Protein AF-A0A1W0XDI9-F1 (afdb_monomer)

Structure (mmCIF, N/CA/C/O backbone):
data_AF-A0A1W0XDI9-F1
#
_entry.id   AF-A0A1W0XDI9-F1
#
loop_
_atom_site.group_PDB
_atom_site.id
_atom_site.type_symbol
_atom_site.label_atom_id
_atom_site.label_alt_id
_atom_site.label_comp_id
_atom_site.label_asym_id
_atom_site.label_entity_id
_atom_site.label_seq_id
_atom_site.pdbx_PDB_ins_code
_atom_site.Cartn_x
_atom_site.Cartn_y
_atom_site.Cartn_z
_atom_site.occupancy
_atom_site.B_iso_or_equiv
_atom_site.auth_seq_id
_atom_site.auth_comp_id
_atom_site.auth_asym_id
_atom_site.auth_atom_id
_atom_site.pdbx_PDB_model_num
ATOM 1 N N . MET A 1 1 ? 39.127 10.721 -9.002 1.00 35.22 1 MET A N 1
ATOM 2 C CA . MET A 1 1 ? 38.289 11.567 -8.126 1.00 35.22 1 MET A CA 1
ATOM 3 C C . MET A 1 1 ? 38.429 13.006 -8.580 1.00 35.22 1 MET A C 1
ATOM 5 O O . MET A 1 1 ? 39.545 13.501 -8.596 1.00 35.22 1 MET A O 1
ATOM 9 N N . ALA A 1 2 ? 37.324 13.653 -8.927 1.00 22.95 2 ALA A N 1
ATOM 10 C CA . ALA A 1 2 ? 37.185 15.105 -8.909 1.00 22.95 2 ALA A CA 1
ATOM 11 C C . ALA A 1 2 ? 35.723 15.352 -8.531 1.00 22.95 2 ALA A C 1
ATOM 13 O O . ALA A 1 2 ? 34.824 15.048 -9.312 1.00 22.95 2 ALA A O 1
ATOM 14 N N . ALA A 1 3 ? 35.479 15.748 -7.283 1.00 22.94 3 ALA A N 1
ATOM 15 C CA . ALA A 1 3 ? 34.133 16.071 -6.835 1.00 22.94 3 ALA A CA 1
ATOM 16 C C . ALA A 1 3 ? 33.744 17.430 -7.426 1.00 22.94 3 ALA A C 1
ATOM 18 O O . ALA A 1 3 ? 34.521 18.378 -7.333 1.00 22.94 3 ALA A O 1
ATOM 19 N N . SER A 1 4 ? 32.555 17.531 -8.022 1.00 25.02 4 SER A N 1
ATOM 20 C CA . SER A 1 4 ? 31.990 18.838 -8.353 1.00 25.02 4 SER A CA 1
ATOM 21 C C . SER A 1 4 ? 31.565 19.513 -7.049 1.00 25.02 4 SER A C 1
ATOM 23 O O . SER A 1 4 ? 30.695 19.010 -6.335 1.00 25.02 4 SER A O 1
ATOM 25 N N . GLU A 1 5 ? 32.228 20.614 -6.702 1.00 22.78 5 GLU A N 1
ATOM 26 C CA . GLU A 1 5 ? 31.889 21.408 -5.525 1.00 22.78 5 GLU A CA 1
ATOM 27 C C . GLU A 1 5 ? 30.481 22.001 -5.662 1.00 22.78 5 GLU A C 1
ATOM 29 O O . GLU A 1 5 ? 30.125 22.594 -6.682 1.00 22.78 5 GLU A O 1
ATOM 34 N N . ARG A 1 6 ? 29.675 21.898 -4.599 1.00 32.94 6 ARG A N 1
ATOM 35 C CA . ARG A 1 6 ? 28.395 22.611 -4.519 1.00 32.94 6 ARG A CA 1
ATOM 36 C C . ARG A 1 6 ? 28.654 24.103 -4.321 1.00 32.94 6 ARG A C 1
ATOM 38 O O . ARG A 1 6 ? 28.999 24.523 -3.217 1.00 32.94 6 ARG A O 1
ATOM 45 N N . GLN A 1 7 ? 28.383 24.924 -5.334 1.00 25.36 7 GLN A N 1
ATOM 46 C CA . GLN A 1 7 ? 28.211 26.362 -5.116 1.00 25.36 7 GLN A CA 1
ATOM 47 C C . GLN A 1 7 ? 26.871 26.641 -4.422 1.00 25.36 7 GLN A C 1
ATOM 49 O O . GLN A 1 7 ? 25.847 26.868 -5.063 1.00 25.36 7 GLN A O 1
ATOM 54 N N . HIS A 1 8 ? 26.886 26.695 -3.090 1.00 28.23 8 HIS A N 1
ATOM 55 C CA . HIS A 1 8 ? 25.837 27.384 -2.343 1.00 28.23 8 HIS A CA 1
ATOM 56 C C . HIS A 1 8 ? 26.020 28.902 -2.498 1.00 28.23 8 HIS A C 1
ATOM 58 O O . HIS A 1 8 ? 26.831 29.513 -1.800 1.00 28.23 8 HIS A O 1
ATOM 64 N N . ARG A 1 9 ? 25.247 29.537 -3.388 1.00 26.59 9 ARG A N 1
ATOM 65 C CA . ARG A 1 9 ? 25.016 30.987 -3.289 1.00 26.59 9 ARG A CA 1
ATOM 66 C C . ARG A 1 9 ? 24.096 31.262 -2.100 1.00 26.59 9 ARG A C 1
ATOM 68 O O . ARG A 1 9 ? 23.092 30.576 -1.924 1.00 26.59 9 ARG A O 1
ATOM 75 N N . LYS A 1 10 ? 24.426 32.286 -1.305 1.00 26.28 10 LYS A N 1
ATOM 76 C CA . LYS A 1 10 ? 23.486 32.853 -0.328 1.00 26.28 10 LYS A CA 1
ATOM 77 C C . LYS A 1 10 ? 22.244 33.347 -1.071 1.00 26.28 10 LYS A C 1
ATOM 79 O O . LYS A 1 10 ? 22.370 34.063 -2.062 1.00 26.28 10 LYS A O 1
ATOM 84 N N . VAL A 1 11 ? 21.078 32.949 -0.575 1.00 32.62 11 VAL A N 1
ATOM 85 C CA . VAL A 1 11 ? 19.769 33.384 -1.066 1.00 32.62 11 VAL A CA 1
ATOM 86 C C . VAL A 1 11 ? 19.405 34.699 -0.382 1.00 32.62 11 VAL A C 1
ATOM 88 O O . VAL A 1 11 ? 19.533 34.815 0.837 1.00 32.62 11 VAL A O 1
ATOM 91 N N . ASP A 1 12 ? 18.961 35.674 -1.171 1.00 28.12 12 ASP A N 1
ATOM 92 C CA . ASP A 1 12 ? 18.308 36.889 -0.680 1.00 28.12 12 ASP A CA 1
ATOM 93 C C . ASP A 1 12 ? 16.828 36.542 -0.373 1.00 28.12 12 ASP A C 1
ATOM 95 O O . ASP A 1 12 ? 16.207 35.887 -1.218 1.00 28.12 12 ASP A O 1
ATOM 99 N N . PRO A 1 13 ? 16.234 36.877 0.794 1.00 26.91 13 PRO A N 1
ATOM 100 C CA . PRO A 1 13 ? 15.032 36.188 1.301 1.00 26.91 13 PRO A CA 1
ATOM 101 C C . PRO A 1 13 ? 13.706 36.388 0.537 1.00 26.91 13 PRO A C 1
ATOM 103 O O . PRO A 1 13 ? 12.669 35.939 1.017 1.00 26.91 13 PRO A O 1
ATOM 106 N N . ALA A 1 14 ? 13.702 37.072 -0.611 1.00 28.66 14 ALA A N 1
ATOM 107 C CA . ALA A 1 14 ? 12.491 37.569 -1.274 1.00 28.66 14 ALA A CA 1
ATOM 108 C C . A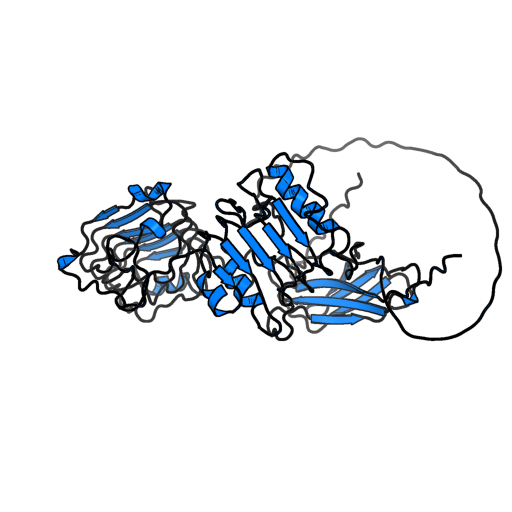LA A 1 14 ? 11.978 36.730 -2.468 1.00 28.66 14 ALA A C 1
ATOM 110 O O . ALA A 1 14 ? 10.899 37.016 -2.984 1.00 28.66 14 ALA A O 1
ATOM 111 N N . SER A 1 15 ? 12.713 35.702 -2.911 1.00 26.39 15 SER A N 1
ATOM 112 C CA . SER A 1 15 ? 12.450 34.996 -4.185 1.00 26.39 15 SER A CA 1
ATOM 113 C C . SER A 1 15 ? 12.441 33.472 -4.014 1.00 26.39 15 SER A C 1
ATOM 115 O O . SER A 1 15 ? 13.297 32.764 -4.542 1.00 26.39 15 SER A O 1
ATOM 117 N N . GLY A 1 16 ? 11.512 32.963 -3.203 1.00 27.19 16 GLY A N 1
ATOM 118 C CA . GLY A 1 16 ? 11.528 31.572 -2.745 1.00 27.19 16 GLY A CA 1
ATOM 119 C C . GLY A 1 16 ? 11.153 30.540 -3.811 1.00 27.19 16 GLY A C 1
ATOM 120 O O . GLY A 1 16 ? 9.975 30.425 -4.134 1.00 27.19 16 GLY A O 1
ATOM 121 N N . PHE A 1 17 ? 12.135 29.737 -4.250 1.00 26.20 17 PHE A N 1
ATOM 122 C CA . PHE A 1 17 ? 11.924 28.418 -4.857 1.00 26.20 17 PHE A CA 1
ATOM 123 C C . PHE A 1 17 ? 13.078 27.431 -4.698 1.00 26.20 17 PHE A C 1
ATOM 125 O O . PHE A 1 17 ? 14.247 27.805 -4.724 1.00 26.20 17 PHE A O 1
ATOM 132 N N . THR A 1 18 ? 12.710 26.148 -4.657 1.00 25.81 18 THR A N 1
ATOM 133 C CA . THR A 1 18 ? 13.594 24.990 -4.840 1.00 25.81 18 THR A CA 1
ATOM 134 C C . THR A 1 18 ? 13.030 24.158 -5.991 1.00 25.81 18 THR A C 1
ATOM 136 O O . THR A 1 18 ? 11.819 24.004 -6.084 1.00 25.81 18 THR A O 1
ATOM 139 N N . LEU A 1 19 ? 13.883 23.634 -6.870 1.00 30.70 19 LEU A N 1
ATOM 140 C CA . LEU A 1 19 ? 13.516 22.816 -8.035 1.00 30.70 19 LEU A CA 1
ATOM 141 C C . LEU A 1 19 ? 14.438 21.597 -8.068 1.00 30.70 19 LEU A C 1
ATOM 143 O O . LEU A 1 19 ? 15.614 21.724 -7.717 1.00 30.70 19 LEU A O 1
ATOM 147 N N . ILE A 1 20 ? 13.919 20.422 -8.436 1.00 31.02 20 ILE A N 1
ATOM 148 C CA . ILE A 1 20 ? 14.673 19.165 -8.312 1.00 31.02 20 ILE A CA 1
ATOM 149 C C . ILE A 1 20 ? 14.674 18.388 -9.624 1.00 31.02 20 ILE A C 1
ATOM 151 O O . ILE A 1 20 ? 13.662 18.245 -10.311 1.00 31.02 20 ILE A O 1
ATOM 155 N N . PHE A 1 21 ? 15.880 17.955 -9.984 1.00 33.66 21 PHE A N 1
ATOM 156 C CA . PHE A 1 21 ? 16.231 17.436 -11.294 1.00 33.66 21 PHE A CA 1
ATOM 157 C C . PHE A 1 21 ? 16.021 15.926 -11.359 1.00 33.66 21 PHE A C 1
ATOM 159 O O . PHE A 1 21 ? 16.589 15.189 -10.552 1.00 33.66 21 PHE A O 1
ATOM 166 N N . LEU A 1 22 ? 15.316 15.460 -12.393 1.00 28.38 22 LEU A N 1
ATOM 167 C CA . LEU A 1 22 ? 15.494 14.096 -12.884 1.00 28.38 22 LEU A CA 1
ATOM 168 C C . LEU A 1 22 ? 16.411 14.097 -14.102 1.00 28.38 22 LEU A C 1
ATOM 170 O O . LEU A 1 22 ? 16.051 14.577 -15.175 1.00 28.38 22 LEU A O 1
ATOM 174 N N . PHE A 1 23 ? 17.579 13.484 -13.940 1.00 26.91 23 PHE A N 1
ATOM 175 C CA . PHE A 1 23 ? 18.474 13.170 -15.045 1.00 26.91 23 PHE A CA 1
ATOM 176 C C . PHE A 1 23 ? 18.113 11.810 -15.647 1.00 26.91 23 PHE A C 1
ATOM 178 O O . PHE A 1 23 ? 18.064 10.825 -14.919 1.00 26.91 23 PHE A O 1
ATOM 185 N N . LEU A 1 24 ? 17.915 11.753 -16.971 1.00 28.00 24 LEU A N 1
ATOM 186 C CA . LEU A 1 24 ? 18.191 10.604 -17.856 1.00 28.00 24 LEU A CA 1
ATOM 187 C C . LEU A 1 24 ? 17.961 11.024 -19.328 1.00 28.00 24 LEU A C 1
ATOM 189 O O . LEU A 1 24 ? 17.015 11.748 -19.620 1.00 28.00 24 LEU A O 1
ATOM 193 N N . LEU A 1 25 ? 18.818 10.573 -20.250 1.00 28.58 25 LEU A N 1
ATOM 194 C CA . LEU A 1 25 ? 18.860 10.924 -21.688 1.00 28.58 25 LEU A CA 1
ATOM 195 C C . LEU A 1 25 ? 19.021 9.639 -22.544 1.00 28.58 25 LEU A C 1
ATOM 197 O O . LEU A 1 25 ? 19.096 8.556 -21.993 1.00 28.58 25 LEU A O 1
ATOM 201 N N . CYS A 1 26 ? 19.028 9.717 -23.882 1.00 22.92 26 CYS A N 1
ATOM 202 C CA . CYS A 1 26 ? 18.836 8.593 -24.815 1.00 22.92 26 CYS A CA 1
ATOM 203 C C . CYS A 1 26 ? 19.690 8.672 -26.121 1.00 22.92 26 CYS A C 1
ATOM 205 O O . CYS A 1 26 ? 19.361 9.503 -26.966 1.00 22.92 26 CYS A O 1
ATOM 207 N N . ILE A 1 27 ? 20.722 7.813 -26.338 1.00 36.03 27 ILE A N 1
ATOM 208 C CA . ILE A 1 27 ? 21.444 7.617 -27.644 1.00 36.03 27 ILE A CA 1
ATOM 209 C C . ILE A 1 27 ? 21.268 6.162 -28.124 1.00 36.03 27 ILE A C 1
ATOM 211 O O . ILE A 1 27 ? 21.579 5.257 -27.367 1.00 36.03 27 ILE A O 1
ATOM 215 N N . PRO A 1 28 ? 20.851 5.897 -29.376 1.00 27.41 28 PRO A N 1
ATOM 216 C CA . PRO A 1 28 ? 20.186 4.638 -29.715 1.00 27.41 28 PRO A CA 1
ATOM 217 C C . PRO A 1 28 ? 21.073 3.530 -30.311 1.00 27.41 28 PRO A C 1
ATOM 219 O O . PRO A 1 28 ? 22.085 3.792 -30.961 1.00 27.41 28 PRO A O 1
ATOM 222 N N . GLY A 1 29 ? 20.549 2.297 -30.255 1.00 24.92 29 GLY A N 1
ATOM 223 C CA . GLY A 1 29 ? 21.019 1.146 -31.029 1.00 24.92 29 GLY A CA 1
ATOM 224 C C . GLY A 1 29 ? 19.899 0.173 -31.448 1.00 24.92 29 GLY A C 1
ATOM 225 O O . GLY A 1 29 ? 19.576 -0.718 -30.682 1.00 24.92 29 GLY A O 1
ATOM 226 N N . ILE A 1 30 ? 19.417 0.302 -32.705 1.00 30.95 30 ILE A N 1
ATOM 227 C CA . ILE A 1 30 ? 18.772 -0.718 -33.597 1.00 30.95 30 ILE A CA 1
ATOM 228 C C . ILE A 1 30 ? 17.475 -1.459 -33.104 1.00 30.95 30 ILE A C 1
ATOM 230 O O . ILE A 1 30 ? 17.423 -1.918 -31.982 1.00 30.95 30 ILE A O 1
ATOM 234 N N . TYR A 1 31 ? 16.364 -1.684 -33.856 1.00 31.25 31 TYR A N 1
ATOM 235 C CA . TYR A 1 31 ? 16.188 -2.020 -35.297 1.00 31.25 31 TYR A CA 1
ATOM 236 C C . TYR A 1 31 ? 14.731 -1.852 -35.913 1.00 31.25 31 TYR A C 1
ATOM 238 O O . TYR A 1 31 ? 13.913 -2.766 -35.829 1.00 31.25 31 TYR A O 1
ATOM 246 N N . GLY A 1 32 ? 14.466 -0.879 -36.822 1.00 24.98 32 GLY A N 1
ATOM 247 C CA . GLY A 1 32 ? 13.499 -1.004 -37.979 1.00 24.98 32 GLY A CA 1
ATOM 248 C C . GLY A 1 32 ? 12.110 -0.322 -37.994 1.00 24.98 32 GLY A C 1
ATOM 249 O O . GLY A 1 32 ? 11.569 -0.054 -36.937 1.00 24.98 32 GLY A O 1
ATOM 250 N N . ARG A 1 33 ? 11.450 -0.081 -39.161 1.00 27.45 33 ARG A N 1
ATOM 251 C CA . ARG A 1 33 ? 11.792 -0.296 -40.609 1.00 27.45 33 ARG A CA 1
ATOM 252 C C . ARG A 1 33 ? 10.899 0.568 -41.568 1.00 27.45 33 ARG A C 1
ATOM 254 O O . ARG A 1 33 ? 9.700 0.636 -41.333 1.00 27.45 33 ARG A O 1
ATOM 261 N N . SER A 1 34 ? 11.442 0.995 -42.733 1.00 23.69 34 SER A N 1
ATOM 262 C CA . SER A 1 34 ? 10.750 1.521 -43.968 1.00 23.69 34 SER A CA 1
ATOM 263 C C . SER A 1 34 ? 10.355 3.030 -43.942 1.00 23.69 34 SER A C 1
ATOM 265 O O . SER A 1 34 ? 10.128 3.527 -42.852 1.00 23.69 34 SER A O 1
ATOM 267 N N . ILE A 1 35 ? 10.298 3.862 -45.014 1.00 24.84 35 ILE A N 1
ATOM 268 C CA . ILE A 1 35 ? 10.074 3.740 -46.492 1.00 24.84 35 ILE A CA 1
ATOM 269 C C . ILE A 1 35 ? 10.791 4.907 -47.283 1.00 24.84 35 ILE A C 1
ATOM 271 O O . ILE A 1 35 ? 10.752 6.015 -46.772 1.00 24.84 35 ILE A O 1
ATOM 275 N N . LEU A 1 36 ? 11.348 4.665 -48.508 1.00 24.62 36 LEU A N 1
ATOM 276 C CA . LEU A 1 36 ? 11.717 5.578 -49.670 1.00 24.62 36 LEU A CA 1
ATOM 277 C C . LEU A 1 36 ? 12.513 6.918 -49.423 1.00 24.62 36 LEU A C 1
ATOM 279 O O . LEU A 1 36 ? 12.543 7.414 -48.310 1.00 24.62 36 LEU A O 1
ATOM 283 N N . ASN A 1 37 ? 13.204 7.612 -50.360 1.00 21.81 37 ASN A N 1
ATOM 284 C CA . ASN A 1 37 ? 13.738 7.391 -51.732 1.00 21.81 37 ASN A CA 1
ATOM 285 C C . ASN A 1 37 ? 14.913 8.387 -52.016 1.00 21.81 37 ASN A C 1
ATOM 287 O O . ASN A 1 37 ? 14.900 9.444 -51.399 1.00 21.81 37 ASN A O 1
ATOM 291 N N . ALA A 1 38 ? 15.797 8.106 -53.005 1.00 22.81 38 ALA A N 1
ATOM 292 C CA . ALA A 1 38 ? 16.648 9.058 -53.794 1.00 22.81 38 ALA A CA 1
ATOM 293 C C . ALA A 1 38 ? 17.639 10.024 -53.053 1.00 22.81 38 ALA A C 1
ATOM 295 O O . ALA A 1 38 ? 17.423 10.367 -51.900 1.00 22.81 38 ALA A O 1
ATOM 296 N N . THR A 1 39 ? 18.766 10.540 -53.586 1.00 22.52 39 THR A N 1
ATOM 297 C CA . THR A 1 39 ? 19.634 10.321 -54.784 1.00 22.52 39 THR A CA 1
ATOM 298 C C . THR A 1 39 ? 20.985 11.034 -54.536 1.00 22.52 39 THR A C 1
ATOM 300 O O . THR A 1 39 ? 20.926 12.085 -53.920 1.00 22.52 39 THR A O 1
ATOM 303 N N . GLN A 1 40 ? 22.116 10.527 -55.082 1.00 23.94 40 GLN A N 1
ATOM 304 C CA . GLN A 1 40 ? 23.366 11.241 -55.506 1.00 23.94 40 GLN A CA 1
ATOM 305 C C . GLN A 1 40 ? 24.055 12.252 -54.535 1.00 23.94 40 GLN A C 1
ATOM 307 O O . GLN A 1 40 ? 23.407 12.978 -53.808 1.00 23.94 40 GLN A O 1
ATOM 312 N N . ASN A 1 41 ? 25.365 12.519 -54.511 1.00 22.80 41 ASN A N 1
ATOM 313 C CA . ASN A 1 41 ? 26.635 11.952 -54.991 1.00 22.80 41 ASN A CA 1
ATOM 314 C C . ASN A 1 41 ? 27.746 12.902 -54.458 1.00 22.80 41 ASN A C 1
ATOM 316 O O . ASN A 1 41 ? 27.470 14.080 -54.254 1.00 22.80 41 ASN A O 1
ATOM 320 N N . PHE A 1 42 ? 28.988 12.402 -54.399 1.00 22.33 42 PHE A N 1
ATOM 321 C CA . PHE A 1 42 ? 30.298 13.096 -54.337 1.00 22.33 42 PHE A CA 1
ATOM 322 C C . PHE A 1 42 ? 31.165 12.989 -53.059 1.00 22.33 42 PHE A C 1
ATOM 324 O O . PHE A 1 42 ? 30.711 13.028 -51.923 1.00 22.33 42 PHE A O 1
ATOM 331 N N . VAL A 1 43 ? 32.451 12.797 -53.365 1.00 23.12 43 VAL A N 1
ATOM 332 C CA . VAL A 1 43 ? 33.711 12.490 -52.643 1.00 23.12 43 VAL A CA 1
ATOM 333 C C . VAL A 1 43 ? 34.779 13.337 -53.413 1.00 23.12 43 VAL A C 1
ATOM 335 O O . VAL A 1 43 ? 34.462 13.643 -54.574 1.00 23.12 43 VAL A O 1
ATOM 338 N N . PRO A 1 44 ? 35.976 13.763 -52.917 1.00 31.56 44 PRO A N 1
ATOM 339 C CA . PRO A 1 44 ? 36.842 13.272 -51.820 1.00 31.56 44 PRO A CA 1
ATOM 340 C C . PRO A 1 44 ? 37.161 14.376 -50.755 1.00 31.56 44 PRO A C 1
ATOM 342 O O . PRO A 1 44 ? 36.346 15.282 -50.618 1.00 31.56 44 PRO A O 1
ATOM 345 N N . GLU A 1 45 ? 38.216 14.407 -49.911 1.00 22.81 45 GLU A N 1
ATOM 346 C CA . GLU A 1 45 ? 39.449 13.594 -49.711 1.00 22.81 45 GLU A CA 1
ATOM 347 C C . GLU A 1 45 ? 39.935 13.635 -48.220 1.00 22.81 45 GLU A C 1
ATOM 349 O O . GLU A 1 45 ? 39.155 13.871 -47.300 1.00 22.81 45 GLU A O 1
ATOM 354 N N . LEU A 1 46 ? 41.235 13.395 -47.994 1.00 23.73 46 LEU A N 1
ATOM 355 C CA . LEU A 1 46 ? 42.080 13.481 -46.780 1.00 23.73 46 LEU A CA 1
ATOM 356 C C . LEU A 1 46 ? 43.385 14.257 -47.191 1.00 23.73 46 LEU A C 1
ATOM 358 O O . LEU A 1 46 ? 43.354 14.815 -48.291 1.00 23.73 46 LEU A O 1
ATOM 362 N N . PRO A 1 47 ? 44.553 14.298 -46.478 1.00 33.03 47 PRO A N 1
ATOM 363 C CA . PRO A 1 47 ? 44.948 13.781 -45.145 1.00 33.03 47 PRO A CA 1
ATOM 364 C C . PRO A 1 47 ? 45.863 14.706 -44.264 1.00 33.03 47 PRO A C 1
ATOM 366 O O . PRO A 1 47 ? 46.368 15.727 -44.715 1.00 33.03 47 PRO A O 1
ATOM 369 N N . GLY A 1 48 ? 46.209 14.235 -43.047 1.00 24.62 48 GLY A N 1
ATOM 370 C CA . GLY A 1 48 ? 47.460 14.564 -42.306 1.00 24.62 48 GLY A CA 1
ATOM 371 C C . GLY A 1 48 ? 47.464 15.829 -41.416 1.00 24.62 48 GLY A C 1
ATOM 372 O O . GLY A 1 48 ? 46.696 16.749 -41.654 1.00 24.62 48 GLY A O 1
ATOM 373 N N . THR A 1 49 ? 48.286 15.965 -40.358 1.00 25.78 49 THR A N 1
ATOM 374 C CA . THR A 1 49 ? 49.260 15.047 -39.704 1.00 25.78 49 THR A CA 1
ATOM 375 C C . THR A 1 49 ? 49.560 15.508 -38.252 1.00 25.78 49 THR A C 1
ATOM 377 O O . THR A 1 49 ? 49.198 16.615 -37.871 1.00 25.78 49 THR A O 1
ATOM 380 N N . ASN A 1 50 ? 50.213 14.655 -37.444 1.00 23.97 50 ASN A N 1
ATOM 381 C CA . ASN A 1 50 ? 50.578 14.862 -36.019 1.00 23.97 50 ASN A CA 1
ATOM 382 C C . ASN A 1 50 ? 51.574 16.025 -35.753 1.00 23.97 50 ASN A C 1
ATOM 384 O O . ASN A 1 50 ? 52.202 16.473 -36.708 1.00 23.97 50 ASN A O 1
ATOM 388 N N . VAL A 1 51 ? 51.836 16.377 -34.466 1.00 26.06 51 VAL A N 1
ATOM 389 C CA . VAL A 1 51 ? 53.173 16.278 -33.778 1.00 26.06 51 VAL A CA 1
ATOM 390 C C . VAL A 1 51 ? 53.301 17.067 -32.429 1.00 26.06 51 VAL A C 1
ATOM 392 O O . VAL A 1 51 ? 53.124 18.275 -32.391 1.00 26.06 51 VAL A O 1
ATOM 395 N N . LEU A 1 52 ? 53.705 16.336 -31.366 1.00 25.11 52 LEU A N 1
ATOM 396 C CA . LEU A 1 52 ? 54.495 16.659 -30.134 1.00 25.11 52 LEU A CA 1
ATOM 397 C C . LEU A 1 52 ? 54.070 17.617 -28.971 1.00 25.11 52 LEU A C 1
ATOM 399 O O . LEU A 1 52 ? 53.957 18.827 -29.105 1.00 25.11 52 LEU A O 1
ATOM 403 N N . HIS A 1 53 ? 54.031 16.995 -27.775 1.00 25.02 53 HIS A N 1
ATOM 404 C CA . HIS A 1 53 ? 54.606 17.329 -26.443 1.00 25.02 53 HIS A CA 1
ATOM 405 C C . HIS A 1 53 ? 55.177 18.721 -26.074 1.00 25.02 53 HIS A C 1
ATOM 407 O O . HIS A 1 53 ? 56.077 19.224 -26.740 1.00 25.02 53 HIS A O 1
ATOM 413 N N . ALA A 1 54 ? 54.888 19.137 -24.822 1.00 25.72 54 ALA A N 1
ATOM 414 C CA . ALA A 1 54 ? 55.893 19.617 -23.851 1.00 25.72 54 ALA A CA 1
ATOM 415 C C . ALA A 1 54 ? 55.441 19.453 -22.370 1.00 25.72 54 ALA A C 1
ATOM 417 O O . ALA A 1 54 ? 54.317 19.796 -22.009 1.00 25.72 54 ALA A O 1
ATOM 418 N N . GLU A 1 55 ? 56.340 18.948 -21.519 1.00 23.98 55 GLU A N 1
ATOM 419 C CA . GLU A 1 55 ? 56.347 19.022 -20.038 1.00 23.98 55 GLU A CA 1
ATOM 420 C C . GLU A 1 55 ? 57.051 20.334 -19.592 1.00 23.98 55 GLU A C 1
ATOM 422 O O . GLU A 1 55 ? 57.688 20.973 -20.424 1.00 23.98 55 GLU A O 1
ATOM 427 N N . ALA A 1 56 ? 57.111 20.813 -18.341 1.00 26.44 56 ALA A N 1
ATOM 428 C CA . ALA A 1 56 ? 56.331 20.693 -17.098 1.00 26.44 56 ALA A CA 1
ATOM 429 C C . ALA A 1 56 ? 56.849 21.787 -16.120 1.00 26.44 56 ALA A C 1
ATOM 431 O O . ALA A 1 56 ? 57.994 22.217 -16.242 1.00 26.44 56 ALA A O 1
ATOM 432 N N . ALA A 1 57 ? 56.066 22.203 -15.113 1.00 26.23 57 ALA A N 1
ATOM 433 C CA . ALA A 1 57 ? 56.570 22.894 -13.911 1.00 26.23 57 ALA A CA 1
ATOM 434 C C . ALA A 1 57 ? 55.522 22.859 -12.782 1.00 26.23 57 ALA A C 1
ATOM 436 O O . ALA A 1 57 ? 54.344 23.109 -13.026 1.00 26.23 57 ALA A O 1
ATOM 437 N N . GLY A 1 58 ? 55.935 22.560 -11.546 1.00 23.14 58 GLY A N 1
ATOM 438 C CA . GLY A 1 58 ? 55.039 22.475 -10.383 1.00 23.14 58 GLY A CA 1
ATOM 439 C C . GLY A 1 58 ? 55.276 23.567 -9.336 1.00 23.14 58 GLY A C 1
ATOM 440 O O . GLY A 1 58 ? 56.323 24.209 -9.317 1.00 23.14 58 GLY A O 1
ATOM 441 N N . SER A 1 59 ? 54.325 23.737 -8.411 1.00 24.70 59 SER A N 1
ATOM 442 C CA . SER A 1 59 ? 54.563 24.396 -7.118 1.00 24.70 59 SER A CA 1
ATOM 443 C C . SER A 1 59 ? 53.565 23.923 -6.053 1.00 24.70 59 SER A C 1
ATOM 445 O O . SER A 1 59 ? 52.460 23.484 -6.366 1.00 24.70 59 SER A O 1
ATOM 447 N N . SER A 1 60 ? 53.983 23.971 -4.789 1.00 24.33 60 SER A N 1
ATOM 448 C CA . SER A 1 60 ? 53.363 23.281 -3.650 1.00 24.33 60 SER A CA 1
ATOM 449 C C . SER A 1 60 ? 52.462 24.186 -2.801 1.00 24.33 60 SER A C 1
ATOM 451 O O . SER A 1 60 ? 52.809 25.339 -2.539 1.00 24.33 60 SER A O 1
ATOM 453 N N . ARG A 1 61 ? 51.356 23.639 -2.268 1.00 28.27 61 ARG A N 1
ATOM 454 C CA . ARG A 1 61 ? 50.673 24.160 -1.067 1.00 28.27 61 ARG A CA 1
ATOM 455 C C . ARG A 1 61 ? 50.227 23.024 -0.136 1.00 28.27 61 ARG A C 1
ATOM 457 O O . ARG A 1 61 ? 49.850 21.946 -0.582 1.00 28.27 61 ARG A O 1
ATOM 464 N N . LYS A 1 62 ? 50.323 23.294 1.171 1.00 28.98 62 LYS A N 1
ATOM 465 C CA . LYS A 1 62 ? 50.058 22.375 2.295 1.00 28.98 62 LYS A CA 1
ATOM 466 C C . LYS A 1 62 ? 48.556 22.069 2.482 1.00 28.98 62 LYS A C 1
ATOM 468 O O . LYS A 1 62 ? 47.734 22.876 2.051 1.00 28.98 62 LYS A O 1
ATOM 473 N N . PRO A 1 63 ? 48.200 20.950 3.147 1.00 26.23 63 PRO A N 1
ATOM 474 C CA . PRO A 1 63 ? 46.810 20.570 3.395 1.00 26.23 63 PRO A CA 1
ATOM 475 C C . PRO A 1 63 ? 46.146 21.398 4.509 1.00 26.23 63 PRO A C 1
ATOM 477 O O . PRO A 1 63 ? 46.816 21.911 5.405 1.00 26.23 63 PRO A O 1
ATOM 480 N N . SER A 1 64 ? 44.814 21.440 4.461 1.00 24.16 64 SER A N 1
ATOM 481 C CA . SER A 1 64 ? 43.901 22.050 5.442 1.00 24.16 64 SER A CA 1
ATOM 482 C C . SER A 1 64 ? 42.832 21.010 5.857 1.00 24.16 64 SER A C 1
ATOM 484 O O . SER A 1 64 ? 42.787 19.935 5.256 1.00 24.16 64 SER A O 1
ATOM 486 N N . PRO A 1 65 ? 42.063 21.222 6.943 1.00 24.84 65 PRO A N 1
ATOM 487 C CA . PRO A 1 65 ? 41.823 20.167 7.928 1.00 24.84 65 PRO A CA 1
ATOM 488 C C . PRO A 1 65 ? 40.701 19.184 7.575 1.00 24.84 65 PRO A C 1
ATOM 490 O O . PRO A 1 65 ? 39.740 19.510 6.881 1.00 24.84 65 PRO A O 1
ATOM 493 N N . VAL A 1 66 ? 40.800 17.983 8.151 1.00 25.42 66 VAL A N 1
ATOM 494 C CA . VAL A 1 66 ? 39.750 16.959 8.114 1.00 25.42 66 VAL A CA 1
ATOM 495 C C . VAL A 1 66 ? 38.577 17.403 8.988 1.00 25.42 66 VAL A C 1
ATOM 497 O O . VAL A 1 66 ? 38.704 17.475 10.208 1.00 25.42 66 VAL A O 1
ATOM 500 N N . VAL A 1 67 ? 37.422 17.653 8.369 1.00 24.92 67 VAL A N 1
ATOM 501 C CA . VAL A 1 67 ? 36.144 17.825 9.072 1.00 24.92 67 VAL A CA 1
ATOM 502 C C . VAL A 1 67 ? 35.363 16.519 8.962 1.00 24.92 67 VAL A C 1
ATOM 504 O O . VAL A 1 67 ? 34.905 16.150 7.881 1.00 24.92 67 VAL A O 1
ATOM 507 N N . GLN A 1 68 ? 35.221 15.805 10.079 1.00 26.91 68 GLN A N 1
ATOM 508 C CA . GLN A 1 68 ? 34.322 14.655 10.165 1.00 26.91 68 GLN A CA 1
ATOM 509 C C . GLN A 1 68 ? 32.868 15.140 10.181 1.00 26.91 68 GLN A C 1
ATOM 511 O O . GLN A 1 68 ? 32.490 15.937 11.037 1.00 26.91 68 GLN A O 1
ATOM 516 N N . PHE A 1 69 ? 32.043 14.614 9.276 1.00 24.16 69 PHE A N 1
ATOM 517 C CA . PHE A 1 69 ? 30.589 14.739 9.353 1.00 24.16 69 PHE A CA 1
ATOM 518 C C . PHE A 1 69 ? 29.979 13.385 9.711 1.00 24.16 69 PHE A C 1
ATOM 520 O O . PHE A 1 69 ? 30.010 12.451 8.911 1.00 24.16 69 PHE A O 1
ATOM 527 N N . ASN A 1 70 ? 29.389 13.296 10.904 1.00 28.84 70 ASN A N 1
ATOM 528 C CA . ASN A 1 70 ? 28.521 12.180 11.267 1.00 28.84 70 ASN A CA 1
ATOM 529 C C . ASN A 1 70 ? 27.247 12.241 10.416 1.00 28.84 70 ASN A C 1
ATOM 531 O O . ASN A 1 70 ? 26.395 13.104 10.621 1.00 28.84 70 ASN A O 1
ATOM 535 N N . SER A 1 71 ? 27.101 11.314 9.473 1.00 28.94 71 SER A N 1
ATOM 536 C CA . SER A 1 71 ? 25.894 11.153 8.663 1.00 28.94 71 SER A CA 1
ATOM 537 C C . SER A 1 71 ? 24.963 10.110 9.287 1.00 28.94 71 SER A C 1
ATOM 539 O O . SER A 1 71 ? 24.985 8.941 8.909 1.00 28.94 71 SER A O 1
ATOM 541 N N . ALA A 1 72 ? 24.140 10.551 10.240 1.00 31.66 72 ALA A N 1
ATOM 542 C CA . ALA A 1 72 ? 23.042 9.773 10.818 1.00 31.66 72 ALA A CA 1
ATOM 543 C C . ALA A 1 72 ? 21.731 10.576 10.752 1.00 31.66 72 ALA A C 1
ATOM 545 O O . ALA A 1 72 ? 21.125 10.907 11.767 1.00 31.66 72 ALA A O 1
ATOM 546 N N . ILE A 1 73 ? 21.316 10.912 9.529 1.00 29.55 73 ILE A N 1
ATOM 547 C CA . ILE A 1 73 ? 19.974 11.418 9.226 1.00 29.55 73 ILE A CA 1
ATOM 548 C C . ILE A 1 73 ? 19.432 10.532 8.106 1.00 29.55 73 ILE A C 1
ATOM 550 O O . ILE A 1 73 ? 19.889 10.614 6.966 1.00 29.55 73 ILE A O 1
ATOM 554 N N . SER A 1 74 ? 18.504 9.643 8.461 1.00 27.42 74 SER A N 1
ATOM 555 C CA . SER A 1 74 ? 17.729 8.872 7.487 1.00 27.42 74 SER A CA 1
ATOM 556 C C . SER A 1 74 ? 16.876 9.832 6.655 1.00 27.42 74 SER A C 1
ATOM 558 O O . SER A 1 74 ? 16.354 10.795 7.226 1.00 27.42 74 SER A O 1
ATOM 560 N N . PRO A 1 75 ? 16.660 9.582 5.352 1.00 30.59 75 PRO A N 1
ATOM 561 C CA . PRO A 1 75 ? 15.556 10.213 4.647 1.00 30.59 75 PRO A CA 1
ATOM 562 C C . PRO A 1 75 ? 14.243 9.894 5.375 1.00 30.59 75 PRO A C 1
ATOM 564 O O . PRO A 1 75 ? 14.064 8.788 5.895 1.00 30.59 75 PRO A O 1
ATOM 567 N N . ALA A 1 76 ? 13.338 10.871 5.428 1.00 31.23 76 ALA A N 1
ATOM 568 C CA . ALA A 1 76 ? 11.953 10.626 5.808 1.00 31.23 76 ALA A CA 1
ATOM 569 C C . ALA A 1 76 ? 11.241 9.858 4.674 1.00 31.23 76 ALA A C 1
ATOM 571 O O . ALA A 1 76 ? 11.605 10.040 3.506 1.00 31.23 76 ALA A O 1
ATOM 572 N N . PRO A 1 77 ? 10.245 9.006 4.981 1.00 32.97 77 PRO A N 1
ATOM 573 C CA . PRO A 1 77 ? 9.510 8.267 3.960 1.00 32.97 77 PRO A CA 1
ATOM 574 C C . PRO A 1 77 ? 8.832 9.211 2.958 1.00 32.97 77 PRO A C 1
ATOM 576 O O . PRO A 1 77 ? 8.296 10.257 3.318 1.00 32.97 77 PRO A O 1
ATOM 579 N N . ILE A 1 78 ? 8.871 8.819 1.685 1.00 37.03 78 ILE A N 1
ATOM 580 C CA . ILE A 1 78 ? 8.325 9.574 0.551 1.00 37.03 78 ILE A CA 1
ATOM 581 C C . ILE A 1 78 ? 6.789 9.622 0.674 1.00 37.03 78 ILE A C 1
ATOM 583 O O . ILE A 1 78 ? 6.181 8.553 0.594 1.00 37.03 78 ILE A O 1
ATOM 587 N N . PRO A 1 79 ? 6.151 10.803 0.801 1.00 33.19 79 PRO A N 1
ATOM 588 C CA . PRO A 1 79 ? 4.699 10.911 0.705 1.00 33.19 79 PRO A CA 1
ATOM 589 C C . PRO A 1 79 ? 4.266 10.708 -0.748 1.00 33.19 79 PRO A C 1
ATOM 591 O O . PRO A 1 79 ? 4.838 11.320 -1.659 1.00 33.19 79 PRO A O 1
ATOM 594 N N . LEU A 1 80 ? 3.230 9.903 -0.988 1.00 45.88 80 LEU A N 1
ATOM 595 C CA . LEU A 1 80 ? 2.555 9.903 -2.283 1.00 45.88 80 LEU A CA 1
ATOM 596 C C . LEU A 1 80 ? 1.906 11.263 -2.555 1.00 45.88 80 LEU A C 1
ATOM 598 O O . LEU A 1 80 ? 1.550 12.025 -1.657 1.00 45.88 80 LEU A O 1
ATOM 602 N N . VAL A 1 81 ? 1.708 11.573 -3.834 1.00 48.66 81 VAL A N 1
ATOM 603 C CA . VAL A 1 81 ? 1.048 12.815 -4.240 1.00 48.66 81 VAL A CA 1
ATOM 604 C C . VAL A 1 81 ? -0.446 12.711 -3.901 1.00 48.66 81 VAL A C 1
ATOM 606 O O . VAL A 1 81 ? -1.185 12.048 -4.627 1.00 48.66 81 VAL A O 1
ATOM 609 N N . ASN A 1 82 ? -0.834 13.376 -2.800 1.00 55.81 82 ASN A N 1
ATOM 610 C CA . ASN A 1 82 ? -2.112 13.374 -2.048 1.00 55.81 82 ASN A CA 1
ATOM 611 C C . ASN A 1 82 ? -2.032 12.738 -0.640 1.00 55.81 82 ASN A C 1
ATOM 613 O O . ASN A 1 82 ? -3.034 12.732 0.068 1.00 55.81 82 ASN A O 1
ATOM 617 N N . GLU A 1 83 ? -0.871 12.245 -0.205 1.00 63.66 83 GLU A N 1
ATOM 618 C CA . GLU A 1 83 ? -0.647 11.721 1.146 1.00 63.66 83 GLU A CA 1
ATOM 619 C C . GLU A 1 83 ? -0.229 12.861 2.091 1.00 63.66 83 GLU A C 1
ATOM 621 O O . GLU A 1 83 ? 0.937 13.250 2.162 1.00 63.66 83 GLU A O 1
ATOM 626 N N . ILE A 1 84 ? -1.197 13.440 2.806 1.00 84.19 84 ILE A N 1
ATOM 627 C CA . ILE A 1 84 ? -0.930 14.469 3.818 1.00 84.19 84 ILE A CA 1
ATOM 628 C C . ILE A 1 84 ? -0.455 13.767 5.093 1.00 84.19 84 ILE A C 1
ATOM 630 O O . ILE A 1 84 ? -1.242 13.106 5.775 1.00 84.19 84 ILE A O 1
ATOM 634 N N . ILE A 1 85 ? 0.836 13.901 5.398 1.00 87.19 85 ILE A N 1
ATOM 635 C CA . ILE A 1 85 ? 1.442 13.378 6.626 1.00 87.19 85 ILE A CA 1
ATOM 636 C C . ILE A 1 85 ? 1.286 14.412 7.744 1.00 87.19 85 ILE A C 1
ATOM 638 O O . ILE A 1 85 ? 1.634 15.580 7.575 1.00 87.19 85 ILE A O 1
ATOM 642 N N . CYS A 1 86 ? 0.780 13.965 8.888 1.00 92.25 86 CYS A N 1
ATOM 643 C CA . CYS A 1 86 ? 0.567 14.760 10.092 1.00 92.25 86 CYS A CA 1
ATOM 644 C C . CYS A 1 86 ? 1.328 14.155 11.277 1.00 92.25 86 CYS A C 1
ATOM 646 O O . CYS A 1 86 ? 1.541 12.946 11.318 1.00 92.25 86 CYS A O 1
ATOM 648 N N . GLU A 1 87 ? 1.723 14.970 12.256 1.00 94.06 87 GLU A N 1
ATOM 649 C CA . GLU A 1 87 ? 2.344 14.472 13.492 1.00 94.06 87 GLU A CA 1
ATOM 650 C C . GLU A 1 87 ? 1.320 13.784 14.424 1.00 94.06 87 GLU A C 1
ATOM 652 O O . GLU A 1 87 ? 0.163 13.571 14.067 1.00 94.06 87 GLU A O 1
ATOM 657 N N . SER A 1 88 ? 1.741 13.409 15.637 1.00 97.38 88 SER A N 1
ATOM 658 C CA . SER A 1 88 ? 0.861 12.784 16.636 1.00 97.38 88 SER A CA 1
ATOM 659 C C . SER A 1 88 ? -0.319 13.685 17.023 1.00 97.38 88 SER A C 1
ATOM 661 O O . SER A 1 88 ? -0.114 14.812 17.467 1.00 97.38 88 SER A O 1
ATOM 663 N N . ILE A 1 89 ? -1.542 13.153 16.965 1.00 97.75 89 ILE A N 1
ATOM 664 C CA . ILE A 1 89 ? -2.778 13.893 17.251 1.00 97.75 89 ILE A CA 1
ATOM 665 C C . ILE A 1 89 ? -3.335 13.488 18.621 1.00 97.75 89 ILE A C 1
ATOM 667 O O . ILE A 1 89 ? -3.430 12.301 18.948 1.00 97.75 89 ILE A O 1
ATOM 671 N N . ASN A 1 90 ? -3.722 14.484 19.425 1.00 97.12 90 ASN A N 1
ATOM 672 C CA . ASN A 1 90 ? -4.344 14.289 20.734 1.00 97.12 90 ASN A CA 1
ATOM 673 C C . ASN A 1 90 ? -5.655 15.086 20.807 1.00 97.12 90 ASN A C 1
ATOM 675 O O . ASN A 1 90 ? -5.679 16.251 21.206 1.00 97.12 90 ASN A O 1
ATOM 679 N N . VAL A 1 91 ? -6.753 14.429 20.439 1.00 96.62 91 VAL A N 1
ATOM 680 C CA . VAL A 1 91 ? -8.114 14.931 20.622 1.00 96.62 91 VAL A CA 1
ATOM 681 C C . VAL A 1 91 ? -8.493 14.754 22.093 1.00 96.62 91 VAL A C 1
ATOM 683 O O . VAL A 1 91 ? -8.529 13.628 22.593 1.00 96.62 91 VAL A O 1
ATOM 686 N N . MET A 1 92 ? -8.736 15.858 22.803 1.00 94.88 92 MET A N 1
ATOM 687 C CA . MET A 1 92 ? -9.061 15.842 24.236 1.00 94.88 92 MET A CA 1
ATOM 688 C C . MET A 1 92 ? -10.122 16.878 24.606 1.00 94.88 92 MET A C 1
ATOM 690 O O . MET A 1 92 ? -10.196 17.925 23.962 1.00 94.88 92 MET A O 1
ATOM 694 N N . ASN A 1 93 ? -10.865 16.633 25.688 1.00 91.56 93 ASN A N 1
ATOM 695 C CA . ASN A 1 93 ? -11.830 17.534 26.342 1.00 91.56 93 ASN A CA 1
ATOM 696 C C . ASN A 1 93 ? -13.097 17.887 25.535 1.00 91.56 93 ASN A C 1
ATOM 698 O O . ASN A 1 93 ? -14.193 17.819 26.085 1.00 91.56 93 ASN A O 1
ATOM 702 N N . ILE A 1 94 ? -12.966 18.271 24.262 1.00 93.31 94 ILE A N 1
ATOM 703 C CA . ILE A 1 94 ? -14.052 18.783 23.407 1.00 93.31 94 ILE A CA 1
ATOM 704 C C . ILE A 1 94 ? -14.033 18.146 22.010 1.00 93.31 94 ILE A C 1
ATOM 706 O O . ILE A 1 94 ? -12.997 17.665 21.545 1.00 93.31 94 ILE A O 1
ATOM 710 N N . VAL A 1 95 ? -15.183 18.159 21.332 1.00 94.25 95 VAL A N 1
ATOM 711 C CA . VAL A 1 95 ? -15.403 17.482 20.038 1.00 94.25 95 VAL A CA 1
ATOM 712 C C . VAL A 1 95 ? -14.732 18.234 18.881 1.00 94.25 95 VAL A C 1
ATOM 714 O O . VAL A 1 95 ? -14.247 17.625 17.937 1.00 94.25 95 VAL A O 1
ATOM 717 N N . GLU A 1 96 ? -14.608 19.553 18.981 1.00 93.69 96 GLU A N 1
ATOM 718 C CA . GLU A 1 96 ? -13.918 20.423 18.021 1.00 93.69 96 GLU A CA 1
ATOM 719 C C . GLU A 1 96 ? -12.447 20.039 17.828 1.00 93.69 96 GLU A C 1
ATOM 721 O O . GLU A 1 96 ? -11.876 20.262 16.768 1.00 93.69 96 GLU A O 1
ATOM 726 N N . ASN A 1 97 ? -11.817 19.405 18.822 1.00 95.12 97 ASN A N 1
ATOM 727 C CA . ASN A 1 97 ? -10.425 18.981 18.694 1.00 95.12 97 ASN A CA 1
ATOM 728 C C . ASN A 1 97 ? -10.218 17.859 17.662 1.00 95.12 97 ASN A C 1
ATOM 730 O O . ASN A 1 97 ? -9.073 17.605 17.289 1.00 95.12 97 ASN A O 1
ATOM 734 N N . PHE A 1 98 ? -11.284 17.231 17.149 1.00 96.12 98 PHE A N 1
ATOM 735 C CA . PHE A 1 98 ? -11.199 16.374 15.964 1.00 96.12 98 PHE A CA 1
ATOM 736 C C . PHE A 1 98 ? -10.753 17.149 14.708 1.00 96.12 98 PHE A C 1
ATOM 738 O O . PHE A 1 98 ? -10.122 16.552 13.838 1.00 96.12 98 PHE A O 1
ATOM 745 N N . ASP A 1 99 ? -10.968 18.470 14.630 1.00 93.25 99 ASP A N 1
ATOM 746 C CA . ASP A 1 99 ? -10.550 19.306 13.490 1.00 93.25 99 ASP A CA 1
ATOM 747 C C . ASP A 1 99 ? -9.025 19.277 13.258 1.00 93.25 99 ASP A C 1
ATOM 749 O O . ASP A 1 99 ? -8.565 19.499 12.137 1.00 93.25 99 ASP A O 1
ATOM 753 N N . GLN A 1 100 ? -8.234 18.907 14.277 1.00 94.12 100 GLN A N 1
ATOM 754 C CA . GLN A 1 100 ? -6.789 18.648 14.162 1.00 94.12 100 GLN A CA 1
ATOM 755 C C . GLN A 1 100 ? -6.448 17.556 13.128 1.00 94.12 100 GLN A C 1
ATOM 757 O O . GLN A 1 100 ? -5.341 17.543 12.596 1.00 94.12 100 GLN A O 1
ATOM 762 N N . ILE A 1 101 ? -7.380 16.637 12.844 1.00 95.50 101 ILE A N 1
ATOM 763 C CA . ILE A 1 101 ? -7.215 15.557 11.860 1.00 95.50 101 ILE A CA 1
ATOM 764 C C . ILE A 1 101 ? -7.416 16.085 10.431 1.00 95.50 101 ILE A C 1
ATOM 766 O O . ILE A 1 101 ? -6.824 15.546 9.500 1.00 95.50 101 ILE A O 1
ATOM 770 N N . GLY A 1 102 ? -8.207 17.149 10.244 1.00 90.94 102 GLY A N 1
ATOM 771 C CA . GLY A 1 102 ? -8.386 17.865 8.976 1.00 90.94 102 GLY A CA 1
ATOM 772 C C . GLY A 1 102 ? -8.398 16.970 7.728 1.00 90.94 102 GLY A C 1
ATOM 773 O O . GLY A 1 102 ? -9.270 16.123 7.553 1.00 90.94 102 GLY A O 1
ATOM 774 N N . ASN A 1 103 ? -7.397 17.154 6.861 1.00 90.12 103 ASN A N 1
ATOM 775 C CA . ASN A 1 103 ? -7.205 16.359 5.642 1.00 90.12 103 ASN A CA 1
ATOM 776 C C . ASN A 1 103 ? -6.086 15.301 5.751 1.00 90.12 103 ASN A C 1
ATOM 778 O O . ASN A 1 103 ? -5.636 14.799 4.723 1.00 90.12 103 ASN A O 1
ATOM 782 N N . CYS A 1 104 ? -5.622 14.961 6.958 1.00 93.12 104 CYS A N 1
ATOM 783 C CA . CYS A 1 104 ? -4.534 14.005 7.172 1.00 93.12 104 CYS A CA 1
ATOM 784 C C . CYS A 1 104 ? -4.827 12.647 6.516 1.00 93.12 104 CYS A C 1
ATOM 786 O O . CYS A 1 104 ? -5.871 12.034 6.743 1.00 93.12 104 CYS A O 1
ATOM 788 N N . THR A 1 105 ? -3.871 12.154 5.730 1.00 91.00 105 THR A N 1
ATOM 789 C CA . THR A 1 105 ? -3.888 10.812 5.132 1.00 91.00 105 THR A CA 1
ATOM 790 C C . THR A 1 105 ? -3.134 9.815 6.002 1.00 91.00 105 THR A C 1
ATOM 792 O O . THR A 1 105 ? -3.582 8.681 6.176 1.00 91.00 105 THR A O 1
ATOM 795 N N . VAL A 1 106 ? -2.020 10.249 6.599 1.00 92.94 106 VAL A N 1
ATOM 796 C CA . VAL A 1 106 ? -1.192 9.438 7.497 1.00 92.94 106 VAL A CA 1
ATOM 797 C C . VAL A 1 106 ? -0.868 10.227 8.755 1.00 92.94 106 VAL A C 1
ATOM 799 O O . VAL A 1 106 ? -0.426 11.370 8.683 1.00 92.94 106 VAL A O 1
ATOM 802 N N . ILE A 1 107 ? -1.042 9.596 9.913 1.00 97.38 107 ILE A N 1
ATOM 803 C CA . ILE A 1 107 ? -0.574 10.121 11.196 1.00 97.38 107 ILE A CA 1
ATOM 804 C C . ILE A 1 107 ? 0.778 9.470 11.503 1.00 97.38 107 ILE A C 1
ATOM 806 O O . ILE A 1 107 ? 0.863 8.303 11.916 1.00 97.38 107 ILE A O 1
ATOM 810 N N . GLU A 1 108 ? 1.860 10.230 11.321 1.00 95.19 108 GLU A N 1
ATOM 811 C CA . GLU A 1 108 ? 3.207 9.855 11.739 1.00 95.19 108 GLU A CA 1
ATOM 812 C C . GLU A 1 108 ? 3.381 10.008 13.263 1.00 95.19 108 GLU A C 1
ATOM 814 O O . GLU A 1 108 ? 4.172 10.784 13.797 1.00 95.19 108 GLU A O 1
ATOM 819 N N . GLY A 1 109 ? 2.605 9.216 13.992 1.00 96.62 109 GLY A N 1
ATOM 820 C CA . GLY A 1 109 ? 2.678 9.096 15.431 1.00 96.62 109 GLY A CA 1
ATOM 821 C C . GLY A 1 109 ? 1.476 8.341 15.966 1.00 96.62 109 GLY A C 1
ATOM 822 O O . GLY A 1 109 ? 1.002 7.391 15.339 1.00 96.62 109 GLY A O 1
ATOM 823 N N . HIS A 1 110 ? 0.992 8.762 17.130 1.00 98.38 110 HIS A N 1
ATOM 824 C CA . HIS A 1 110 ? -0.210 8.210 17.748 1.00 98.38 110 HIS A CA 1
ATOM 825 C C . HIS A 1 110 ? -1.449 9.057 17.451 1.00 98.38 110 HIS A C 1
ATOM 827 O O . HIS A 1 110 ? -1.350 10.272 17.290 1.00 98.38 110 HIS A O 1
ATOM 833 N N . LEU A 1 111 ? -2.614 8.412 17.475 1.00 98.62 111 LEU A N 1
ATOM 834 C CA . LEU A 1 111 ? -3.919 9.066 17.549 1.00 98.62 111 LEU A CA 1
ATOM 835 C C . LEU A 1 111 ? -4.526 8.770 18.925 1.00 98.62 111 LEU A C 1
ATOM 837 O O . LEU A 1 111 ? -4.821 7.615 19.237 1.00 98.62 111 LEU A O 1
ATOM 841 N N . LYS A 1 112 ? -4.698 9.798 19.759 1.00 98.56 112 LYS A N 1
ATOM 842 C CA . LYS A 1 112 ? -5.445 9.698 21.021 1.00 98.56 112 LYS A CA 1
ATOM 843 C C . LYS A 1 112 ? -6.749 10.475 20.918 1.00 98.56 112 LYS A C 1
ATOM 845 O O . LYS A 1 112 ? -6.731 11.625 20.491 1.00 98.56 112 LYS A O 1
ATOM 850 N N . ILE A 1 113 ? -7.837 9.860 21.364 1.00 98.25 113 ILE A N 1
ATOM 851 C CA . ILE A 1 113 ? -9.151 10.477 21.547 1.00 98.25 113 ILE A CA 1
ATOM 852 C C . ILE A 1 113 ? -9.557 10.173 22.986 1.00 98.25 113 ILE A C 1
ATOM 854 O O . ILE A 1 113 ? -9.955 9.049 23.290 1.00 98.25 113 ILE A O 1
ATOM 858 N N . ILE A 1 114 ? -9.334 11.118 23.899 1.00 97.56 114 ILE A N 1
ATOM 859 C CA . ILE A 1 114 ? -9.426 10.841 25.338 1.00 97.56 114 ILE A CA 1
ATOM 860 C C . ILE A 1 114 ? -10.132 11.942 26.126 1.00 97.56 114 ILE A C 1
ATOM 862 O O . ILE A 1 114 ? -9.987 13.117 25.808 1.00 97.56 114 ILE A O 1
ATOM 866 N N . LEU A 1 115 ? -10.814 11.562 27.210 1.00 96.94 115 LEU A N 1
ATOM 867 C CA . LEU A 1 115 ? -11.380 12.490 28.199 1.00 96.94 115 LEU A CA 1
ATOM 868 C C . LEU A 1 115 ? -12.350 13.514 27.580 1.00 96.94 115 LEU A C 1
ATOM 870 O O . LEU A 1 115 ? -12.137 14.718 27.689 1.00 96.94 115 LEU A O 1
ATOM 874 N N . ILE A 1 116 ? -13.413 13.047 26.920 1.00 96.12 116 ILE A N 1
ATOM 875 C CA . ILE A 1 116 ? -14.525 13.900 26.462 1.00 96.12 116 ILE A CA 1
ATOM 876 C C . ILE A 1 116 ? -15.772 13.498 27.255 1.00 96.12 116 ILE A C 1
ATOM 878 O O . ILE A 1 116 ? -16.590 12.710 26.786 1.00 96.12 116 ILE A O 1
ATOM 882 N N . ASP A 1 117 ? -15.890 14.007 28.485 1.00 92.38 117 ASP A N 1
ATOM 883 C CA . ASP A 1 117 ? -16.958 13.610 29.419 1.00 92.38 117 ASP A CA 1
ATOM 884 C C . ASP A 1 117 ? -18.331 14.228 29.066 1.00 92.38 117 ASP A C 1
ATOM 886 O O . ASP A 1 117 ? -19.374 13.600 29.249 1.00 92.38 117 ASP A O 1
ATOM 890 N N . PHE A 1 118 ? -18.351 15.462 28.542 1.00 92.69 118 PHE A N 1
ATOM 891 C CA . PHE A 1 118 ? -19.582 16.228 28.285 1.00 92.69 118 PHE A CA 1
ATOM 892 C C . PHE A 1 118 ? -19.575 16.891 26.894 1.00 92.69 118 PHE A C 1
ATOM 894 O O . PHE A 1 118 ? -19.454 18.110 26.793 1.00 92.69 118 PHE A O 1
ATOM 901 N N . PRO A 1 119 ? -19.704 16.122 25.797 1.00 91.25 119 PRO A N 1
ATOM 902 C CA . PRO A 1 119 ? -19.709 16.690 24.451 1.00 91.25 119 PRO A CA 1
ATOM 903 C C . PRO A 1 119 ? -20.966 17.538 24.194 1.00 91.25 119 PRO A C 1
ATOM 905 O O . PRO A 1 119 ? -22.098 17.054 24.346 1.00 91.25 119 PRO A O 1
ATOM 908 N N . GLU A 1 120 ? -20.750 18.791 23.781 1.00 89.38 120 GLU A N 1
ATOM 909 C CA . GLU A 1 120 ? -21.795 19.737 23.355 1.00 89.38 120 GLU A CA 1
ATOM 910 C C . GLU A 1 120 ? -22.285 19.454 21.924 1.00 89.38 120 GLU A C 1
ATOM 912 O O . GLU A 1 120 ? -23.485 19.512 21.657 1.00 89.38 120 GLU A O 1
ATOM 917 N N . LYS A 1 121 ? -21.369 19.099 21.012 1.00 91.50 121 LYS A N 1
ATOM 918 C CA . LYS A 1 121 ? -21.675 18.681 19.634 1.00 91.50 121 LYS A CA 1
ATOM 919 C C . LYS A 1 121 ? -21.845 17.166 19.522 1.00 91.50 121 LYS A C 1
ATOM 921 O O . LYS A 1 121 ? -21.296 16.413 20.324 1.00 91.50 121 LYS A O 1
ATOM 926 N N . SER A 1 122 ? -22.582 16.724 18.501 1.00 92.38 122 SER A N 1
ATOM 927 C CA . SER A 1 122 ? -22.628 15.303 18.138 1.00 92.38 122 SER A CA 1
ATOM 928 C C . SER A 1 122 ? -21.394 14.888 17.331 1.00 92.38 122 SER A C 1
ATOM 930 O O . SER A 1 122 ? -20.799 15.702 16.625 1.00 92.38 122 SER A O 1
ATOM 932 N N . TYR A 1 123 ? -21.059 13.601 17.395 1.00 95.19 123 TYR A N 1
ATOM 933 C CA . TYR A 1 123 ? -20.045 12.975 16.547 1.00 95.19 123 TYR A CA 1
ATOM 934 C C . TYR A 1 123 ? -20.580 12.625 15.148 1.00 95.19 123 TYR A C 1
ATOM 936 O O . TYR A 1 123 ? -19.784 12.398 14.245 1.00 95.19 123 TYR A O 1
ATOM 944 N N . ASP A 1 124 ? -21.905 12.614 14.939 1.00 89.38 124 ASP A N 1
ATOM 945 C CA . ASP A 1 124 ? -22.536 12.144 13.688 1.00 89.38 124 ASP A CA 1
ATOM 946 C C . ASP A 1 124 ? -22.128 12.951 12.444 1.00 89.38 124 ASP A C 1
ATOM 948 O O . ASP A 1 124 ? -22.165 12.443 11.325 1.00 89.38 124 ASP A O 1
ATOM 952 N N . THR A 1 125 ? -21.739 14.216 12.630 1.00 89.44 125 THR A N 1
ATOM 953 C CA . THR A 1 125 ? -21.274 15.107 11.556 1.00 89.44 125 THR A CA 1
ATOM 954 C C . THR A 1 125 ? -19.772 15.000 11.282 1.00 89.44 125 THR A C 1
ATOM 956 O O . THR A 1 125 ? -19.284 15.650 10.360 1.00 89.44 125 THR A O 1
ATOM 959 N N . LEU A 1 126 ? -19.021 14.237 12.082 1.00 95.00 126 LEU A N 1
ATOM 960 C CA . LEU A 1 126 ? -17.582 14.063 11.904 1.00 95.00 126 LEU A CA 1
ATOM 961 C C . LEU A 1 126 ? -17.293 12.953 10.897 1.00 95.00 126 LEU A C 1
ATOM 963 O O . LEU A 1 126 ? -17.737 11.816 11.052 1.00 95.00 126 LEU A O 1
ATOM 967 N N . SER A 1 127 ? -16.469 13.266 9.901 1.00 96.06 127 SER A N 1
ATOM 968 C CA . SER A 1 127 ? -15.914 12.268 8.996 1.00 96.06 127 SER A CA 1
ATOM 969 C C . SER A 1 127 ? -14.533 12.690 8.518 1.00 96.06 127 SER A C 1
ATOM 971 O O . SER A 1 127 ? -14.361 13.778 7.972 1.00 96.06 127 SER A O 1
ATOM 973 N N . PHE A 1 128 ? -13.557 11.797 8.676 1.00 96.62 128 PHE A N 1
ATOM 974 C CA . PHE A 1 128 ? -12.182 11.958 8.208 1.00 96.62 128 PHE A CA 1
ATOM 975 C C . PHE A 1 128 ? -11.871 10.888 7.150 1.00 96.62 128 PHE A C 1
ATOM 977 O O . PHE A 1 128 ? -11.010 10.026 7.350 1.00 96.62 128 PHE A O 1
ATOM 984 N N . PRO A 1 129 ? -12.558 10.916 5.987 1.00 93.81 129 PRO A N 1
ATOM 985 C CA . PRO A 1 129 ? -12.469 9.871 4.971 1.00 93.81 129 PRO A CA 1
ATOM 986 C C . PRO A 1 129 ? -11.120 9.848 4.245 1.00 93.81 129 PRO A C 1
ATOM 988 O O . PRO A 1 129 ? -10.903 8.956 3.423 1.00 93.81 129 PRO A O 1
ATOM 991 N N . ASN A 1 130 ? -10.215 10.787 4.540 1.00 91.62 130 ASN A N 1
ATOM 992 C CA . ASN A 1 130 ? -8.849 10.851 4.020 1.00 91.62 130 ASN A CA 1
ATOM 993 C C . ASN A 1 130 ? -7.851 10.029 4.847 1.00 91.62 130 ASN A C 1
ATOM 995 O O . ASN A 1 130 ? -6.881 9.546 4.271 1.00 91.62 130 ASN A O 1
ATOM 999 N N . LEU A 1 131 ? -8.105 9.785 6.139 1.00 95.38 131 LEU A N 1
ATOM 1000 C CA . LEU A 1 131 ? -7.186 9.025 6.988 1.00 95.38 131 LEU A CA 1
ATOM 1001 C C . LEU A 1 131 ? -7.094 7.565 6.510 1.00 95.38 131 LEU A C 1
ATOM 1003 O O . LEU A 1 131 ? -8.112 6.919 6.257 1.00 95.38 131 LEU A O 1
ATOM 1007 N N . ARG A 1 132 ? -5.869 7.058 6.333 1.00 91.88 132 ARG A N 1
ATOM 1008 C CA . ARG A 1 132 ? -5.553 5.690 5.876 1.00 91.88 132 ARG A CA 1
ATOM 1009 C C . ARG A 1 132 ? -4.673 4.927 6.858 1.00 91.88 132 ARG A C 1
ATOM 1011 O O . ARG A 1 132 ? -4.818 3.711 6.968 1.00 91.88 132 ARG A O 1
ATOM 1018 N N . GLU A 1 133 ? -3.766 5.613 7.551 1.00 94.94 133 GLU A N 1
ATOM 1019 C CA . GLU A 1 133 ? -2.723 4.965 8.351 1.00 94.94 133 GLU A CA 1
ATOM 1020 C C . GLU A 1 133 ? -2.389 5.739 9.636 1.00 94.94 133 GLU A C 1
ATOM 1022 O O . GLU A 1 133 ? -2.275 6.966 9.631 1.00 94.94 133 GLU A O 1
ATOM 1027 N N . VAL A 1 134 ? -2.166 5.004 10.730 1.00 98.12 134 VAL A N 1
ATOM 1028 C CA . VAL A 1 134 ? -1.562 5.509 11.976 1.00 98.12 134 VAL A CA 1
ATOM 1029 C C . VAL A 1 134 ? -0.290 4.709 12.258 1.00 98.12 134 VAL A C 1
ATOM 1031 O O . VAL A 1 134 ? -0.314 3.478 12.317 1.00 98.12 134 VAL A O 1
ATOM 1034 N N . THR A 1 135 ? 0.849 5.385 12.414 1.00 96.25 135 THR A N 1
ATOM 1035 C CA . THR A 1 135 ? 2.151 4.690 12.448 1.00 96.25 135 THR A CA 1
ATOM 1036 C C . THR A 1 135 ? 2.569 4.153 13.825 1.00 96.25 135 THR A C 1
ATOM 1038 O O . THR A 1 135 ? 3.286 3.152 13.888 1.00 96.25 135 THR A O 1
ATOM 1041 N N . ASP A 1 136 ? 2.132 4.768 14.928 1.00 98.31 136 ASP A N 1
ATOM 1042 C CA . ASP A 1 136 ? 2.358 4.250 16.284 1.00 98.31 136 ASP A CA 1
ATOM 1043 C C . ASP A 1 136 ? 1.120 3.455 16.749 1.00 98.31 136 ASP A C 1
ATOM 1045 O O . ASP A 1 136 ? 0.961 2.300 16.357 1.00 98.31 136 ASP A O 1
ATOM 1049 N N . PHE A 1 137 ? 0.233 4.059 17.546 1.00 98.44 137 PHE A N 1
ATOM 1050 C CA . PHE A 1 137 ? -0.941 3.400 18.135 1.00 98.44 137 PHE A CA 1
ATOM 1051 C C . PHE A 1 137 ? -2.185 4.302 18.131 1.00 98.44 137 PHE A C 1
ATOM 1053 O O . PHE A 1 137 ? -2.076 5.530 18.071 1.00 98.44 137 PHE A O 1
ATOM 1060 N N . VAL A 1 138 ? -3.360 3.683 18.257 1.00 98.69 138 VAL A N 1
ATOM 1061 C CA . VAL A 1 138 ? -4.659 4.349 18.441 1.00 98.69 138 VAL A CA 1
ATOM 1062 C C . VAL A 1 138 ? -5.174 4.080 19.858 1.00 98.69 138 VAL A C 1
ATOM 1064 O O . VAL A 1 138 ? -5.206 2.931 20.300 1.00 98.69 138 VAL A O 1
ATOM 1067 N N . LEU A 1 139 ? -5.571 5.134 20.575 1.00 98.56 139 LEU A N 1
ATOM 1068 C CA . LEU A 1 139 ? -6.152 5.066 21.921 1.00 98.56 139 LEU A CA 1
ATOM 1069 C C . LEU A 1 139 ? -7.462 5.855 21.978 1.00 98.56 139 LEU A C 1
ATOM 1071 O O . LEU A 1 139 ? -7.469 7.050 21.687 1.00 98.56 139 LEU A O 1
ATOM 1075 N N . ILE A 1 140 ? -8.529 5.206 22.438 1.00 98.50 140 ILE A N 1
ATOM 1076 C CA . ILE A 1 140 ? -9.852 5.799 22.649 1.00 98.50 140 ILE A CA 1
ATOM 1077 C C . ILE A 1 140 ? -10.276 5.502 24.089 1.00 98.50 140 ILE A C 1
ATOM 1079 O O . ILE A 1 140 ? -10.483 4.340 24.450 1.00 98.50 140 ILE A O 1
ATOM 1083 N N . TYR A 1 141 ? -10.337 6.534 24.932 1.00 98.00 141 TYR A N 1
ATOM 1084 C CA . TYR A 1 141 ? -10.543 6.365 26.374 1.00 98.00 141 TYR A CA 1
ATOM 1085 C C . TYR A 1 141 ? -11.440 7.440 26.984 1.00 98.00 141 TYR A C 1
ATOM 1087 O O . TYR A 1 141 ? -11.091 8.620 26.962 1.00 98.00 141 TYR A O 1
ATOM 1095 N N . ARG A 1 142 ? -12.556 7.015 27.590 1.00 97.75 142 ARG A N 1
ATOM 1096 C CA . ARG A 1 142 ? -13.571 7.900 28.186 1.00 97.75 142 ARG A CA 1
ATOM 1097 C C . ARG A 1 142 ? -14.037 8.995 27.225 1.00 97.75 142 ARG A C 1
ATOM 1099 O O . ARG A 1 142 ? -13.807 10.187 27.436 1.00 97.75 142 ARG A O 1
ATOM 1106 N N . VAL A 1 143 ? -14.679 8.558 26.147 1.00 97.88 143 VAL A N 1
ATOM 1107 C CA . VAL A 1 143 ? -15.325 9.425 25.158 1.00 97.88 143 VAL A CA 1
ATOM 1108 C C . VAL A 1 143 ? -16.836 9.215 25.248 1.00 97.88 143 VAL A C 1
ATOM 1110 O O . VAL A 1 143 ? -17.382 8.281 24.663 1.00 97.88 143 VAL A O 1
ATOM 1113 N N . SER A 1 144 ? -17.513 10.061 26.024 1.00 96.38 144 SER A N 1
ATOM 1114 C CA . SER A 1 144 ? -18.949 9.939 26.282 1.00 96.38 144 SER A CA 1
ATOM 1115 C C . SER A 1 144 ? -19.779 10.197 25.026 1.00 96.38 144 SER A C 1
ATOM 1117 O O . SER A 1 144 ? -19.409 11.021 24.187 1.00 96.38 144 SER A O 1
ATOM 1119 N N . LYS A 1 145 ? -20.935 9.529 24.918 1.00 96.00 145 LYS A N 1
ATOM 1120 C CA . LYS A 1 145 ? -21.896 9.594 23.788 1.00 96.00 145 LYS A CA 1
ATOM 1121 C C . LYS A 1 145 ? -21.357 9.154 22.412 1.00 96.00 145 LYS A C 1
ATOM 1123 O O . LYS A 1 145 ? -22.103 9.225 21.436 1.00 96.00 145 LYS A O 1
ATOM 1128 N N . LEU A 1 146 ? -20.100 8.722 22.295 1.00 97.00 146 LEU A N 1
ATOM 1129 C CA . LEU A 1 146 ? -19.550 8.192 21.046 1.00 97.00 146 LEU A CA 1
ATOM 1130 C C . LEU A 1 146 ? -20.093 6.778 20.810 1.00 97.00 146 LEU A C 1
ATOM 1132 O O . LEU A 1 146 ? -19.757 5.878 21.570 1.00 97.00 146 LEU A O 1
ATOM 1136 N N . ARG A 1 147 ? -20.894 6.581 19.754 1.00 96.75 147 ARG A N 1
ATOM 1137 C CA . ARG A 1 147 ? -21.549 5.291 19.449 1.00 96.75 147 ARG A CA 1
ATOM 1138 C C . ARG A 1 147 ? -20.778 4.385 18.489 1.00 96.75 147 ARG A C 1
ATOM 1140 O O . ARG A 1 147 ? -20.816 3.173 18.655 1.00 96.75 147 ARG A O 1
ATOM 1147 N N . THR A 1 148 ? -20.104 4.966 17.494 1.00 97.25 148 THR A N 1
ATOM 1148 C CA . THR A 1 148 ? -19.392 4.244 16.424 1.00 97.25 148 THR A CA 1
ATOM 1149 C C . THR A 1 148 ? -18.245 5.082 15.859 1.00 97.25 148 THR A C 1
ATOM 1151 O O . THR A 1 148 ? -18.311 6.313 15.868 1.00 97.25 148 THR A O 1
ATOM 1154 N N . LEU A 1 149 ? -17.203 4.434 15.326 1.00 97.44 149 LEU A N 1
ATOM 1155 C CA . LEU A 1 149 ? -16.153 5.092 14.533 1.00 97.44 149 LEU A CA 1
ATOM 1156 C C . LEU A 1 149 ? -16.383 4.974 13.021 1.00 97.44 149 LEU A C 1
ATOM 1158 O O . LEU A 1 149 ? -15.630 5.584 12.262 1.00 97.44 149 LEU A O 1
ATOM 1162 N N . LYS A 1 150 ? -17.409 4.232 12.577 1.00 95.00 150 LYS A N 1
ATOM 1163 C CA . LYS A 1 150 ? -17.685 3.915 11.163 1.00 95.00 150 LYS A CA 1
ATOM 1164 C C . LYS A 1 150 ? -17.664 5.132 10.252 1.00 95.00 150 LYS A C 1
ATOM 1166 O O . LYS A 1 150 ? -16.958 5.142 9.247 1.00 95.00 150 LYS A O 1
ATOM 1171 N N . ASN A 1 151 ? -18.388 6.177 10.633 1.00 94.19 151 ASN A N 1
ATOM 1172 C CA . ASN A 1 151 ? -18.483 7.398 9.836 1.00 94.19 151 ASN A CA 1
ATOM 1173 C C . ASN A 1 151 ? -17.273 8.326 10.045 1.00 94.19 151 ASN A C 1
ATOM 1175 O O . ASN A 1 151 ? -16.922 9.087 9.144 1.00 94.19 151 ASN A O 1
ATOM 1179 N N . ILE A 1 152 ? -16.599 8.219 11.196 1.00 97.00 152 ILE A N 1
ATOM 1180 C CA . ILE A 1 152 ? -15.463 9.063 11.584 1.00 97.00 152 ILE A CA 1
ATOM 1181 C C . ILE A 1 152 ? -14.184 8.628 10.854 1.00 97.00 152 ILE A C 1
ATOM 1183 O O . ILE A 1 152 ? -13.497 9.467 10.276 1.00 97.00 152 ILE A O 1
ATOM 1187 N N . PHE A 1 153 ? -13.879 7.326 10.828 1.00 97.19 153 PHE A N 1
ATOM 1188 C CA . PHE A 1 153 ? -12.658 6.759 10.239 1.00 97.19 153 PHE A CA 1
ATOM 1189 C C . PHE A 1 153 ? -12.942 5.627 9.229 1.00 97.19 153 PHE A C 1
ATOM 1191 O O . PHE A 1 153 ? -12.339 4.556 9.331 1.00 97.19 153 PHE A O 1
ATOM 1198 N N . PRO A 1 154 ? -13.806 5.840 8.213 1.00 93.94 154 PRO A N 1
ATOM 1199 C CA . PRO A 1 154 ? -14.292 4.770 7.331 1.00 93.94 154 PRO A CA 1
ATOM 1200 C C . PRO A 1 154 ? -13.177 4.064 6.547 1.00 93.94 154 PRO A C 1
ATOM 1202 O O . PRO A 1 154 ? -13.324 2.915 6.147 1.00 93.94 154 PRO A O 1
ATOM 1205 N N . ASN A 1 155 ? -12.051 4.746 6.330 1.00 92.88 155 ASN A N 1
ATOM 1206 C CA . ASN A 1 155 ? -10.958 4.287 5.478 1.00 92.88 155 ASN A CA 1
ATOM 1207 C C . ASN A 1 155 ? -9.628 4.066 6.229 1.00 92.88 155 ASN A C 1
ATOM 1209 O O . ASN A 1 155 ? -8.602 3.854 5.578 1.00 92.88 155 ASN A O 1
ATOM 1213 N N . LEU A 1 156 ? -9.613 4.119 7.569 1.00 96.19 156 LEU A N 1
ATOM 1214 C CA . LEU A 1 156 ? -8.412 3.806 8.352 1.00 96.19 156 LEU A CA 1
ATOM 1215 C C . LEU A 1 156 ? -8.088 2.314 8.194 1.00 96.19 156 LEU A C 1
ATOM 1217 O O . LEU A 1 156 ? -8.759 1.467 8.774 1.00 96.19 156 LEU A O 1
ATOM 1221 N N . ALA A 1 157 ? -7.063 2.005 7.402 1.00 93.62 157 ALA A N 1
ATOM 1222 C CA . ALA A 1 157 ? -6.736 0.647 6.984 1.00 93.62 157 ALA A CA 1
ATOM 1223 C C . ALA A 1 157 ? -5.614 0.006 7.807 1.00 93.62 157 ALA A C 1
ATOM 1225 O O . ALA A 1 157 ? -5.659 -1.193 8.087 1.00 93.62 157 ALA A O 1
ATOM 1226 N N . ILE A 1 158 ? -4.604 0.790 8.197 1.00 94.81 158 ILE A N 1
ATOM 1227 C CA . ILE A 1 158 ? -3.358 0.264 8.768 1.00 94.81 158 ILE A CA 1
ATOM 1228 C C . ILE A 1 158 ? -3.023 0.961 10.091 1.00 94.81 158 ILE A C 1
ATOM 1230 O O . ILE A 1 158 ? -2.920 2.186 10.157 1.00 94.81 158 ILE A O 1
ATOM 1234 N N . ILE A 1 159 ? -2.755 0.169 11.132 1.00 97.56 159 ILE A N 1
ATOM 1235 C CA . ILE A 1 159 ? -2.080 0.624 12.358 1.00 97.56 159 ILE A CA 1
ATOM 1236 C C . ILE A 1 159 ? -0.720 -0.080 12.423 1.00 97.56 159 ILE A C 1
ATOM 1238 O O . ILE A 1 159 ? -0.666 -1.309 12.475 1.00 97.56 159 ILE A O 1
ATOM 1242 N N . ARG A 1 160 ? 0.400 0.657 12.375 1.00 95.12 160 ARG A N 1
ATOM 1243 C CA . ARG A 1 160 ? 1.729 0.024 12.220 1.00 95.12 160 ARG A CA 1
ATOM 1244 C C . ARG A 1 160 ? 2.393 -0.452 13.512 1.00 95.12 160 ARG A C 1
ATOM 1246 O O . ARG A 1 160 ? 3.228 -1.350 13.436 1.00 95.12 160 ARG A O 1
ATOM 1253 N N . GLY A 1 161 ? 2.093 0.125 14.675 1.00 95.38 161 GLY A N 1
ATOM 1254 C CA . GLY A 1 161 ? 2.700 -0.312 15.937 1.00 95.38 161 GLY A CA 1
ATOM 1255 C C . GLY A 1 161 ? 4.212 -0.060 16.045 1.00 95.38 161 GLY A C 1
ATOM 1256 O O . GLY A 1 161 ? 4.922 -0.838 16.697 1.00 95.38 161 GLY A O 1
ATOM 1257 N N . ARG A 1 162 ? 4.748 1.002 15.411 1.00 94.94 162 ARG A N 1
ATOM 1258 C CA . ARG A 1 162 ? 6.173 1.379 15.570 1.00 94.94 162 ARG A CA 1
ATOM 1259 C C . ARG A 1 162 ? 6.498 1.629 17.047 1.00 94.94 162 ARG A C 1
ATOM 1261 O O . ARG A 1 162 ? 7.457 1.062 17.576 1.00 94.94 162 ARG A O 1
ATOM 1268 N N . LYS A 1 163 ? 5.640 2.396 17.727 1.00 96.81 163 LYS A N 1
ATOM 1269 C CA . LYS A 1 163 ? 5.551 2.484 19.194 1.00 96.81 163 LYS A CA 1
ATOM 1270 C C . LYS A 1 163 ? 4.215 1.916 19.667 1.00 96.81 163 LYS A C 1
ATOM 1272 O O . LYS A 1 163 ? 3.222 1.994 18.953 1.00 96.81 163 LYS A O 1
ATOM 1277 N N . LEU A 1 164 ? 4.204 1.372 20.881 1.00 96.25 164 LEU A N 1
ATOM 1278 C CA . LEU A 1 164 ? 3.068 0.669 21.479 1.00 96.25 164 LEU A CA 1
ATOM 1279 C C . LEU A 1 164 ? 2.735 1.265 22.849 1.00 96.25 164 LEU A C 1
ATOM 1281 O O . LEU A 1 164 ? 3.629 1.723 23.563 1.00 96.25 164 LEU A O 1
ATOM 1285 N N . ILE A 1 165 ? 1.470 1.186 23.255 1.00 94.44 165 ILE A N 1
ATOM 1286 C CA . ILE A 1 165 ? 1.016 1.535 24.603 1.00 94.44 165 ILE A CA 1
ATOM 1287 C C . ILE A 1 165 ? 0.769 0.248 25.403 1.00 94.44 165 ILE A C 1
ATOM 1289 O O . ILE A 1 165 ? -0.178 -0.496 25.158 1.00 94.44 165 ILE A O 1
ATOM 1293 N N . ARG A 1 166 ? 1.663 -0.051 26.359 1.00 92.00 166 ARG A N 1
ATOM 1294 C CA . ARG A 1 166 ? 1.661 -1.317 27.129 1.00 92.00 166 ARG A CA 1
ATOM 1295 C C . ARG A 1 166 ? 1.559 -2.560 26.218 1.00 92.00 166 ARG A C 1
ATOM 1297 O O . ARG A 1 166 ? 0.725 -3.424 26.452 1.00 92.00 166 ARG A O 1
ATOM 1304 N N . ASN A 1 167 ? 2.381 -2.608 25.166 1.00 92.62 167 ASN A N 1
ATOM 1305 C CA . ASN A 1 167 ? 2.403 -3.626 24.094 1.00 92.62 167 ASN A CA 1
ATOM 1306 C C . ASN A 1 167 ? 1.204 -3.631 23.120 1.00 92.62 167 ASN A C 1
ATOM 1308 O O . ASN A 1 167 ? 1.233 -4.369 22.136 1.00 92.62 167 ASN A O 1
ATOM 1312 N N . ASN A 1 168 ? 0.205 -2.767 23.314 1.00 96.00 168 ASN A N 1
ATOM 1313 C CA . ASN A 1 168 ? -0.952 -2.669 22.425 1.00 96.00 168 ASN A CA 1
ATOM 1314 C C . ASN A 1 168 ? -0.775 -1.577 21.362 1.00 96.00 168 ASN A C 1
ATOM 1316 O O . ASN A 1 168 ? -0.167 -0.534 21.620 1.00 96.00 168 ASN A O 1
ATOM 1320 N N . ALA A 1 169 ? -1.345 -1.813 20.181 1.00 97.44 169 ALA A N 1
ATOM 1321 C CA . ALA A 1 169 ? -1.422 -0.851 19.079 1.00 97.44 169 ALA A CA 1
ATOM 1322 C C . ALA A 1 169 ? -2.833 -0.266 18.891 1.00 97.44 169 ALA A C 1
ATOM 1324 O O . ALA A 1 169 ? -2.964 0.844 18.379 1.00 97.44 169 ALA A O 1
ATOM 1325 N N . LEU A 1 170 ? -3.872 -0.969 19.351 1.00 98.19 170 LEU A N 1
ATOM 1326 C CA . LEU A 1 170 ? -5.244 -0.466 19.435 1.00 98.19 170 LEU A CA 1
ATOM 1327 C C . LEU A 1 170 ? -5.754 -0.630 20.870 1.00 98.19 170 LEU A C 1
ATOM 1329 O O . LEU A 1 170 ? -5.728 -1.734 21.416 1.00 98.19 170 LEU A O 1
ATOM 1333 N N . VAL A 1 171 ? -6.210 0.465 21.478 1.00 98.44 171 VAL A N 1
ATOM 1334 C CA . VAL A 1 171 ? -6.744 0.487 22.846 1.00 98.44 171 VAL A CA 1
ATOM 1335 C C . VAL A 1 171 ? -8.083 1.216 22.869 1.00 98.44 171 VAL A C 1
ATOM 1337 O O . VAL A 1 171 ? -8.140 2.393 22.520 1.00 98.44 171 VAL A O 1
ATOM 1340 N N . ILE A 1 172 ? -9.145 0.535 23.303 1.00 98.44 172 ILE A N 1
ATOM 1341 C CA . ILE A 1 172 ? -10.505 1.084 23.413 1.00 98.44 172 ILE A 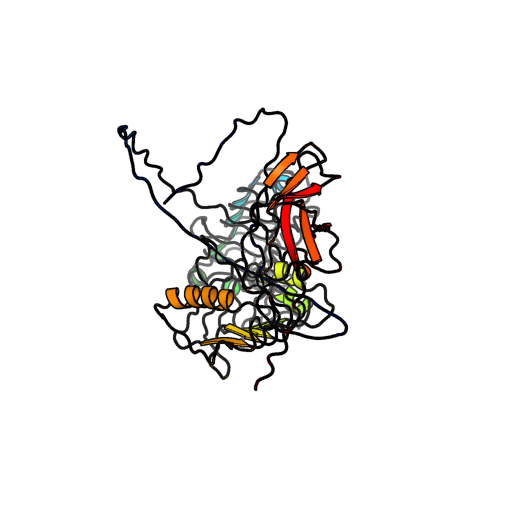CA 1
ATOM 1342 C C . ILE A 1 172 ? -11.051 0.734 24.802 1.00 98.44 172 ILE A C 1
ATOM 1344 O O . ILE A 1 172 ? -11.344 -0.427 25.096 1.00 98.44 172 ILE A O 1
ATOM 1348 N N . PHE A 1 173 ? -11.126 1.728 25.687 1.00 97.00 173 PHE A N 1
ATOM 1349 C CA . PHE A 1 173 ? -11.357 1.509 27.116 1.00 97.00 173 PHE A CA 1
ATOM 1350 C C . PHE A 1 173 ? -12.324 2.530 27.739 1.00 97.00 173 PHE A C 1
ATOM 1352 O O . PHE A 1 173 ? -12.170 3.729 27.524 1.00 97.00 173 PHE A O 1
ATOM 1359 N N . GLU A 1 174 ? -13.278 2.072 28.558 1.00 97.50 174 GLU A N 1
ATOM 1360 C CA . GLU A 1 174 ? -14.201 2.936 29.324 1.00 97.50 174 GLU A CA 1
ATOM 1361 C C . GLU A 1 174 ? -15.042 3.900 28.452 1.00 97.50 174 GLU A C 1
ATOM 1363 O O . GLU A 1 174 ? -15.360 5.020 28.854 1.00 97.50 174 GLU A O 1
ATOM 1368 N N . ASN A 1 175 ? -15.437 3.464 27.248 1.00 98.00 175 ASN A N 1
ATOM 1369 C CA . ASN A 1 175 ? -16.386 4.183 26.388 1.00 98.00 175 ASN A CA 1
ATOM 1370 C C . ASN A 1 175 ? -17.773 3.542 26.547 1.00 98.00 175 ASN A C 1
ATOM 1372 O O . ASN A 1 175 ? -18.112 2.571 25.872 1.00 98.00 175 ASN A O 1
ATOM 1376 N N . ASN A 1 176 ? -18.550 4.038 27.513 1.00 93.69 176 ASN A N 1
ATOM 1377 C CA . ASN A 1 176 ? -19.773 3.368 27.966 1.00 93.69 176 ASN A CA 1
ATOM 1378 C C . ASN A 1 176 ? -20.885 3.338 26.910 1.00 93.69 176 ASN A C 1
ATOM 1380 O O . ASN A 1 176 ? -21.577 2.327 26.817 1.00 93.69 176 ASN A O 1
ATOM 1384 N N . GLU A 1 177 ? -21.045 4.407 26.124 1.00 97.06 177 GLU A N 1
ATOM 1385 C CA . GLU A 1 177 ? -22.065 4.507 25.071 1.00 97.06 177 GLU A CA 1
ATOM 1386 C C . GLU A 1 177 ? -21.605 4.001 23.689 1.00 97.06 177 GLU A C 1
ATOM 1388 O O . GLU A 1 177 ? -22.338 4.168 22.715 1.00 97.06 177 GLU A O 1
ATOM 1393 N N . LEU A 1 178 ? -20.419 3.387 23.589 1.00 98.00 178 LEU A N 1
ATOM 1394 C CA . LEU A 1 178 ? -19.932 2.802 22.338 1.00 98.00 178 LEU A CA 1
ATOM 1395 C C . LEU A 1 178 ? -20.723 1.526 22.031 1.00 98.00 178 LEU A C 1
ATOM 1397 O O . LEU A 1 178 ? -20.625 0.550 22.769 1.00 98.00 178 LEU A O 1
ATOM 1401 N N . GLU A 1 179 ? -21.503 1.549 20.952 1.00 97.06 179 GLU A N 1
ATOM 1402 C CA . GLU A 1 179 ? -22.378 0.455 20.506 1.00 97.06 179 GLU A CA 1
ATOM 1403 C C . GLU A 1 179 ? -21.621 -0.509 19.575 1.00 97.06 179 GLU A C 1
ATOM 1405 O O . GLU A 1 179 ? -21.818 -1.721 19.636 1.00 97.06 179 GLU A O 1
ATOM 1410 N N . GLU A 1 180 ? -20.692 0.012 18.769 1.00 96.38 180 GLU A N 1
ATOM 1411 C CA . GLU A 1 180 ? -19.841 -0.742 17.843 1.00 96.38 180 GLU A CA 1
ATOM 1412 C C . GLU A 1 180 ? -18.482 -0.038 17.655 1.00 96.38 180 GLU A C 1
ATOM 1414 O O . GLU A 1 180 ? -18.369 1.182 17.774 1.00 96.38 180 GLU A O 1
ATOM 1419 N N . ILE A 1 181 ? -17.421 -0.784 17.325 1.00 97.62 181 ILE A N 1
ATOM 1420 C CA . ILE A 1 181 ? -16.126 -0.165 16.978 1.00 97.62 181 ILE A CA 1
ATOM 1421 C C . ILE A 1 181 ? -16.165 0.405 15.555 1.00 97.62 181 ILE A C 1
ATOM 1423 O O . ILE A 1 181 ? -15.642 1.491 15.326 1.00 97.62 181 ILE A O 1
ATOM 1427 N N . GLY A 1 182 ? -16.781 -0.300 14.601 1.00 94.69 182 GLY A N 1
ATOM 1428 C CA . GLY A 1 182 ? -17.048 0.232 13.262 1.00 94.69 182 GLY A CA 1
ATOM 1429 C C . GLY A 1 182 ? -15.818 0.578 12.408 1.00 94.69 182 GLY A C 1
ATOM 1430 O O . GLY A 1 182 ? -15.950 1.353 11.469 1.00 94.69 182 GLY A O 1
ATOM 1431 N N . LEU A 1 183 ? -14.616 0.049 12.670 1.00 96.62 183 LEU A N 1
ATOM 1432 C CA . LEU A 1 183 ? -13.422 0.340 11.853 1.00 96.62 183 LEU A CA 1
ATOM 1433 C C . LEU A 1 183 ? -13.427 -0.445 10.524 1.00 96.62 183 LEU A C 1
ATOM 1435 O O . LEU A 1 183 ? -12.533 -1.239 10.246 1.00 96.62 183 LEU A O 1
ATOM 1439 N N . ILE A 1 184 ? -14.443 -0.204 9.689 1.00 93.25 184 ILE A N 1
ATOM 1440 C CA . ILE A 1 184 ? -14.767 -0.979 8.479 1.00 93.25 184 ILE A CA 1
ATOM 1441 C C . ILE A 1 184 ? -13.614 -1.076 7.467 1.00 93.25 184 ILE A C 1
ATOM 1443 O O . ILE A 1 184 ? -13.451 -2.104 6.808 1.00 93.25 184 ILE A O 1
ATOM 1447 N N . GLY A 1 185 ? -12.779 -0.036 7.380 1.00 91.62 185 GLY A N 1
ATOM 1448 C CA . GLY A 1 185 ? -11.606 0.001 6.510 1.00 91.62 185 GLY A CA 1
ATOM 1449 C C . GLY A 1 185 ? -10.398 -0.792 7.019 1.00 91.62 185 GLY A C 1
ATOM 1450 O O . GLY A 1 185 ? -9.490 -1.041 6.227 1.00 91.62 185 GLY A O 1
ATOM 1451 N N . LEU A 1 186 ? -10.366 -1.188 8.300 1.00 94.81 186 LEU A N 1
ATOM 1452 C CA . LEU A 1 186 ? -9.183 -1.745 8.961 1.00 94.81 186 LEU A CA 1
ATOM 1453 C C . LEU A 1 186 ? -8.864 -3.155 8.449 1.00 94.81 186 LEU A C 1
ATOM 1455 O O . LEU A 1 186 ? -9.628 -4.100 8.639 1.00 94.81 186 LEU A O 1
ATOM 1459 N N . THR A 1 187 ? -7.687 -3.289 7.841 1.00 91.19 187 THR A N 1
ATOM 1460 C CA . THR A 1 187 ? -7.165 -4.522 7.235 1.00 91.19 187 THR A CA 1
ATOM 1461 C C . THR A 1 187 ? -5.986 -5.109 8.006 1.00 91.19 187 THR A C 1
ATOM 1463 O O . THR A 1 187 ? -5.754 -6.314 7.917 1.00 91.19 187 THR A O 1
ATOM 1466 N N . ARG A 1 188 ? -5.202 -4.289 8.729 1.00 91.44 188 ARG A N 1
ATOM 1467 C CA . ARG A 1 188 ? -3.977 -4.751 9.403 1.00 91.44 188 ARG A CA 1
ATOM 1468 C C . ARG A 1 188 ? -3.581 -3.910 10.622 1.00 91.44 188 ARG A C 1
ATOM 1470 O O . ARG A 1 188 ? -3.441 -2.691 10.544 1.00 91.44 188 ARG A O 1
ATOM 1477 N N . ILE A 1 189 ? -3.256 -4.599 11.713 1.00 93.94 189 ILE A N 1
ATOM 1478 C CA . ILE A 1 189 ? -2.489 -4.086 12.855 1.00 93.94 189 ILE A CA 1
ATOM 1479 C C . ILE A 1 189 ? -1.113 -4.761 12.811 1.00 93.94 189 ILE A C 1
ATOM 1481 O O . ILE A 1 189 ? -0.967 -5.903 13.237 1.00 93.94 189 ILE A O 1
ATOM 1485 N N . VAL A 1 190 ? -0.113 -4.090 12.229 1.00 91.19 190 VAL A N 1
ATOM 1486 C CA . VAL A 1 190 ? 1.160 -4.715 11.808 1.00 91.19 190 VAL A CA 1
ATOM 1487 C C . VAL A 1 190 ? 1.969 -5.259 12.986 1.00 91.19 190 VAL A C 1
ATOM 1489 O O . VAL A 1 190 ? 2.589 -6.307 12.856 1.00 91.19 190 VAL A O 1
ATOM 1492 N N . ARG A 1 191 ? 1.970 -4.563 14.127 1.00 93.12 191 ARG A N 1
ATOM 1493 C CA . ARG A 1 191 ? 2.701 -4.956 15.337 1.00 93.12 191 ARG A CA 1
ATOM 1494 C C . ARG A 1 191 ? 1.918 -4.556 16.581 1.00 93.12 191 ARG A C 1
ATOM 1496 O O . ARG A 1 191 ? 1.337 -3.477 16.613 1.00 93.12 191 ARG A O 1
ATOM 1503 N N . GLY A 1 192 ? 1.991 -5.384 17.621 1.00 93.75 192 GLY A N 1
ATOM 1504 C CA . GLY A 1 192 ? 1.307 -5.170 18.898 1.00 93.75 192 GLY A CA 1
ATOM 1505 C C . GLY A 1 192 ? -0.057 -5.855 18.972 1.00 93.75 192 GLY A C 1
ATOM 1506 O O . GLY A 1 192 ? -0.586 -6.334 17.969 1.00 93.75 192 GLY A O 1
ATOM 1507 N N . SER A 1 193 ? -0.597 -5.939 20.183 1.00 94.75 193 SER A N 1
ATOM 1508 C CA . SER A 1 193 ? -1.903 -6.539 20.480 1.00 94.75 193 SER A CA 1
ATOM 1509 C C . SER A 1 193 ? -3.026 -5.494 20.520 1.00 94.75 193 SER A C 1
ATOM 1511 O O . SER A 1 193 ? -2.786 -4.285 20.412 1.00 94.75 193 SER A O 1
ATOM 1513 N N . ILE A 1 194 ? -4.262 -5.957 20.694 1.00 96.38 194 ILE A N 1
ATOM 1514 C CA . ILE A 1 194 ? -5.425 -5.113 21.003 1.00 96.38 194 ILE A CA 1
ATOM 1515 C C . ILE A 1 194 ? -5.793 -5.190 22.489 1.00 96.38 194 ILE A C 1
ATOM 1517 O O . ILE A 1 194 ? -5.674 -6.242 23.123 1.00 96.38 194 ILE A O 1
ATOM 1521 N N . TYR A 1 195 ? -6.327 -4.092 23.020 1.00 97.25 195 TYR A N 1
ATOM 1522 C CA . TYR A 1 195 ? -6.896 -4.027 24.365 1.00 97.25 195 TYR A CA 1
ATOM 1523 C C . TYR A 1 195 ? -8.267 -3.348 24.334 1.00 97.25 195 TYR A C 1
ATOM 1525 O O . TYR A 1 195 ? -8.358 -2.139 24.118 1.00 97.25 195 TYR A O 1
ATOM 1533 N N . ILE A 1 196 ? -9.331 -4.123 24.549 1.00 98.25 196 ILE A N 1
ATOM 1534 C CA . ILE A 1 196 ? -10.722 -3.655 24.512 1.00 98.25 196 ILE A CA 1
ATOM 1535 C C . ILE A 1 196 ? -11.392 -4.042 25.833 1.00 98.25 196 ILE A C 1
ATOM 1537 O O . ILE A 1 196 ? -11.654 -5.222 26.081 1.00 98.25 196 ILE A O 1
ATOM 1541 N N . TRP A 1 197 ? -11.631 -3.060 26.703 1.00 97.44 197 TRP A N 1
ATOM 1542 C CA . TRP A 1 197 ? -12.065 -3.292 28.087 1.00 97.44 197 TRP A CA 1
ATOM 1543 C C . TRP A 1 197 ? -13.173 -2.312 28.507 1.00 97.44 197 TRP A C 1
ATOM 1545 O O . TRP A 1 197 ? -13.109 -1.139 28.147 1.00 97.44 197 TRP A O 1
ATOM 1555 N N . ARG A 1 198 ? -14.166 -2.755 29.292 1.00 97.31 198 ARG A N 1
ATOM 1556 C CA . ARG A 1 198 ? -15.204 -1.885 29.896 1.00 97.31 198 ARG A CA 1
ATOM 1557 C C . ARG A 1 198 ? -15.919 -0.940 28.923 1.00 97.31 198 ARG A C 1
ATOM 1559 O O . ARG A 1 198 ? -16.067 0.248 29.198 1.00 97.31 198 ARG A O 1
ATOM 1566 N N . ASN A 1 199 ? -16.371 -1.452 27.784 1.00 98.12 199 ASN A N 1
ATOM 1567 C CA . ASN A 1 199 ? -17.273 -0.720 26.893 1.00 98.12 199 ASN A CA 1
ATOM 1568 C C . ASN A 1 199 ? -18.673 -1.348 27.030 1.00 98.12 199 ASN A C 1
ATOM 1570 O O . ASN A 1 199 ? -18.967 -2.388 26.440 1.00 98.12 199 ASN A O 1
ATOM 1574 N N . ASN A 1 200 ? -19.504 -0.769 27.903 1.00 96.44 200 ASN A N 1
ATOM 1575 C CA . ASN A 1 200 ? -20.693 -1.435 28.460 1.00 96.44 200 ASN A CA 1
ATOM 1576 C C . ASN A 1 200 ? -21.831 -1.691 27.457 1.00 96.44 200 ASN A C 1
ATOM 1578 O O . ASN A 1 200 ? -22.655 -2.570 27.708 1.00 96.44 200 ASN A O 1
ATOM 1582 N N . LEU A 1 201 ? -21.898 -0.945 26.348 1.00 97.56 201 LEU A N 1
ATOM 1583 C CA . LEU A 1 201 ? -22.881 -1.158 25.277 1.00 97.56 201 LEU A CA 1
ATOM 1584 C C . LEU A 1 201 ? -22.304 -1.841 24.024 1.00 97.56 201 LEU A C 1
ATOM 1586 O O . LEU A 1 201 ? -23.061 -2.110 23.093 1.00 97.56 201 LEU A O 1
ATOM 1590 N N . LEU A 1 202 ? -21.007 -2.171 24.016 1.00 97.88 202 LEU A N 1
ATOM 1591 C CA . LEU A 1 202 ? -20.284 -2.588 22.814 1.00 97.88 202 LEU A CA 1
ATOM 1592 C C . LEU A 1 202 ? -20.674 -3.994 22.338 1.00 97.88 202 LEU A C 1
ATOM 1594 O O . LEU A 1 202 ? -20.318 -4.985 22.972 1.00 97.88 202 LEU A O 1
ATOM 1598 N N . CYS A 1 203 ? -21.320 -4.059 21.176 1.00 96.19 203 CYS A N 1
ATOM 1599 C CA . CYS A 1 203 ? -21.583 -5.268 20.395 1.00 96.19 203 CYS A CA 1
ATOM 1600 C C . CYS A 1 203 ? -20.581 -5.412 19.225 1.00 96.19 203 CYS A C 1
ATOM 1602 O O . CYS A 1 203 ? -19.630 -4.636 19.107 1.00 96.19 203 CYS A O 1
ATOM 1604 N N . TYR A 1 204 ? -20.742 -6.448 18.389 1.00 94.06 204 TYR A N 1
ATOM 1605 C CA . TYR A 1 204 ? -19.882 -6.806 17.240 1.00 94.06 204 TYR A CA 1
ATOM 1606 C C . TYR A 1 204 ? -18.391 -7.066 17.539 1.00 94.06 204 TYR A C 1
ATOM 1608 O O . TYR A 1 204 ? -17.635 -7.492 16.667 1.00 94.06 204 TYR A O 1
ATOM 1616 N N . VAL A 1 205 ? -17.935 -6.898 18.782 1.00 93.50 205 VAL A N 1
ATOM 1617 C CA . VAL A 1 205 ? -16.539 -7.159 19.161 1.00 93.50 205 VAL A CA 1
ATOM 1618 C C . VAL A 1 205 ? -16.142 -8.632 18.967 1.00 93.50 205 VAL A C 1
ATOM 1620 O O . VAL A 1 205 ? -14.991 -8.905 18.631 1.00 93.50 205 VAL A O 1
ATOM 1623 N N . ASP A 1 206 ? -17.095 -9.563 19.086 1.00 89.31 206 ASP A N 1
ATOM 1624 C CA . ASP A 1 206 ? -16.894 -11.011 18.911 1.00 89.31 206 ASP A CA 1
ATOM 1625 C C . ASP A 1 206 ? -17.129 -11.515 17.470 1.00 89.31 206 ASP A C 1
ATOM 1627 O O . ASP A 1 206 ? -16.760 -12.647 17.143 1.00 89.31 206 ASP A O 1
ATOM 1631 N N . THR A 1 207 ? -17.728 -10.698 16.591 1.00 90.50 207 THR A N 1
ATOM 1632 C CA . THR A 1 207 ? -17.860 -11.007 15.150 1.00 90.50 207 THR A CA 1
ATOM 1633 C C . THR A 1 207 ? -16.613 -10.601 14.370 1.00 90.50 207 THR A C 1
ATOM 1635 O O . THR A 1 207 ? -16.296 -11.207 13.344 1.00 90.50 207 THR A O 1
ATOM 1638 N N . VAL A 1 208 ? -15.860 -9.611 14.859 1.00 91.19 208 VAL A N 1
ATOM 1639 C C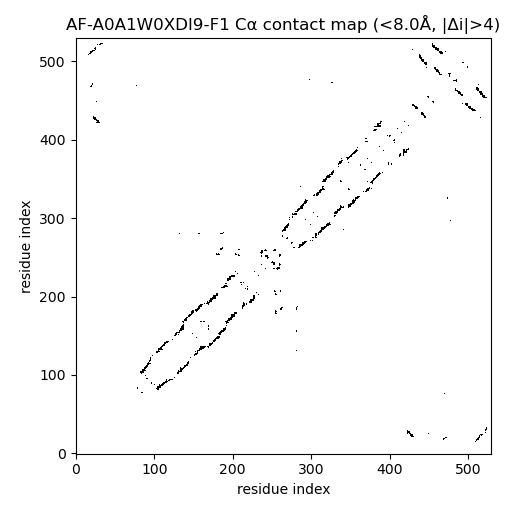A . VAL A 1 208 ? -14.581 -9.210 14.269 1.00 91.19 208 VAL A CA 1
ATOM 1640 C C . VAL A 1 208 ? -13.525 -10.291 14.503 1.00 91.19 208 VAL A C 1
ATOM 1642 O O . VAL A 1 208 ? -13.177 -10.660 15.624 1.00 91.19 208 VAL A O 1
ATOM 1645 N N . ASN A 1 209 ? -12.936 -10.768 13.413 1.00 88.38 209 ASN A N 1
ATOM 1646 C CA . ASN A 1 209 ? -11.786 -11.650 13.435 1.00 88.38 209 ASN A CA 1
ATOM 1647 C C . ASN A 1 209 ? -10.498 -10.845 13.655 1.00 88.38 209 ASN A C 1
ATOM 1649 O O . ASN A 1 209 ? -9.777 -10.494 12.716 1.00 88.38 209 ASN A O 1
ATOM 1653 N N . TRP A 1 210 ? -10.198 -10.586 14.925 1.00 90.19 210 TRP A N 1
ATOM 1654 C CA . TRP A 1 210 ? -8.984 -9.899 15.363 1.00 90.19 210 TRP A CA 1
ATOM 1655 C C . TRP A 1 210 ? -7.695 -10.622 14.965 1.00 90.19 210 TRP A C 1
ATOM 1657 O O . TRP A 1 210 ? -6.715 -9.963 14.627 1.00 90.19 210 TRP A O 1
ATOM 1667 N N . LYS A 1 211 ? -7.717 -11.961 14.926 1.00 86.12 211 LYS A N 1
ATOM 1668 C CA . LYS A 1 211 ? -6.565 -12.804 14.567 1.00 86.12 211 LYS A CA 1
ATOM 1669 C C . LYS A 1 211 ? -6.081 -12.548 13.135 1.00 86.12 211 LYS A C 1
ATOM 1671 O O . LYS A 1 211 ? -4.886 -12.550 12.880 1.00 86.12 211 LYS A O 1
ATOM 1676 N N . ALA A 1 212 ? -6.999 -12.252 12.210 1.00 84.06 212 ALA A N 1
ATOM 1677 C CA . ALA A 1 212 ? -6.650 -11.865 10.840 1.00 84.06 212 ALA A CA 1
ATOM 1678 C C . ALA A 1 212 ? -6.135 -10.417 10.701 1.00 84.06 212 ALA A C 1
ATOM 1680 O O . ALA A 1 212 ? -5.580 -10.080 9.656 1.00 84.06 212 ALA A O 1
ATOM 1681 N N . LEU A 1 213 ? -6.320 -9.564 11.715 1.00 88.38 213 LEU A N 1
ATOM 1682 C CA . LEU A 1 213 ? -5.832 -8.179 11.721 1.00 88.38 213 LEU A CA 1
ATOM 1683 C C . LEU A 1 213 ? -4.460 -8.073 12.399 1.00 88.38 213 LEU A C 1
ATOM 1685 O O . LEU A 1 213 ? -3.566 -7.402 11.873 1.00 88.38 213 LEU A O 1
ATOM 1689 N N . THR A 1 214 ? -4.295 -8.706 13.563 1.00 88.75 214 THR A N 1
ATOM 1690 C CA . THR A 1 214 ? -3.055 -8.679 14.351 1.00 88.75 214 THR A CA 1
ATOM 1691 C C . THR A 1 214 ? -1.973 -9.571 13.762 1.00 88.75 214 THR A C 1
ATOM 1693 O O . THR A 1 214 ? -2.212 -10.364 12.856 1.00 88.75 214 THR A O 1
ATOM 1696 N N . ASP A 1 215 ? -0.738 -9.392 14.223 1.00 79.25 215 ASP A N 1
ATOM 1697 C CA . ASP A 1 215 ? 0.343 -10.291 13.842 1.00 79.25 215 ASP A CA 1
ATOM 1698 C C . ASP A 1 215 ? 0.147 -11.669 14.501 1.00 79.25 215 ASP A C 1
ATOM 1700 O O . ASP A 1 215 ? -0.267 -11.700 15.662 1.00 79.25 215 ASP A O 1
ATOM 1704 N N . PRO A 1 216 ? 0.457 -12.796 13.832 1.00 76.50 216 PRO A N 1
ATOM 1705 C CA . PRO A 1 216 ? 0.490 -14.104 14.484 1.00 76.50 216 PRO A CA 1
ATOM 1706 C C . PRO A 1 216 ? 1.352 -14.132 15.757 1.00 76.50 216 PRO A C 1
ATOM 1708 O O . PRO A 1 216 ? 1.011 -14.840 16.697 1.00 76.50 216 PRO A O 1
ATOM 1711 N N . GLU A 1 217 ? 2.421 -13.327 15.838 1.00 76.69 217 GLU A N 1
ATOM 1712 C CA . GLU A 1 217 ? 3.241 -13.207 17.055 1.00 76.69 217 GLU A CA 1
ATOM 1713 C C . GLU A 1 217 ? 2.551 -12.434 18.199 1.00 76.69 217 GLU A C 1
ATOM 1715 O O . GLU A 1 217 ? 2.919 -12.606 19.361 1.00 76.69 217 GLU A O 1
ATOM 1720 N N . SER A 1 218 ? 1.564 -11.575 17.905 1.00 76.88 218 SER A N 1
ATOM 1721 C CA . SER A 1 218 ? 0.812 -10.806 18.913 1.00 76.88 218 SER A CA 1
ATOM 1722 C C . SER A 1 218 ? -0.605 -11.327 19.177 1.00 76.88 218 SER A C 1
ATOM 1724 O O . SER A 1 218 ? -1.274 -10.827 20.085 1.00 76.88 218 SER A O 1
ATOM 1726 N N . GLU A 1 219 ? -1.044 -12.349 18.438 1.00 71.88 219 GLU A N 1
ATOM 1727 C CA . GLU A 1 219 ? -2.394 -12.919 18.471 1.00 71.88 219 GLU A CA 1
ATOM 1728 C C . GLU A 1 219 ? -2.832 -13.350 19.881 1.00 71.88 219 GLU A C 1
ATOM 1730 O O . GLU A 1 219 ? -3.891 -12.932 20.357 1.00 71.88 219 GLU A O 1
ATOM 1735 N N . ASP A 1 220 ? -1.989 -14.120 20.576 1.00 77.50 220 ASP A N 1
ATOM 1736 C CA . ASP A 1 220 ? -2.256 -14.643 21.926 1.00 77.50 220 ASP A CA 1
ATOM 1737 C C . ASP A 1 220 ? -2.215 -13.563 23.025 1.00 77.50 220 ASP A C 1
ATOM 1739 O O . ASP A 1 220 ? -2.602 -13.812 24.167 1.00 77.50 220 ASP A O 1
ATOM 1743 N N . SER A 1 221 ? -1.759 -12.348 22.700 1.00 84.75 221 SER A N 1
ATOM 1744 C CA . SER A 1 221 ? -1.733 -11.202 23.625 1.00 84.75 221 SER A CA 1
ATOM 1745 C C . SER A 1 221 ? -2.975 -10.306 23.526 1.00 84.75 221 SER A C 1
ATOM 1747 O O . SER A 1 221 ? -3.099 -9.341 24.284 1.00 84.75 221 SER A O 1
ATOM 1749 N N . ASN A 1 222 ? -3.900 -10.598 22.608 1.00 90.56 222 ASN A N 1
ATOM 1750 C CA . ASN A 1 222 ? -5.135 -9.837 22.434 1.00 90.56 222 ASN A CA 1
ATOM 1751 C C . ASN A 1 222 ? -6.055 -9.957 23.662 1.00 90.56 222 ASN A C 1
ATOM 1753 O O . ASN A 1 222 ? -6.350 -11.048 24.144 1.00 90.56 222 ASN A O 1
ATOM 1757 N N . SER A 1 223 ? -6.525 -8.817 24.176 1.00 94.19 223 SER A N 1
ATOM 1758 C CA . SER A 1 223 ? -7.230 -8.727 25.459 1.00 94.19 223 SER A CA 1
ATOM 1759 C C . SER A 1 223 ? -8.581 -8.027 25.309 1.00 94.19 223 SER A C 1
ATOM 1761 O O . SER A 1 223 ? -8.662 -6.803 25.432 1.00 94.19 223 SER A O 1
ATOM 1763 N N . ILE A 1 224 ? -9.641 -8.815 25.120 1.00 95.00 224 ILE A N 1
ATOM 1764 C CA . ILE A 1 224 ? -11.041 -8.368 25.045 1.00 95.00 224 ILE A CA 1
ATOM 1765 C C . ILE A 1 224 ? -11.788 -8.918 26.266 1.00 95.00 224 ILE A C 1
ATOM 1767 O O . ILE A 1 224 ? -11.776 -10.127 26.487 1.00 95.00 224 ILE A O 1
ATOM 1771 N N . ARG A 1 225 ? -12.356 -8.050 27.114 1.00 94.94 225 ARG A N 1
ATOM 1772 C CA . ARG A 1 225 ? -13.032 -8.452 28.369 1.00 94.94 225 ARG A CA 1
ATOM 1773 C C . ARG A 1 225 ? -13.910 -7.338 28.938 1.00 94.94 225 ARG A C 1
ATOM 1775 O O . ARG A 1 225 ? -13.719 -6.177 28.600 1.00 94.94 225 ARG A O 1
ATOM 1782 N N . ASP A 1 226 ? -14.846 -7.693 29.814 1.00 95.38 226 ASP A N 1
ATOM 1783 C CA . ASP A 1 226 ? -15.773 -6.780 30.508 1.00 95.38 226 ASP A CA 1
ATOM 1784 C C . ASP A 1 226 ? -16.497 -5.777 29.581 1.00 95.38 226 ASP A C 1
ATOM 1786 O O . ASP A 1 226 ? -16.794 -4.657 29.984 1.00 95.38 226 ASP A O 1
ATOM 1790 N N . ASN A 1 227 ? -16.750 -6.156 28.325 1.00 96.88 227 ASN A N 1
ATOM 1791 C CA . ASN A 1 227 ? -17.647 -5.428 27.421 1.00 96.88 227 ASN A CA 1
ATOM 1792 C C . ASN A 1 227 ? -19.071 -6.002 27.560 1.00 96.88 227 ASN A C 1
ATOM 1794 O O . ASN A 1 227 ? -19.308 -6.875 28.402 1.00 96.88 227 ASN A O 1
ATOM 1798 N N . LYS A 1 228 ? -20.023 -5.534 26.748 1.00 96.69 228 LYS A N 1
ATOM 1799 C CA . LYS A 1 228 ? -21.375 -6.105 26.743 1.00 96.69 228 LYS A CA 1
ATOM 1800 C C . LYS A 1 228 ? -21.333 -7.613 26.401 1.00 96.69 228 LYS A C 1
ATOM 1802 O O . LYS A 1 228 ? -20.640 -7.983 25.456 1.00 96.69 228 LYS A O 1
ATOM 1807 N N . PRO A 1 229 ? -22.040 -8.490 27.142 1.00 94.31 229 PRO A N 1
ATOM 1808 C CA . PRO A 1 229 ? -22.064 -9.926 26.853 1.00 94.31 229 PRO A CA 1
ATOM 1809 C C . PRO A 1 229 ? -22.629 -10.270 25.463 1.00 94.31 229 PRO A C 1
ATOM 1811 O O . PRO A 1 229 ? -23.617 -9.672 25.032 1.00 94.31 229 PRO A O 1
ATOM 1814 N N . GLU A 1 230 ? -22.026 -11.260 24.787 1.00 89.62 230 GLU A N 1
ATOM 1815 C CA . GLU A 1 230 ? -22.384 -11.693 23.421 1.00 89.62 230 GLU A CA 1
ATOM 1816 C C . GLU A 1 230 ? -23.874 -12.064 23.290 1.00 89.62 230 GLU A C 1
ATOM 1818 O O . GLU A 1 230 ? -24.517 -11.716 22.302 1.00 89.62 230 GLU A O 1
ATOM 1823 N N . ASP A 1 231 ? -24.447 -12.708 24.312 1.00 90.44 231 ASP A N 1
ATOM 1824 C CA . ASP A 1 231 ? -25.850 -13.140 24.380 1.00 90.44 231 ASP A CA 1
ATOM 1825 C C . ASP A 1 231 ? -26.858 -11.983 24.506 1.00 90.44 231 ASP A C 1
ATOM 1827 O O . ASP A 1 231 ? -28.054 -12.172 24.290 1.00 90.44 231 ASP A O 1
ATOM 1831 N N . GLN A 1 232 ? -26.385 -10.774 24.820 1.00 94.19 232 GLN A N 1
ATOM 1832 C CA . GLN A 1 232 ? -27.194 -9.554 24.913 1.00 94.19 232 GLN A CA 1
ATOM 1833 C C . GLN A 1 232 ? -27.086 -8.680 23.652 1.00 94.19 232 GLN A C 1
ATOM 1835 O O . GLN A 1 232 ? -27.620 -7.563 23.616 1.00 94.19 232 GLN A O 1
ATOM 1840 N N . CYS A 1 233 ? -26.384 -9.155 22.623 1.00 92.50 233 CYS A N 1
ATOM 1841 C CA . CYS A 1 233 ? -26.168 -8.463 21.361 1.00 92.50 233 CYS A CA 1
ATOM 1842 C C . CYS A 1 233 ? -26.841 -9.197 20.196 1.00 92.50 233 CYS A C 1
ATOM 1844 O O . CYS A 1 233 ? -26.684 -10.402 20.024 1.00 92.50 233 CYS A O 1
ATOM 1846 N N . ALA A 1 234 ? -27.532 -8.447 19.336 1.00 87.06 234 ALA A N 1
ATOM 1847 C CA . ALA A 1 234 ? -28.012 -8.941 18.047 1.00 87.06 234 ALA A CA 1
ATOM 1848 C C . ALA A 1 234 ? -26.854 -8.933 17.031 1.00 87.06 234 ALA A C 1
ATOM 1850 O O . ALA A 1 234 ? -26.843 -8.135 16.102 1.00 87.06 234 ALA A O 1
ATOM 1851 N N . ASN A 1 235 ? -25.838 -9.769 17.270 1.00 84.56 235 ASN A N 1
ATOM 1852 C CA . ASN A 1 235 ? -24.606 -9.867 16.477 1.00 84.56 235 ASN A CA 1
ATOM 1853 C C . ASN A 1 235 ? -24.845 -10.593 15.130 1.00 84.56 235 ASN A C 1
ATOM 1855 O O . ASN A 1 235 ? -24.233 -11.625 14.845 1.00 84.56 235 ASN A O 1
ATOM 1859 N N . GLU A 1 236 ? -25.769 -10.087 14.312 1.00 86.69 236 GLU A N 1
ATOM 1860 C CA . GLU A 1 236 ? -26.142 -10.666 13.018 1.00 86.69 236 GLU A CA 1
ATOM 1861 C C . GLU A 1 236 ? -25.390 -9.970 11.875 1.00 86.69 236 GLU A C 1
ATOM 1863 O O . GLU A 1 236 ? -25.614 -8.799 11.587 1.00 86.69 236 GLU A O 1
ATOM 1868 N N . CYS A 1 237 ? -24.486 -10.693 11.208 1.00 87.38 237 CYS A N 1
ATOM 1869 C CA . CYS A 1 237 ? -23.768 -10.177 10.041 1.00 87.38 237 CYS A CA 1
ATOM 1870 C C . CYS A 1 237 ? -24.624 -10.220 8.753 1.00 87.38 237 CYS A C 1
ATOM 1872 O O . CYS A 1 237 ? -25.499 -11.083 8.629 1.00 87.38 237 CYS A O 1
ATOM 1874 N N . PRO A 1 238 ? -24.304 -9.393 7.735 1.00 84.81 238 PRO A N 1
ATOM 1875 C CA . PRO A 1 238 ? -24.898 -9.451 6.396 1.00 84.81 238 PRO A CA 1
ATOM 1876 C C . PRO A 1 238 ? -24.930 -10.859 5.769 1.00 84.81 238 PRO A C 1
ATOM 1878 O O . PRO A 1 238 ? -23.927 -11.375 5.260 1.00 84.81 238 PRO A O 1
ATOM 1881 N N . VAL A 1 239 ? -26.121 -11.465 5.758 1.00 72.44 239 VAL A N 1
ATOM 1882 C CA . VAL A 1 239 ? -26.352 -12.849 5.314 1.00 72.44 239 VAL A CA 1
ATOM 1883 C C . VAL A 1 239 ? -25.851 -13.072 3.882 1.00 72.44 239 VAL A C 1
ATOM 1885 O O . VAL A 1 239 ? -26.234 -12.353 2.958 1.00 72.44 239 VAL A O 1
ATOM 1888 N N . ASN A 1 240 ? -25.028 -14.110 3.690 1.00 65.06 240 ASN A N 1
ATOM 1889 C CA . ASN A 1 240 ? -24.415 -14.517 2.413 1.00 65.06 240 ASN A CA 1
ATOM 1890 C C . ASN A 1 240 ? -23.481 -13.482 1.746 1.00 65.06 240 ASN A C 1
ATOM 1892 O O . ASN A 1 240 ? -23.063 -13.703 0.609 1.00 65.06 240 ASN A O 1
ATOM 1896 N N . GLN A 1 241 ? -23.135 -12.377 2.414 1.00 70.25 241 GLN A N 1
ATOM 1897 C CA . GLN A 1 241 ? -22.221 -11.358 1.871 1.00 70.25 241 GLN A CA 1
ATOM 1898 C C . GLN A 1 241 ? -20.833 -11.422 2.515 1.00 70.25 241 GLN A C 1
ATOM 1900 O O . GLN A 1 241 ? -19.816 -11.196 1.855 1.00 70.25 241 GLN A O 1
ATOM 1905 N N . CYS A 1 242 ? -20.779 -11.750 3.804 1.00 75.38 242 CYS A N 1
ATOM 1906 C CA . CYS A 1 242 ? -19.534 -11.802 4.552 1.00 75.38 242 CYS A CA 1
ATOM 1907 C C . CYS A 1 242 ? -18.780 -13.124 4.347 1.00 75.38 242 CYS A C 1
ATOM 1909 O O . CYS A 1 242 ? -19.318 -14.139 3.912 1.00 75.38 242 CYS A O 1
ATOM 1911 N N . SER A 1 243 ? -17.475 -13.106 4.629 1.00 67.19 243 SER A N 1
ATOM 1912 C CA . SER A 1 243 ? -16.647 -14.312 4.576 1.00 67.19 243 SER A CA 1
ATOM 1913 C C . SER A 1 243 ? -16.561 -14.967 5.949 1.00 67.19 243 SER A C 1
ATOM 1915 O O . SER A 1 243 ? -16.000 -14.374 6.868 1.00 67.19 243 SER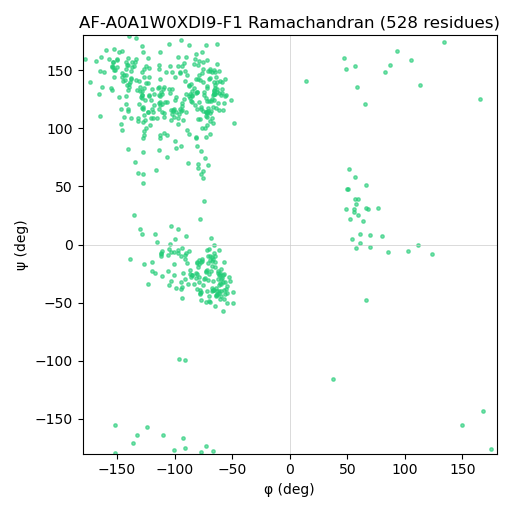 A O 1
ATOM 1917 N N . SER A 1 244 ? -17.032 -16.209 6.060 1.00 59.56 244 SER A N 1
ATOM 1918 C CA . SER A 1 244 ? -16.841 -17.027 7.260 1.00 59.56 244 SER A CA 1
ATOM 1919 C C . SER A 1 244 ? -15.366 -17.359 7.508 1.00 59.56 244 SER A C 1
ATOM 1921 O O . SER A 1 244 ? -14.619 -17.702 6.583 1.00 59.56 244 SER A O 1
ATOM 1923 N N . PHE A 1 245 ? -14.946 -17.264 8.772 1.00 51.94 245 PHE A N 1
ATOM 1924 C CA . PHE A 1 245 ? -13.555 -17.468 9.184 1.00 51.94 245 PHE A CA 1
ATOM 1925 C C . PHE A 1 245 ? -13.188 -18.949 9.379 1.00 51.94 245 PHE A C 1
ATOM 1927 O O . PHE A 1 245 ? -12.069 -19.358 9.064 1.00 51.94 245 PHE A O 1
ATOM 1934 N N . TYR A 1 246 ? -14.121 -19.783 9.848 1.00 46.69 246 TYR A N 1
ATOM 1935 C CA . TYR A 1 246 ? -13.856 -21.193 10.138 1.00 46.69 246 TYR A CA 1
ATOM 1936 C C . TYR A 1 246 ? -14.604 -22.118 9.177 1.00 46.69 246 TYR A C 1
ATOM 1938 O O . TYR A 1 246 ? -15.831 -22.192 9.193 1.00 46.69 246 TYR A O 1
ATOM 1946 N N . LYS A 1 247 ? -13.868 -22.979 8.457 1.00 41.84 247 LYS A N 1
ATOM 1947 C CA . LYS A 1 247 ? -14.457 -24.124 7.724 1.00 41.84 247 LYS A CA 1
ATOM 1948 C C . LYS A 1 247 ? -15.266 -25.080 8.624 1.00 41.84 247 LYS A C 1
ATOM 1950 O O . LYS A 1 247 ? -16.009 -25.904 8.106 1.00 41.84 247 LYS A O 1
ATOM 1955 N N . SER A 1 248 ? -15.107 -24.989 9.947 1.00 41.47 248 SER A N 1
ATOM 1956 C CA . SER A 1 248 ? -15.778 -25.810 10.963 1.00 41.47 248 SER A CA 1
ATOM 1957 C C . SER A 1 248 ? -16.806 -25.062 11.829 1.00 41.47 248 SER A C 1
ATOM 1959 O O . SER A 1 248 ? -17.473 -25.706 12.637 1.00 41.47 248 SER A O 1
ATOM 1961 N N . ARG A 1 249 ? -16.956 -23.733 11.698 1.00 47.06 249 ARG A N 1
ATOM 1962 C CA . ARG A 1 249 ? -17.973 -22.935 12.412 1.00 47.06 249 ARG A CA 1
ATOM 1963 C C . ARG A 1 249 ? -18.453 -21.776 11.536 1.00 47.06 249 ARG A C 1
ATOM 1965 O O . ARG A 1 249 ? -17.682 -20.875 11.230 1.00 47.06 249 ARG A O 1
ATOM 1972 N N . GLN A 1 250 ? -19.736 -21.792 11.178 1.00 50.72 250 GLN A N 1
ATOM 1973 C CA . GLN A 1 250 ? -20.415 -20.758 10.388 1.00 50.72 250 GLN A CA 1
ATOM 1974 C C . GLN A 1 250 ? -20.612 -19.462 11.199 1.00 50.72 250 GLN A C 1
ATOM 1976 O O . GLN A 1 250 ? -21.731 -19.122 11.566 1.00 50.72 250 GLN A O 1
ATOM 1981 N N . ARG A 1 251 ? -19.525 -18.750 11.508 1.00 63.62 251 ARG A N 1
ATOM 1982 C CA . ARG A 1 251 ? -19.594 -17.340 11.902 1.00 63.62 251 ARG A CA 1
ATOM 1983 C C . ARG A 1 251 ? -18.927 -16.501 10.827 1.00 63.62 251 ARG A C 1
ATOM 1985 O O . ARG A 1 251 ? -17.748 -16.695 10.517 1.00 63.62 251 ARG A O 1
ATOM 1992 N N . ASP A 1 252 ? -19.712 -15.587 10.288 1.00 73.44 252 ASP A N 1
ATOM 1993 C CA . ASP A 1 252 ? -19.255 -14.547 9.387 1.00 73.44 252 ASP A CA 1
ATOM 1994 C C . ASP A 1 252 ? -18.516 -13.454 10.160 1.00 73.44 252 ASP A C 1
ATOM 1996 O O . ASP A 1 252 ? -18.779 -13.229 11.341 1.00 73.44 252 ASP A O 1
ATOM 2000 N N . SER A 1 253 ? -17.568 -12.790 9.497 1.00 87.06 253 SER A N 1
ATOM 2001 C CA . SER A 1 253 ? -16.830 -11.677 10.094 1.00 87.06 253 SER A CA 1
ATOM 2002 C C . SER A 1 253 ? -17.365 -10.333 9.614 1.00 87.06 253 SER A C 1
ATOM 2004 O O . SER A 1 253 ? -17.263 -10.005 8.429 1.00 87.06 253 SER A O 1
ATOM 2006 N N . CYS A 1 254 ? -17.908 -9.549 10.544 1.00 90.50 254 CYS A N 1
ATOM 2007 C CA . CYS A 1 254 ? -18.473 -8.221 10.314 1.00 90.50 254 CYS A CA 1
ATOM 2008 C C . CYS A 1 254 ? -18.124 -7.248 11.449 1.00 90.50 254 CYS A C 1
ATOM 2010 O O . CYS A 1 254 ? -17.855 -7.667 12.577 1.00 90.50 254 CYS A O 1
ATOM 2012 N N . TRP A 1 255 ? -18.119 -5.956 11.119 1.00 93.31 255 TRP A N 1
ATOM 2013 C CA . TRP A 1 255 ? -17.948 -4.843 12.058 1.00 93.31 255 TRP A CA 1
ATOM 2014 C C . TRP A 1 255 ? -19.282 -4.299 12.585 1.00 93.31 255 TRP A C 1
ATOM 2016 O O . TRP A 1 255 ? -19.282 -3.679 13.647 1.00 93.31 255 TRP A O 1
ATOM 2026 N N . THR A 1 256 ? -20.363 -4.495 11.822 1.00 92.12 256 THR A N 1
ATOM 2027 C CA . THR A 1 256 ? -21.733 -3.995 12.041 1.00 92.12 256 THR A CA 1
ATOM 2028 C C . THR A 1 256 ? -22.741 -4.976 11.404 1.00 92.12 256 THR A C 1
ATOM 2030 O O . THR A 1 256 ? -22.334 -5.944 10.752 1.00 92.12 256 THR A O 1
ATOM 2033 N N . ASP A 1 257 ? -24.043 -4.690 11.495 1.00 90.50 257 ASP A N 1
ATOM 2034 C CA . ASP A 1 257 ? -25.119 -5.409 10.786 1.00 90.50 257 ASP A CA 1
ATOM 2035 C C . ASP A 1 257 ? -25.106 -5.224 9.254 1.00 90.50 257 ASP A C 1
ATOM 2037 O O . ASP A 1 257 ? -25.778 -5.968 8.539 1.00 90.50 257 ASP A O 1
ATOM 2041 N N . GLN A 1 258 ? -24.354 -4.243 8.738 1.00 90.25 258 GLN A N 1
ATOM 2042 C CA . GLN A 1 258 ? -24.278 -3.901 7.309 1.00 90.25 258 GLN A CA 1
ATOM 2043 C C . GLN A 1 2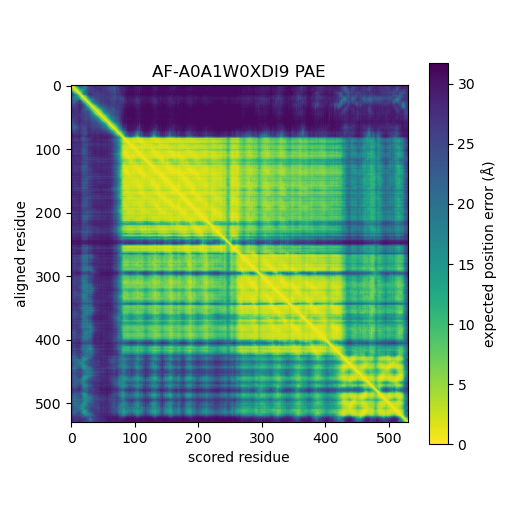58 ? -22.879 -4.100 6.697 1.00 90.25 258 GLN A C 1
ATOM 2045 O O . GLN A 1 258 ? -22.764 -4.289 5.487 1.00 90.25 258 GLN A O 1
ATOM 2050 N N . ASP A 1 259 ? -21.808 -4.066 7.497 1.00 90.56 259 ASP A N 1
ATOM 2051 C CA . ASP A 1 259 ? -20.428 -3.996 7.008 1.00 90.56 259 ASP A CA 1
ATOM 2052 C C . ASP A 1 259 ? -19.620 -5.247 7.373 1.00 90.56 259 ASP A C 1
ATOM 2054 O O . ASP A 1 259 ? -19.207 -5.460 8.519 1.00 90.56 259 ASP A O 1
ATOM 2058 N N . CYS A 1 260 ? -19.314 -6.061 6.366 1.00 88.81 260 CYS A N 1
ATOM 2059 C CA . CYS A 1 260 ? -18.384 -7.175 6.507 1.00 88.81 260 CYS A CA 1
ATOM 2060 C C . CYS A 1 260 ? -16.957 -6.693 6.817 1.00 88.81 260 CYS A C 1
ATOM 2062 O O . CYS A 1 260 ? -16.502 -5.660 6.324 1.00 88.81 260 CYS A O 1
ATOM 2064 N N . GLN A 1 261 ? -16.199 -7.486 7.574 1.00 88.25 261 GLN A N 1
ATOM 2065 C CA . GLN A 1 261 ? -14.781 -7.225 7.795 1.00 88.25 261 GLN A CA 1
ATOM 2066 C C . GLN A 1 261 ? -14.007 -7.391 6.482 1.00 88.25 261 GLN A C 1
ATOM 2068 O O . GLN A 1 261 ? -14.082 -8.438 5.830 1.00 88.25 261 GLN A O 1
ATOM 2073 N N . LYS A 1 262 ? -13.203 -6.387 6.113 1.00 84.50 262 LYS A N 1
ATOM 2074 C CA . LYS A 1 262 ? -12.303 -6.494 4.963 1.00 84.50 262 LYS A CA 1
ATOM 2075 C C . LYS A 1 262 ? -11.170 -7.480 5.268 1.00 84.50 262 LYS A C 1
ATOM 2077 O O . LYS A 1 262 ? -10.317 -7.223 6.112 1.00 84.50 262 LYS A O 1
ATOM 2082 N N . ILE A 1 263 ? -11.150 -8.608 4.557 1.00 78.38 263 ILE A N 1
ATOM 2083 C CA . ILE A 1 263 ? -10.119 -9.648 4.685 1.00 78.38 263 ILE A CA 1
ATOM 2084 C C . ILE A 1 263 ? -9.265 -9.677 3.416 1.00 78.38 263 ILE A C 1
ATOM 2086 O O . ILE A 1 263 ? -9.764 -9.963 2.326 1.00 78.38 263 ILE A O 1
ATOM 2090 N N . CYS A 1 264 ? -7.961 -9.456 3.573 1.00 79.75 264 CYS A N 1
ATOM 2091 C CA . CYS A 1 264 ? -6.961 -9.538 2.506 1.00 79.75 264 CYS A CA 1
ATOM 2092 C C . CYS A 1 264 ? -6.664 -10.998 2.114 1.00 79.75 264 CYS A C 1
ATOM 2094 O O . CYS A 1 264 ? -5.633 -11.570 2.473 1.00 79.75 264 CYS A O 1
ATOM 2096 N N . LYS A 1 265 ? -7.593 -11.628 1.387 1.00 73.12 265 LYS A N 1
ATOM 2097 C CA . LYS A 1 265 ? -7.363 -12.930 0.741 1.00 73.12 265 LYS A CA 1
ATOM 2098 C C . LYS A 1 265 ? -6.363 -12.765 -0.413 1.00 73.12 265 LYS A C 1
ATOM 2100 O O . LYS A 1 265 ? -6.398 -11.755 -1.109 1.00 73.12 265 LYS A O 1
ATOM 2105 N N . GLY A 1 266 ? -5.486 -13.747 -0.624 1.00 73.94 266 GLY A N 1
ATOM 2106 C CA . GLY A 1 266 ? -4.673 -13.823 -1.841 1.00 73.94 266 GLY A CA 1
ATOM 2107 C C . GLY A 1 266 ? -5.320 -14.668 -2.935 1.00 73.94 266 GLY A C 1
ATOM 2108 O O . GLY A 1 266 ? -6.502 -15.002 -2.848 1.00 73.94 266 GLY A O 1
ATOM 2109 N N . ASN A 1 267 ? -4.523 -15.018 -3.950 1.00 89.06 267 ASN A N 1
ATOM 2110 C CA . ASN A 1 267 ? -4.958 -15.641 -5.207 1.00 89.06 267 ASN A CA 1
ATOM 2111 C C . ASN A 1 267 ? -5.834 -14.696 -6.039 1.00 89.06 267 ASN A C 1
ATOM 2113 O O . ASN A 1 267 ? -6.935 -15.045 -6.463 1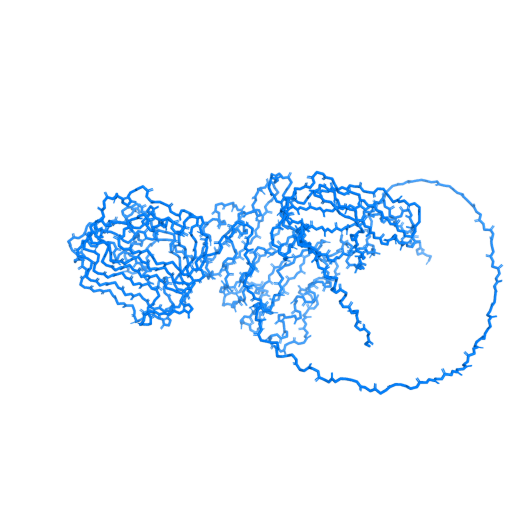.00 89.06 267 ASN A O 1
ATOM 2117 N N . VAL A 1 268 ? -5.333 -13.475 -6.248 1.00 90.62 268 VAL A N 1
ATOM 2118 C CA . VAL A 1 268 ? -6.037 -12.411 -6.974 1.00 90.62 268 VAL A CA 1
ATOM 2119 C C . VAL A 1 268 ? -5.452 -12.251 -8.373 1.00 90.62 268 VAL A C 1
ATOM 2121 O O . VAL A 1 268 ? -4.239 -12.117 -8.536 1.00 90.62 268 VAL A O 1
ATOM 2124 N N . VAL A 1 269 ? -6.332 -12.224 -9.374 1.00 93.88 269 VAL A N 1
ATOM 2125 C CA . VAL A 1 269 ? -6.026 -11.771 -10.735 1.00 93.88 269 VAL A CA 1
ATOM 2126 C C . VAL A 1 269 ? -6.616 -10.371 -10.890 1.00 93.88 269 VAL A C 1
ATOM 2128 O O . VAL A 1 269 ? -7.828 -10.203 -10.800 1.00 93.88 269 VAL A O 1
ATOM 2131 N N . ILE A 1 270 ? -5.773 -9.361 -11.095 1.00 92.31 270 ILE A N 1
ATOM 2132 C CA . ILE A 1 270 ? -6.203 -7.993 -11.385 1.00 92.31 270 ILE A CA 1
ATOM 2133 C C . ILE A 1 270 ? -6.361 -7.844 -12.895 1.00 92.31 270 ILE A C 1
ATOM 2135 O O . ILE A 1 270 ? -5.386 -7.631 -13.620 1.00 92.31 270 ILE A O 1
ATOM 2139 N N . ASP A 1 271 ? -7.604 -7.950 -13.347 1.00 89.94 271 ASP A N 1
ATOM 2140 C CA . ASP A 1 271 ? -8.047 -7.696 -14.721 1.00 89.94 271 ASP A CA 1
ATOM 2141 C C . ASP A 1 271 ? -8.942 -6.450 -14.850 1.00 89.94 271 ASP A C 1
ATOM 2143 O O . ASP A 1 271 ? -9.263 -6.031 -15.961 1.00 89.94 271 ASP A O 1
ATOM 2147 N N . SER A 1 272 ? -9.325 -5.855 -13.716 1.00 87.25 272 SER A N 1
ATOM 2148 C CA . SER A 1 272 ? -10.358 -4.828 -13.593 1.00 87.25 272 SER A CA 1
ATOM 2149 C C . SER A 1 272 ? -10.118 -3.919 -12.378 1.00 87.25 272 SER A C 1
ATOM 2151 O O . SER A 1 272 ? -9.481 -4.304 -11.392 1.00 87.25 272 SER A O 1
ATOM 2153 N N . VAL A 1 273 ? -10.679 -2.705 -12.421 1.00 84.56 273 VAL A N 1
ATOM 2154 C CA . VAL A 1 273 ? -10.662 -1.733 -11.304 1.00 84.56 273 VAL A CA 1
ATOM 2155 C C . VAL A 1 273 ? -11.227 -2.336 -10.009 1.00 84.56 273 VAL A C 1
ATOM 2157 O O . VAL A 1 273 ? -10.637 -2.167 -8.944 1.00 84.56 273 VAL A O 1
ATOM 2160 N N . ALA A 1 274 ? -12.320 -3.101 -10.097 1.00 85.50 274 ALA A N 1
ATOM 2161 C CA . ALA A 1 274 ? -12.939 -3.744 -8.937 1.00 85.50 274 ALA A CA 1
ATOM 2162 C C . ALA A 1 274 ? -12.004 -4.773 -8.273 1.00 85.50 274 ALA A C 1
ATOM 2164 O O . ALA A 1 274 ? -11.877 -4.783 -7.049 1.00 85.50 274 ALA A O 1
ATOM 2165 N N . ALA A 1 275 ? -11.297 -5.592 -9.064 1.00 88.25 275 ALA A N 1
ATOM 2166 C CA . ALA A 1 275 ? -10.318 -6.545 -8.543 1.00 88.25 275 ALA A CA 1
ATOM 2167 C C . ALA A 1 275 ? -9.168 -5.835 -7.806 1.00 88.25 275 ALA A C 1
ATOM 2169 O O . ALA A 1 275 ? -8.794 -6.262 -6.713 1.00 88.25 275 ALA A O 1
ATOM 2170 N N . ALA A 1 276 ? -8.667 -4.712 -8.339 1.00 88.44 276 ALA A N 1
ATOM 2171 C CA . ALA A 1 276 ? -7.663 -3.893 -7.656 1.00 88.44 276 ALA A CA 1
ATOM 2172 C C . ALA A 1 276 ? -8.182 -3.350 -6.308 1.00 88.44 276 ALA A C 1
ATOM 2174 O O . ALA A 1 276 ? -7.517 -3.510 -5.287 1.00 88.44 276 ALA A O 1
ATOM 2175 N N . GLN A 1 277 ? -9.397 -2.793 -6.270 1.00 85.25 277 GLN A N 1
ATOM 2176 C CA . GLN A 1 277 ? -9.991 -2.189 -5.065 1.00 85.25 277 GLN A CA 1
ATOM 2177 C C . GLN A 1 277 ? -10.158 -3.165 -3.882 1.00 85.25 277 GLN A C 1
ATOM 2179 O O . GLN A 1 277 ? -10.100 -2.753 -2.712 1.00 85.25 277 GLN A O 1
ATOM 2184 N N . THR A 1 278 ? -10.290 -4.472 -4.145 1.00 86.25 278 THR A N 1
ATOM 2185 C CA . THR A 1 278 ? -10.291 -5.489 -3.074 1.00 86.25 278 THR A CA 1
ATOM 2186 C C . THR A 1 278 ? -8.998 -5.476 -2.251 1.00 86.25 278 THR A C 1
ATOM 2188 O O . THR A 1 278 ? -9.046 -5.729 -1.047 1.00 86.25 278 THR A O 1
ATOM 2191 N N . LEU A 1 279 ? -7.869 -5.090 -2.857 1.00 88.81 279 LEU A N 1
ATOM 2192 C CA . LEU A 1 279 ? -6.546 -5.067 -2.231 1.00 88.81 279 LEU A CA 1
ATOM 2193 C C . LEU A 1 279 ? -6.195 -3.733 -1.558 1.00 88.81 279 LEU A C 1
ATOM 2195 O O . LEU A 1 279 ? -5.215 -3.671 -0.820 1.00 88.81 279 LEU A O 1
ATOM 2199 N N . THR A 1 280 ? -6.992 -2.676 -1.744 1.00 86.75 280 THR A N 1
ATOM 2200 C CA . THR A 1 280 ? -6.719 -1.357 -1.149 1.00 86.75 280 THR A CA 1
ATOM 2201 C C . THR A 1 280 ? -6.601 -1.432 0.371 1.00 86.75 280 THR A C 1
ATOM 2203 O O . THR A 1 280 ? -7.534 -1.860 1.052 1.00 86.75 280 THR A O 1
ATOM 2206 N N . GLY A 1 281 ? -5.454 -1.001 0.900 1.00 82.19 281 GLY A N 1
ATOM 2207 C CA . GLY A 1 281 ? -5.135 -1.067 2.329 1.00 82.19 281 GLY A CA 1
ATOM 2208 C C . GLY A 1 281 ? -4.534 -2.399 2.793 1.00 82.19 281 GLY A C 1
ATOM 2209 O O . GLY A 1 281 ? -4.102 -2.492 3.937 1.00 82.19 281 GLY A O 1
ATOM 2210 N N . CYS A 1 282 ? -4.457 -3.427 1.948 1.00 89.38 282 CYS A N 1
ATOM 2211 C CA . CYS A 1 282 ? -3.760 -4.661 2.296 1.00 89.38 282 CYS A CA 1
ATOM 2212 C C . CYS A 1 282 ? -2.242 -4.441 2.384 1.00 89.38 282 CYS A C 1
ATOM 2214 O O . CYS A 1 282 ? -1.680 -3.595 1.689 1.00 89.38 282 CYS A O 1
ATOM 2216 N N . THR A 1 283 ? -1.577 -5.237 3.227 1.00 86.88 283 THR A N 1
ATOM 2217 C CA . THR A 1 283 ? -0.106 -5.269 3.332 1.00 86.88 283 THR A CA 1
ATOM 2218 C C . THR A 1 283 ? 0.497 -6.636 3.015 1.00 86.88 283 THR A C 1
ATOM 2220 O O . THR A 1 283 ? 1.658 -6.713 2.621 1.00 86.88 283 THR A O 1
ATOM 2223 N N . ILE A 1 284 ? -0.278 -7.716 3.147 1.00 86.38 284 ILE A N 1
ATOM 2224 C CA . ILE A 1 284 ? 0.146 -9.090 2.865 1.00 86.38 284 ILE A CA 1
ATOM 2225 C C . ILE A 1 284 ? -0.879 -9.728 1.925 1.00 86.38 284 ILE A C 1
ATOM 2227 O O . ILE A 1 284 ? -2.075 -9.719 2.218 1.00 86.38 284 ILE A O 1
ATOM 2231 N N . ILE A 1 285 ? -0.414 -10.306 0.817 1.00 90.44 285 ILE A N 1
ATOM 2232 C CA . ILE A 1 285 ? -1.217 -11.169 -0.056 1.00 90.44 285 ILE A CA 1
ATOM 2233 C C . ILE A 1 285 ? -1.018 -12.621 0.381 1.00 90.44 285 ILE A C 1
ATOM 2235 O O . ILE A 1 285 ? 0.039 -13.213 0.148 1.00 90.44 285 ILE A O 1
ATOM 2239 N N . ASN A 1 286 ? -2.041 -13.205 1.010 1.00 86.38 286 ASN A N 1
ATOM 2240 C CA . ASN A 1 286 ? -2.049 -14.609 1.431 1.00 86.38 286 ASN A CA 1
ATOM 2241 C C . ASN A 1 286 ? -2.379 -15.542 0.249 1.00 86.38 286 ASN A C 1
ATOM 2243 O O . ASN A 1 286 ? -3.491 -16.064 0.149 1.00 86.38 286 ASN A O 1
ATOM 2247 N N . GLY A 1 287 ? -1.446 -15.636 -0.698 1.00 91.31 287 GLY A N 1
ATOM 2248 C CA . GLY A 1 287 ? -1.572 -16.376 -1.953 1.00 91.31 287 GLY A CA 1
ATOM 2249 C C . GLY A 1 287 ? -0.751 -15.727 -3.071 1.00 91.31 287 GLY A C 1
ATOM 2250 O O . GLY A 1 287 ? 0.207 -14.995 -2.794 1.00 91.31 287 GLY A O 1
ATOM 2251 N N . PHE A 1 288 ? -1.142 -15.945 -4.329 1.00 94.25 288 PHE A N 1
ATOM 2252 C CA . PHE A 1 288 ? -0.522 -15.300 -5.496 1.00 94.25 288 PHE A CA 1
ATOM 2253 C C . PHE A 1 288 ? -1.179 -13.967 -5.873 1.00 94.25 288 PHE A C 1
ATOM 2255 O O . PHE A 1 288 ? -2.329 -13.691 -5.513 1.00 94.25 288 PHE A O 1
ATOM 2262 N N . LEU A 1 289 ? -0.442 -13.164 -6.644 1.00 95.88 289 LEU A N 1
ATOM 2263 C CA . LEU A 1 289 ? -0.927 -11.953 -7.298 1.00 95.88 289 LEU A CA 1
ATOM 2264 C C . LEU A 1 289 ? -0.576 -11.994 -8.791 1.00 95.88 289 LEU A C 1
ATOM 2266 O O . LEU A 1 289 ? 0.598 -12.002 -9.162 1.00 95.88 289 LEU A O 1
ATOM 2270 N N . GLU A 1 290 ? -1.591 -11.991 -9.650 1.00 95.69 290 GLU A N 1
ATOM 2271 C CA . GLU A 1 290 ? -1.436 -11.858 -11.098 1.00 95.69 290 GLU A CA 1
ATOM 2272 C C . GLU A 1 290 ? -2.033 -10.529 -11.578 1.00 95.69 290 GLU A C 1
ATOM 2274 O O . GLU A 1 290 ? -3.118 -10.145 -11.158 1.00 95.69 290 GLU A O 1
ATOM 2279 N N . ILE A 1 291 ? -1.332 -9.812 -12.454 1.00 94.44 291 ILE A N 1
ATOM 2280 C CA . ILE A 1 291 ? -1.767 -8.537 -13.035 1.00 94.44 291 ILE A CA 1
ATOM 2281 C C . ILE A 1 291 ? -1.886 -8.727 -14.550 1.00 94.44 291 ILE A C 1
ATOM 2283 O O . ILE A 1 291 ? -0.896 -9.072 -15.204 1.00 94.44 291 ILE A O 1
ATOM 2287 N N . GLN A 1 292 ? -3.089 -8.521 -15.096 1.00 92.56 292 GLN A N 1
ATOM 2288 C CA . GLN A 1 292 ? -3.409 -8.752 -16.506 1.00 92.56 292 GLN A CA 1
ATOM 2289 C C . GLN A 1 292 ? -4.328 -7.664 -17.083 1.00 92.56 292 GLN A C 1
ATOM 2291 O O . GLN A 1 292 ? -5.538 -7.836 -17.211 1.00 92.56 292 GLN A O 1
ATOM 2296 N N . ILE A 1 293 ? -3.731 -6.544 -17.485 1.00 84.88 293 ILE A N 1
ATOM 2297 C CA . ILE A 1 293 ? -4.463 -5.313 -17.802 1.00 84.88 293 ILE A CA 1
ATOM 2298 C C . ILE A 1 293 ? -4.646 -5.124 -19.310 1.00 84.88 293 ILE A C 1
ATOM 2300 O O . ILE A 1 293 ? -3.684 -4.922 -20.058 1.00 84.88 293 ILE A O 1
ATOM 2304 N N . GLY A 1 294 ? -5.908 -5.132 -19.743 1.00 75.56 294 GLY A N 1
ATOM 2305 C CA . GLY A 1 294 ? -6.306 -4.898 -21.130 1.00 75.56 294 GLY A CA 1
ATOM 2306 C C . GLY A 1 294 ? -6.032 -3.477 -21.648 1.00 75.56 294 GLY A C 1
ATOM 2307 O O . GLY A 1 294 ? -5.484 -2.607 -20.971 1.00 75.56 294 GLY A O 1
ATOM 2308 N N . LYS A 1 295 ? -6.429 -3.219 -22.899 1.00 63.75 295 LYS A N 1
ATOM 2309 C CA . LYS A 1 295 ? -6.358 -1.877 -23.499 1.00 63.75 295 LYS A CA 1
ATOM 2310 C C . LYS A 1 295 ? -7.611 -1.071 -23.139 1.00 63.75 295 LYS A C 1
ATOM 2312 O O . LYS A 1 295 ? -8.699 -1.478 -23.528 1.00 63.75 295 LYS A O 1
ATOM 2317 N N . GLY A 1 296 ? -7.442 0.104 -22.525 1.00 57.91 296 GLY A N 1
ATOM 2318 C CA . GLY A 1 296 ? -8.474 1.155 -22.494 1.00 57.91 296 GLY A CA 1
ATOM 2319 C C . GLY A 1 296 ? -8.924 1.662 -21.120 1.00 57.91 296 GLY A C 1
ATOM 2320 O O . GLY A 1 296 ? -9.646 2.653 -21.071 1.00 57.91 296 GLY A O 1
ATOM 2321 N N . GLU A 1 297 ? -8.502 1.050 -20.011 1.00 55.47 297 GLU A N 1
ATOM 2322 C CA . GLU A 1 297 ? -8.969 1.443 -18.672 1.00 55.47 297 GLU A CA 1
ATOM 2323 C C . GLU A 1 297 ? -8.042 2.433 -17.952 1.00 55.47 297 GLU A C 1
ATOM 2325 O O . GLU A 1 297 ? -6.817 2.359 -18.059 1.00 55.47 297 GLU A O 1
ATOM 2330 N N . LYS A 1 298 ? -8.623 3.310 -17.117 1.00 63.97 298 LYS A N 1
ATOM 2331 C CA . LYS A 1 298 ? -7.904 4.221 -16.199 1.00 63.97 298 LYS A CA 1
ATOM 2332 C C . LYS A 1 298 ? -7.321 3.488 -14.972 1.00 63.97 298 LYS A C 1
ATOM 2334 O O . LYS A 1 298 ? -7.336 4.011 -13.862 1.00 63.97 298 LYS A O 1
ATOM 2339 N N . MET A 1 299 ? -6.829 2.264 -15.159 1.00 70.44 299 MET A N 1
ATOM 2340 C CA . MET A 1 299 ? -6.484 1.359 -14.060 1.00 70.44 299 MET A CA 1
ATOM 2341 C C . MET A 1 299 ? -5.204 1.767 -13.316 1.00 70.44 299 MET A C 1
ATOM 2343 O O . MET A 1 299 ? -5.098 1.515 -12.124 1.00 70.44 299 MET A O 1
ATOM 2347 N N . VAL A 1 300 ? -4.250 2.441 -13.972 1.00 70.31 300 VAL A N 1
ATOM 2348 C CA . VAL A 1 300 ? -2.930 2.759 -13.385 1.00 70.31 300 VAL A CA 1
ATOM 2349 C C . VAL A 1 300 ? -3.041 3.560 -12.078 1.00 70.31 300 VAL A C 1
ATOM 2351 O O . VAL A 1 300 ? -2.320 3.269 -11.127 1.00 70.31 300 VAL A O 1
ATOM 2354 N N . ARG A 1 301 ? -3.984 4.510 -11.993 1.00 71.88 301 ARG A N 1
ATOM 2355 C CA . ARG A 1 301 ? -4.259 5.275 -10.760 1.00 71.88 301 ARG A CA 1
ATOM 2356 C C . ARG A 1 301 ? -4.836 4.408 -9.642 1.00 71.88 301 ARG A C 1
ATOM 2358 O O . ARG A 1 301 ? -4.475 4.592 -8.484 1.00 71.88 301 ARG A O 1
ATOM 2365 N N . GLU A 1 302 ? -5.711 3.466 -9.988 1.00 81.69 302 GLU A N 1
ATOM 2366 C CA . GLU A 1 302 ? -6.289 2.539 -9.013 1.00 81.69 302 GLU A CA 1
ATOM 2367 C C . GLU A 1 302 ? -5.225 1.579 -8.472 1.00 81.69 302 GLU A C 1
ATOM 2369 O O . GLU A 1 302 ? -5.178 1.347 -7.273 1.00 81.69 302 GLU A O 1
ATOM 2374 N N . LEU A 1 303 ? -4.311 1.082 -9.314 1.00 85.19 303 LEU A N 1
ATOM 2375 C CA . LEU A 1 303 ? -3.206 0.220 -8.868 1.00 85.19 303 LEU A CA 1
ATOM 2376 C C . LEU A 1 303 ? -2.276 0.924 -7.879 1.00 85.19 303 LEU A C 1
ATOM 2378 O O . LEU A 1 303 ? -1.835 0.293 -6.925 1.00 85.19 303 LEU A O 1
ATOM 2382 N N . ASP A 1 304 ? -1.970 2.206 -8.098 1.00 81.88 304 ASP A N 1
ATOM 2383 C CA . ASP A 1 304 ? -1.144 2.992 -7.173 1.00 81.88 304 ASP A CA 1
ATOM 2384 C C . ASP A 1 304 ? -1.850 3.118 -5.811 1.00 81.88 304 ASP A C 1
ATOM 2386 O O . ASP A 1 304 ? -1.246 2.832 -4.782 1.00 81.88 304 ASP A O 1
ATOM 2390 N N . SER A 1 305 ? -3.161 3.393 -5.800 1.00 81.75 305 SER A N 1
ATOM 2391 C CA . SER A 1 305 ? -3.979 3.415 -4.576 1.00 81.75 305 SER A CA 1
ATOM 2392 C C . SER A 1 305 ? -4.078 2.044 -3.885 1.00 81.75 305 SER A C 1
ATOM 2394 O O . SER A 1 305 ? -3.939 1.946 -2.661 1.00 81.75 305 SER A O 1
ATOM 2396 N N . ALA A 1 306 ? -4.290 0.981 -4.665 1.00 87.56 306 ALA A N 1
ATOM 2397 C CA . ALA A 1 306 ? -4.558 -0.366 -4.180 1.00 87.56 306 ALA A CA 1
ATOM 2398 C C . ALA A 1 306 ? -3.304 -1.107 -3.697 1.00 87.56 306 ALA A C 1
ATOM 2400 O O . ALA A 1 306 ? -3.342 -1.781 -2.669 1.00 87.56 306 ALA A O 1
ATOM 2401 N N . LEU A 1 307 ? -2.192 -0.993 -4.433 1.00 90.81 307 LEU A N 1
ATOM 2402 C CA . LEU A 1 307 ? -1.013 -1.853 -4.279 1.00 90.81 307 LEU A CA 1
ATOM 2403 C C . LEU A 1 307 ? 0.180 -1.180 -3.585 1.00 90.81 307 LEU A C 1
ATOM 2405 O O . LEU A 1 307 ? 1.125 -1.880 -3.214 1.00 90.81 307 LEU A O 1
ATOM 2409 N N . GLN A 1 308 ? 0.138 0.137 -3.347 1.00 86.69 308 GLN A N 1
ATOM 2410 C CA . GLN A 1 308 ? 1.191 0.881 -2.635 1.00 86.69 308 GLN A CA 1
ATOM 2411 C C . GLN A 1 308 ? 1.617 0.239 -1.309 1.00 86.69 308 GLN A C 1
ATOM 2413 O O . GLN A 1 308 ? 2.811 0.186 -1.005 1.00 86.69 308 GLN A O 1
ATOM 2418 N N . ASN A 1 309 ? 0.648 -0.268 -0.543 1.00 89.00 309 ASN A N 1
ATOM 2419 C CA . ASN A 1 309 ? 0.849 -0.755 0.819 1.00 89.00 309 ASN A CA 1
ATOM 2420 C C . ASN A 1 309 ? 1.207 -2.239 0.903 1.00 89.00 309 ASN A C 1
ATOM 2422 O O . ASN A 1 309 ? 1.572 -2.695 1.985 1.00 89.00 309 ASN A O 1
ATOM 2426 N N . ILE A 1 310 ? 1.166 -2.975 -0.214 1.00 92.31 310 ILE A N 1
ATOM 2427 C CA . ILE A 1 310 ? 1.584 -4.377 -0.255 1.00 92.31 310 ILE A CA 1
ATOM 2428 C C . ILE A 1 310 ? 3.077 -4.445 0.062 1.00 92.31 310 ILE A C 1
ATOM 2430 O O . ILE A 1 310 ? 3.897 -3.906 -0.673 1.00 92.31 310 ILE A O 1
ATOM 2434 N N . GLU A 1 311 ? 3.419 -5.120 1.152 1.00 91.25 311 GLU A N 1
ATOM 2435 C CA . GLU A 1 311 ? 4.779 -5.370 1.629 1.00 91.25 311 GLU A CA 1
ATOM 2436 C C . GLU A 1 311 ? 5.228 -6.802 1.317 1.00 91.25 311 GLU A C 1
ATOM 2438 O O . GLU A 1 311 ? 6.412 -7.033 1.058 1.00 91.25 311 GLU A O 1
ATOM 2443 N N . GLU A 1 312 ? 4.289 -7.751 1.306 1.00 91.88 312 GLU A N 1
ATOM 2444 C CA . GLU A 1 312 ? 4.553 -9.181 1.161 1.00 91.88 312 GLU A CA 1
ATOM 2445 C C . GLU A 1 312 ? 3.545 -9.877 0.232 1.00 91.88 312 GLU A C 1
ATOM 2447 O O . GLU A 1 312 ? 2.339 -9.637 0.307 1.00 91.88 312 GLU A O 1
ATOM 2452 N N . ILE A 1 313 ? 4.037 -10.799 -0.598 1.00 95.00 313 ILE A N 1
ATOM 2453 C CA . ILE A 1 313 ? 3.230 -11.770 -1.353 1.00 95.00 313 ILE A CA 1
ATOM 2454 C C . ILE A 1 313 ? 3.710 -13.175 -0.972 1.00 95.00 313 ILE A C 1
ATOM 2456 O O . ILE A 1 313 ? 4.911 -13.439 -1.003 1.00 95.00 313 ILE A O 1
ATOM 2460 N N . ARG A 1 314 ? 2.811 -14.087 -0.586 1.00 91.88 314 ARG A N 1
ATOM 2461 C CA . ARG A 1 314 ? 3.230 -15.419 -0.109 1.00 91.88 314 ARG A CA 1
ATOM 2462 C C . ARG A 1 314 ? 3.618 -16.387 -1.221 1.00 91.88 314 ARG A C 1
ATOM 2464 O O . ARG A 1 314 ? 4.638 -17.060 -1.108 1.00 91.88 314 ARG A O 1
ATOM 2471 N N . ASP A 1 315 ? 2.868 -16.417 -2.313 1.00 94.88 315 ASP A N 1
ATOM 2472 C CA . ASP A 1 315 ? 3.167 -17.315 -3.429 1.00 94.88 315 ASP A CA 1
ATOM 2473 C C . ASP A 1 315 ? 4.074 -16.619 -4.448 1.00 94.88 315 ASP A C 1
ATOM 2475 O O . ASP A 1 315 ? 5.280 -16.510 -4.233 1.00 94.88 315 ASP A O 1
ATOM 2479 N N . TYR A 1 316 ? 3.509 -16.107 -5.541 1.00 95.94 316 TYR A N 1
ATOM 2480 C CA . TYR A 1 316 ? 4.252 -15.481 -6.632 1.00 95.94 316 TYR A CA 1
ATOM 2481 C C . TYR A 1 316 ? 3.575 -14.200 -7.129 1.00 95.94 316 TYR A C 1
ATOM 2483 O O . TYR A 1 316 ? 2.364 -14.014 -6.981 1.00 95.94 316 TYR A O 1
ATOM 2491 N N . LEU A 1 317 ? 4.372 -13.332 -7.757 1.00 97.19 317 LEU A N 1
ATOM 2492 C CA . LEU A 1 317 ? 3.916 -12.166 -8.509 1.00 97.19 317 LEU A CA 1
ATOM 2493 C C . LEU A 1 317 ? 4.079 -12.422 -10.010 1.00 97.19 317 LEU A C 1
ATOM 2495 O O . LEU A 1 317 ? 5.186 -12.663 -10.495 1.00 97.19 317 LEU A O 1
ATOM 2499 N N . LYS A 1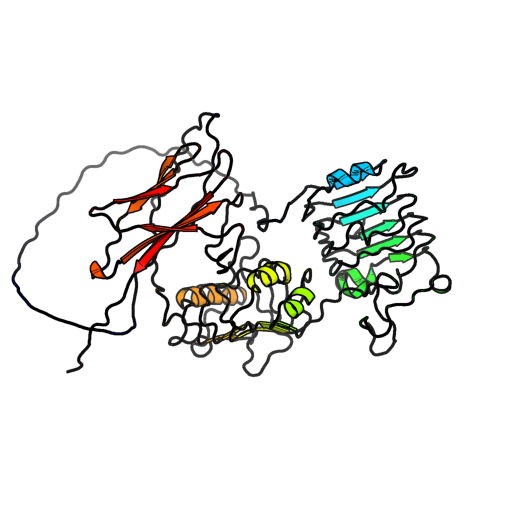 318 ? 2.985 -12.317 -10.762 1.00 96.94 318 LYS A N 1
ATOM 2500 C CA . LYS A 1 318 ? 2.973 -12.441 -12.223 1.00 96.94 318 LYS A CA 1
ATOM 2501 C C . LYS A 1 318 ? 2.398 -11.178 -12.856 1.00 96.94 318 LYS A C 1
ATOM 2503 O O . LYS A 1 318 ? 1.310 -10.751 -12.496 1.00 96.94 318 LYS A O 1
ATOM 2508 N N . VAL A 1 319 ? 3.103 -10.582 -13.812 1.00 96.56 319 VAL A N 1
ATOM 2509 C CA . VAL A 1 319 ? 2.604 -9.444 -14.601 1.00 96.56 319 VAL A CA 1
ATOM 2510 C C . VAL A 1 319 ? 2.617 -9.854 -16.061 1.00 96.56 319 VAL A C 1
ATOM 2512 O O . VAL A 1 319 ? 3.686 -10.023 -16.652 1.00 96.56 319 VAL A O 1
ATOM 2515 N N . VAL A 1 320 ? 1.434 -10.069 -16.632 1.00 95.56 320 VAL A N 1
ATOM 2516 C CA . VAL A 1 320 ? 1.287 -10.675 -17.957 1.00 95.56 320 VAL A CA 1
ATOM 2517 C C . VAL A 1 320 ? 0.341 -9.881 -18.851 1.00 95.56 320 VAL A C 1
ATOM 2519 O O . VAL A 1 320 ? -0.680 -9.393 -18.376 1.00 95.56 320 VAL A O 1
ATOM 2522 N N . ARG A 1 321 ? 0.658 -9.743 -20.147 1.00 92.94 321 ARG A N 1
ATOM 2523 C CA . ARG A 1 321 ? -0.211 -9.098 -21.164 1.00 92.94 321 ARG A CA 1
ATOM 2524 C C . ARG A 1 321 ? -0.718 -7.695 -20.783 1.00 92.94 321 ARG A C 1
ATOM 2526 O O . ARG A 1 321 ? -1.728 -7.230 -21.311 1.00 92.94 321 ARG A O 1
ATOM 2533 N N . SER A 1 322 ? -0.031 -7.002 -19.874 1.00 91.88 322 SER A N 1
ATOM 2534 C CA . SER A 1 322 ? -0.515 -5.764 -19.257 1.00 91.88 322 SER A CA 1
ATOM 2535 C C . SER A 1 322 ? -0.110 -4.545 -20.081 1.00 91.88 322 SER A C 1
ATOM 2537 O O . SER A 1 322 ? 0.755 -3.755 -19.706 1.00 91.88 322 SER A O 1
ATOM 2539 N N . HIS A 1 323 ? -0.728 -4.402 -21.254 1.00 86.06 323 HIS A N 1
ATOM 2540 C CA . HIS A 1 323 ? -0.337 -3.422 -22.273 1.00 86.06 323 HIS A CA 1
ATOM 2541 C C . HIS A 1 323 ? -0.511 -1.955 -21.849 1.00 86.06 323 HIS A C 1
ATOM 2543 O O . HIS A 1 323 ? 0.087 -1.080 -22.472 1.00 86.06 323 HIS A O 1
ATOM 2549 N N . ALA A 1 324 ? -1.319 -1.667 -20.827 1.00 83.06 324 ALA A N 1
ATOM 2550 C CA . ALA A 1 324 ? -1.476 -0.316 -20.286 1.00 83.06 324 ALA A CA 1
ATOM 2551 C C . ALA A 1 324 ? -0.341 0.102 -19.325 1.00 83.06 324 ALA A C 1
ATOM 2553 O O . ALA A 1 324 ? -0.198 1.290 -19.040 1.00 83.06 324 ALA A O 1
ATOM 2554 N N . LEU A 1 325 ? 0.464 -0.841 -18.817 1.00 86.88 325 LEU A N 1
ATOM 2555 C CA . LEU A 1 325 ? 1.503 -0.541 -17.831 1.00 86.88 325 LEU A CA 1
ATOM 2556 C C . LEU A 1 325 ? 2.771 0.021 -18.477 1.00 86.88 325 LEU A C 1
ATOM 2558 O O . LEU A 1 325 ? 3.331 -0.570 -19.397 1.00 86.88 325 LEU A O 1
ATOM 2562 N N . LEU A 1 326 ? 3.254 1.134 -17.918 1.00 86.50 326 LEU A N 1
ATOM 2563 C CA . LEU A 1 326 ? 4.558 1.727 -18.236 1.00 86.50 326 LEU A CA 1
ATOM 2564 C C . LEU A 1 326 ? 5.627 1.395 -17.183 1.00 86.50 326 LEU A C 1
ATOM 2566 O O . LEU A 1 326 ? 6.813 1.379 -17.501 1.00 86.50 326 LEU A O 1
ATOM 2570 N N . SER A 1 327 ? 5.224 1.125 -15.938 1.00 88.50 327 SER A N 1
ATOM 2571 C CA . SER A 1 327 ? 6.117 0.876 -14.801 1.00 88.50 327 SER A CA 1
ATOM 2572 C C . SER A 1 327 ? 5.433 0.001 -13.742 1.00 88.50 327 SER A C 1
ATOM 2574 O O . SER A 1 327 ? 4.205 -0.001 -13.658 1.00 88.50 327 SER A O 1
ATOM 2576 N N . LEU A 1 328 ? 6.220 -0.689 -12.905 1.00 91.75 328 LEU A N 1
ATOM 2577 C CA . LEU A 1 328 ? 5.755 -1.367 -11.679 1.00 91.75 328 LEU A CA 1
ATOM 2578 C C . LEU A 1 328 ? 5.962 -0.527 -10.402 1.00 91.75 328 LEU A C 1
ATOM 2580 O O . LEU A 1 328 ? 5.841 -1.031 -9.286 1.00 91.75 328 LEU A O 1
ATOM 2584 N N . SER A 1 329 ? 6.253 0.768 -10.547 1.00 86.56 329 SER A N 1
ATOM 2585 C CA . SER A 1 329 ? 6.502 1.713 -9.447 1.00 86.56 329 SER A CA 1
ATOM 2586 C C . SER A 1 329 ? 5.297 1.999 -8.538 1.00 86.56 329 SER A C 1
ATOM 2588 O O . SER A 1 329 ? 5.436 2.769 -7.589 1.00 86.56 329 SER A O 1
ATOM 2590 N N . PHE A 1 330 ? 4.129 1.403 -8.797 1.00 85.12 330 PHE A N 1
ATOM 2591 C CA . PHE A 1 330 ? 2.999 1.378 -7.860 1.00 85.12 330 PHE A CA 1
ATOM 2592 C C . PHE A 1 330 ? 3.254 0.457 -6.656 1.00 85.12 330 PHE A C 1
ATOM 2594 O O . PHE A 1 330 ? 2.692 0.671 -5.588 1.00 85.12 330 PHE A O 1
ATOM 2601 N N . PHE A 1 331 ? 4.168 -0.514 -6.763 1.00 90.00 331 PHE A N 1
ATOM 2602 C CA . PHE A 1 331 ? 4.651 -1.276 -5.611 1.00 90.00 331 PHE A CA 1
ATOM 2603 C C . PHE A 1 331 ? 5.651 -0.448 -4.790 1.00 90.00 331 PHE A C 1
ATOM 2605 O O . PHE A 1 331 ? 6.871 -0.617 -4.907 1.00 90.00 331 PHE A O 1
ATOM 2612 N N . LYS A 1 332 ? 5.132 0.452 -3.947 1.00 84.62 332 LYS A N 1
ATOM 2613 C CA . LYS A 1 332 ? 5.935 1.338 -3.086 1.00 84.62 332 LYS A CA 1
ATOM 2614 C C . LYS A 1 332 ? 6.626 0.563 -1.960 1.00 84.62 332 LYS A C 1
ATOM 2616 O O . LYS A 1 332 ? 7.832 0.702 -1.785 1.00 84.62 332 LYS A O 1
ATOM 2621 N N . ARG A 1 333 ? 5.882 -0.287 -1.235 1.00 87.75 333 ARG A N 1
ATOM 2622 C CA . ARG A 1 333 ? 6.369 -0.975 -0.020 1.00 87.75 333 ARG A CA 1
ATOM 2623 C C . ARG A 1 333 ? 6.749 -2.459 -0.213 1.00 87.75 333 ARG A C 1
ATOM 2625 O O . ARG A 1 333 ? 7.332 -3.043 0.698 1.00 87.75 333 ARG A O 1
ATOM 2632 N N . LEU A 1 334 ? 6.497 -3.061 -1.385 1.00 92.81 334 LEU A N 1
ATOM 2633 C CA . LEU A 1 334 ? 6.705 -4.505 -1.635 1.00 92.81 334 LEU A CA 1
ATOM 2634 C C . LEU A 1 334 ? 8.172 -4.895 -1.457 1.00 92.81 334 LEU A C 1
ATOM 2636 O O . LEU A 1 334 ? 9.013 -4.455 -2.239 1.00 92.81 334 LEU A O 1
ATOM 2640 N N . ARG A 1 335 ? 8.465 -5.737 -0.465 1.00 91.50 335 ARG A N 1
ATOM 2641 C CA . ARG A 1 335 ? 9.824 -6.104 -0.032 1.00 91.50 335 ARG A CA 1
ATOM 2642 C C . ARG A 1 335 ? 10.086 -7.608 0.012 1.00 91.50 335 ARG A C 1
ATOM 2644 O O . ARG A 1 335 ? 11.251 -7.993 0.020 1.00 91.50 335 ARG A O 1
ATOM 2651 N N . LEU A 1 336 ? 9.047 -8.446 0.012 1.00 92.88 336 LEU A N 1
ATOM 2652 C CA . LEU A 1 336 ? 9.174 -9.904 0.079 1.00 92.88 336 LEU A CA 1
ATOM 2653 C C . LEU A 1 336 ? 8.164 -10.607 -0.841 1.00 92.88 336 LEU A C 1
ATOM 2655 O O . LEU A 1 336 ? 6.972 -10.311 -0.806 1.00 92.88 336 LEU A O 1
ATOM 2659 N N . ILE A 1 337 ? 8.634 -11.584 -1.613 1.00 95.94 337 ILE A N 1
ATOM 2660 C CA . ILE A 1 337 ? 7.798 -12.625 -2.223 1.00 95.94 337 ILE A CA 1
ATOM 2661 C C . ILE A 1 337 ? 8.284 -13.963 -1.660 1.00 95.94 337 ILE A C 1
ATOM 2663 O O . ILE A 1 337 ? 9.434 -14.333 -1.895 1.00 95.94 337 ILE A O 1
ATOM 2667 N N . ARG A 1 338 ? 7.477 -14.683 -0.871 1.00 93.44 338 ARG A N 1
ATOM 2668 C CA . ARG A 1 338 ? 7.977 -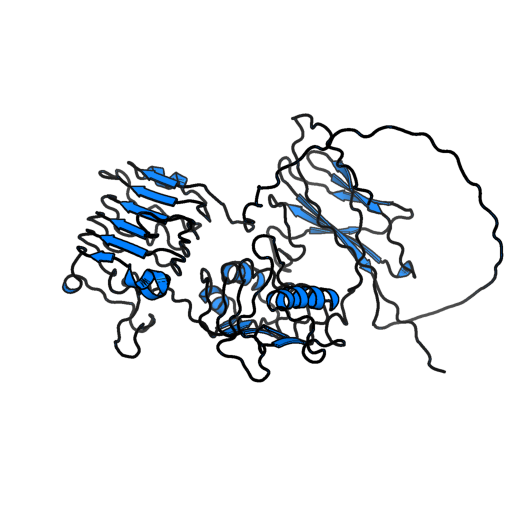15.879 -0.162 1.00 93.44 338 ARG A CA 1
ATOM 2669 C C . ARG A 1 338 ? 8.228 -17.056 -1.105 1.00 93.44 338 ARG A C 1
ATOM 2671 O O . ARG A 1 338 ? 9.252 -17.715 -0.952 1.00 93.44 338 ARG A O 1
ATOM 2678 N N . GLY A 1 339 ? 7.367 -17.289 -2.095 1.00 91.81 339 GLY A N 1
ATOM 2679 C CA . GLY A 1 339 ? 7.459 -18.457 -2.973 1.00 91.81 339 GLY A CA 1
ATOM 2680 C C . GLY A 1 339 ? 6.962 -19.748 -2.321 1.00 91.81 339 GLY A C 1
ATOM 2681 O O . GLY A 1 339 ? 7.505 -20.811 -2.617 1.00 91.81 339 GLY A O 1
ATOM 2682 N N . GLU A 1 340 ? 5.976 -19.661 -1.418 1.00 91.44 340 GLU A N 1
ATOM 2683 C CA . GLU A 1 340 ? 5.394 -20.818 -0.719 1.00 91.44 340 GLU A CA 1
ATOM 2684 C C . GLU A 1 340 ? 4.820 -21.825 -1.730 1.00 91.44 340 GLU A C 1
ATOM 2686 O O . GLU A 1 340 ? 5.303 -22.959 -1.815 1.00 91.44 340 GLU A O 1
ATOM 2691 N N . ASN A 1 341 ? 3.886 -21.388 -2.582 1.00 91.94 341 ASN A N 1
ATOM 2692 C CA . ASN A 1 341 ? 3.388 -22.162 -3.718 1.00 91.94 341 ASN A CA 1
ATOM 2693 C C . ASN A 1 341 ? 3.828 -21.507 -5.036 1.00 91.94 341 ASN A C 1
ATOM 2695 O O . ASN A 1 341 ? 3.653 -20.308 -5.235 1.00 91.94 341 ASN A O 1
ATOM 2699 N N . LEU A 1 342 ? 4.392 -22.290 -5.960 1.00 91.31 342 LEU A N 1
ATOM 2700 C CA . LEU A 1 342 ? 4.899 -21.796 -7.246 1.00 91.31 342 LEU A CA 1
ATOM 2701 C C . LEU A 1 342 ? 4.291 -22.579 -8.419 1.00 91.31 342 LEU A C 1
ATOM 2703 O O . LEU A 1 342 ? 4.099 -23.792 -8.303 1.00 91.31 342 LEU A O 1
ATOM 2707 N N . PRO A 1 343 ? 4.014 -21.923 -9.562 1.00 84.88 343 PRO A N 1
ATOM 2708 C CA . PRO A 1 343 ? 3.511 -22.590 -10.755 1.00 84.88 343 PRO A CA 1
ATOM 2709 C C . PRO A 1 343 ? 4.613 -23.417 -11.437 1.00 84.88 343 PRO A C 1
ATOM 2711 O O . PRO A 1 343 ? 5.799 -23.324 -11.104 1.00 84.88 343 PRO A O 1
ATOM 2714 N N . LEU A 1 344 ? 4.225 -24.202 -12.448 1.00 74.12 344 LEU A N 1
ATOM 2715 C CA . LEU A 1 344 ? 5.165 -24.902 -13.328 1.00 74.12 344 LEU A CA 1
ATOM 2716 C C . LEU A 1 344 ? 6.211 -23.913 -13.880 1.00 74.12 344 LEU A C 1
ATOM 2718 O O . LEU A 1 344 ? 5.858 -22.891 -14.465 1.00 74.12 344 LEU A O 1
ATOM 2722 N N . GLY A 1 345 ? 7.494 -24.216 -13.659 1.00 70.56 345 GLY A N 1
ATOM 2723 C CA . GLY A 1 345 ? 8.621 -23.317 -13.945 1.00 70.56 345 GLY A CA 1
ATOM 2724 C C . GLY A 1 345 ? 9.232 -22.618 -12.722 1.00 70.56 345 GLY A C 1
ATOM 2725 O O . GLY A 1 345 ? 10.263 -21.979 -12.869 1.00 70.56 345 GLY A O 1
ATOM 2726 N N . GLN A 1 346 ? 8.653 -22.762 -11.520 1.00 86.62 346 GLN A N 1
ATOM 2727 C CA . GLN A 1 346 ? 9.226 -22.280 -10.246 1.00 86.62 346 GLN A CA 1
ATOM 2728 C C . GLN A 1 346 ? 9.492 -20.759 -10.175 1.00 86.62 346 GLN A C 1
ATOM 2730 O O . GLN A 1 346 ? 10.324 -20.304 -9.392 1.00 86.62 346 GLN A O 1
ATOM 2735 N N . TYR A 1 347 ? 8.779 -19.944 -10.955 1.00 92.25 347 TYR A N 1
ATOM 2736 C CA . TYR A 1 347 ? 8.948 -18.489 -10.936 1.00 92.25 347 TYR A CA 1
ATOM 2737 C C . TYR A 1 347 ? 8.205 -17.836 -9.763 1.00 92.25 347 TYR A C 1
ATOM 2739 O O . TYR A 1 347 ? 6.975 -17.853 -9.738 1.00 92.25 347 TYR A O 1
ATOM 2747 N N . ALA A 1 348 ? 8.933 -17.201 -8.839 1.00 94.38 348 ALA A N 1
ATOM 2748 C CA . ALA A 1 348 ? 8.337 -16.342 -7.804 1.00 94.38 348 ALA A CA 1
ATOM 2749 C C . ALA A 1 348 ? 8.018 -14.932 -8.326 1.00 94.38 348 ALA A C 1
ATOM 2751 O O . ALA A 1 348 ? 7.078 -14.293 -7.858 1.00 94.38 348 ALA A O 1
ATOM 2752 N N . LEU A 1 349 ? 8.773 -14.455 -9.317 1.00 95.81 349 LEU A N 1
ATOM 2753 C CA . LEU A 1 349 ? 8.481 -13.226 -10.051 1.00 95.81 349 LEU A CA 1
ATOM 2754 C C . LEU A 1 349 ? 8.514 -13.529 -11.547 1.00 95.81 349 LEU A C 1
ATOM 2756 O O . LEU A 1 349 ? 9.508 -14.063 -12.035 1.00 95.81 349 LEU A O 1
ATOM 2760 N N . ASN A 1 350 ? 7.447 -13.199 -12.275 1.00 96.06 350 ASN A N 1
ATOM 2761 C CA . ASN A 1 350 ? 7.355 -13.488 -13.704 1.00 96.06 350 ASN A CA 1
ATOM 2762 C C . ASN A 1 350 ? 6.702 -12.341 -14.488 1.00 96.06 350 ASN A C 1
ATOM 2764 O O . ASN A 1 350 ? 5.532 -12.025 -14.271 1.00 96.06 350 ASN A O 1
ATOM 2768 N N . ILE A 1 351 ? 7.446 -11.709 -15.397 1.00 97.38 351 ILE A N 1
ATOM 2769 C CA . ILE A 1 351 ? 7.021 -10.506 -16.127 1.00 97.38 351 ILE A CA 1
ATOM 2770 C C . ILE A 1 351 ? 7.063 -10.803 -17.635 1.00 97.38 351 ILE A C 1
ATOM 2772 O O . ILE A 1 351 ? 8.136 -10.862 -18.242 1.00 97.38 351 ILE A O 1
ATOM 2776 N N . ILE A 1 352 ? 5.890 -11.034 -18.240 1.00 95.69 352 ILE A N 1
ATOM 2777 C CA . ILE A 1 352 ? 5.752 -11.574 -19.605 1.00 95.69 352 ILE A CA 1
ATOM 2778 C C . ILE A 1 352 ? 4.800 -10.751 -20.492 1.00 95.69 352 ILE A C 1
ATOM 2780 O O . ILE A 1 352 ? 3.678 -10.456 -20.099 1.00 95.69 352 ILE A O 1
ATOM 2784 N N . ASP A 1 353 ? 5.186 -10.476 -21.739 1.00 95.69 353 ASP A N 1
ATOM 2785 C CA . ASP A 1 353 ? 4.309 -9.886 -22.776 1.00 95.69 353 ASP A CA 1
ATOM 2786 C C . ASP A 1 353 ? 3.729 -8.505 -22.402 1.00 95.69 353 ASP A C 1
ATOM 2788 O O . ASP A 1 353 ? 2.571 -8.179 -22.662 1.00 95.69 353 ASP A O 1
ATOM 2792 N N . ASN A 1 354 ? 4.534 -7.656 -21.758 1.00 94.69 354 ASN A N 1
ATOM 2793 C CA . ASN A 1 354 ? 4.117 -6.307 -21.374 1.00 94.69 354 ASN A CA 1
ATOM 2794 C C . ASN A 1 354 ? 4.642 -5.288 -22.395 1.00 94.69 354 ASN A C 1
ATOM 2796 O O . ASN A 1 354 ? 5.688 -4.663 -22.216 1.00 94.69 354 ASN A O 1
ATOM 2800 N N . GLN A 1 355 ? 3.896 -5.134 -23.494 1.00 90.69 355 GLN A N 1
ATOM 2801 C CA . GLN A 1 355 ? 4.305 -4.401 -24.705 1.00 90.69 355 GLN A CA 1
ATOM 2802 C C . GLN A 1 355 ? 4.801 -2.956 -24.486 1.00 90.69 355 GLN A C 1
ATOM 2804 O O . GLN A 1 355 ? 5.617 -2.488 -25.278 1.00 90.69 355 GLN A O 1
ATOM 2809 N N . ASN A 1 356 ? 4.336 -2.257 -23.443 1.00 89.44 356 ASN A N 1
ATOM 2810 C CA . ASN A 1 356 ? 4.680 -0.853 -23.166 1.00 89.44 356 ASN A CA 1
ATOM 2811 C C . ASN A 1 356 ? 5.465 -0.638 -21.857 1.00 89.44 356 ASN A C 1
ATOM 2813 O O . ASN A 1 356 ? 5.785 0.508 -21.529 1.00 89.44 356 ASN A O 1
ATOM 2817 N N . LEU A 1 357 ? 5.792 -1.712 -21.127 1.00 92.06 357 LEU A N 1
ATOM 2818 C CA . LEU A 1 357 ? 6.493 -1.637 -19.847 1.00 92.06 357 LEU A CA 1
ATO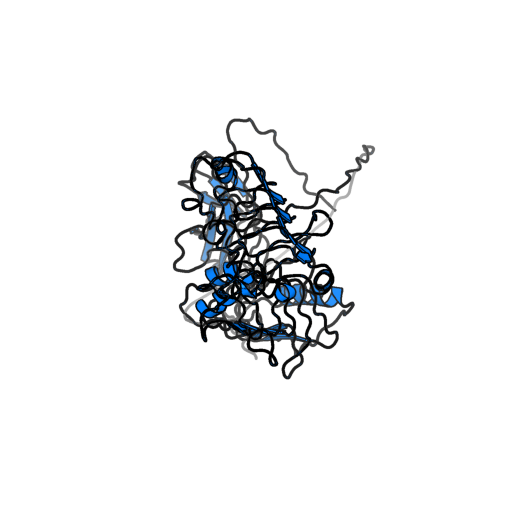M 2819 C C . LEU A 1 357 ? 7.931 -1.151 -20.071 1.00 92.06 357 LEU A C 1
ATOM 2821 O O . LEU A 1 357 ? 8.671 -1.759 -20.836 1.00 92.06 357 LEU A O 1
ATOM 2825 N N . GLN A 1 358 ? 8.314 -0.060 -19.411 1.00 89.56 358 GLN A N 1
ATOM 2826 C CA . GLN A 1 358 ? 9.607 0.629 -19.552 1.00 89.56 358 GLN A CA 1
ATOM 2827 C C . GLN A 1 358 ? 10.411 0.669 -18.246 1.00 89.56 358 GLN A C 1
ATOM 2829 O O . GLN A 1 358 ? 11.612 0.973 -18.263 1.00 89.56 358 GLN A O 1
ATOM 2834 N N . ASP A 1 359 ? 9.767 0.392 -17.111 1.00 89.88 359 ASP A N 1
ATOM 2835 C CA . ASP A 1 359 ? 10.425 0.324 -15.810 1.00 89.88 359 ASP A CA 1
ATOM 2836 C C . ASP A 1 359 ? 9.840 -0.718 -14.859 1.00 89.88 359 ASP A C 1
ATOM 2838 O O . ASP A 1 359 ? 8.753 -1.258 -15.066 1.00 89.88 359 ASP A O 1
ATOM 2842 N N . LEU A 1 360 ? 10.593 -0.979 -13.795 1.00 92.56 360 LEU A N 1
ATOM 2843 C CA . LEU A 1 360 ? 10.209 -1.857 -12.693 1.00 92.56 360 LEU A CA 1
ATOM 2844 C C . LEU A 1 360 ? 9.956 -1.030 -11.422 1.00 92.56 360 LEU A C 1
ATOM 2846 O O . LEU A 1 360 ? 9.742 0.180 -11.481 1.00 92.56 360 LEU A O 1
ATOM 2850 N N . LEU A 1 361 ? 9.930 -1.691 -10.267 1.00 89.06 361 LEU A N 1
ATOM 2851 C CA . LEU A 1 361 ? 9.936 -1.020 -8.969 1.00 89.06 361 LEU A CA 1
ATOM 2852 C C . LEU A 1 361 ? 11.355 -0.545 -8.618 1.00 89.06 361 LEU A C 1
ATOM 2854 O O . LEU A 1 361 ? 12.338 -1.234 -8.890 1.00 89.06 361 LEU A O 1
ATOM 2858 N N . GLU A 1 362 ? 11.454 0.636 -8.012 1.00 82.38 362 GLU A N 1
ATOM 2859 C CA . GLU A 1 362 ? 12.726 1.262 -7.642 1.00 82.38 362 GLU A CA 1
ATOM 2860 C C . GLU A 1 362 ? 13.153 0.874 -6.217 1.00 82.38 362 GLU A C 1
ATOM 2862 O O . GLU A 1 362 ? 12.325 0.782 -5.305 1.00 82.38 362 GLU A O 1
ATOM 2867 N N . PHE A 1 363 ? 14.452 0.646 -6.015 1.00 83.31 363 PHE A N 1
ATOM 2868 C CA . PHE A 1 363 ? 15.022 0.340 -4.701 1.00 83.31 363 PHE A CA 1
ATOM 2869 C C . PHE A 1 363 ? 15.519 1.617 -4.023 1.00 83.31 363 PHE A C 1
ATOM 2871 O O . PHE A 1 363 ? 16.393 2.297 -4.562 1.00 83.31 363 PHE A O 1
ATOM 2878 N N . THR A 1 364 ? 14.988 1.907 -2.838 1.00 77.88 364 THR A N 1
ATOM 2879 C CA . THR A 1 364 ? 15.311 3.088 -2.022 1.00 77.88 364 THR A CA 1
ATOM 2880 C C . THR A 1 364 ? 16.209 2.690 -0.836 1.00 77.88 364 THR A C 1
ATOM 2882 O O . THR A 1 364 ? 16.416 1.496 -0.613 1.00 77.88 364 THR A O 1
ATOM 2885 N N . PRO A 1 365 ? 16.759 3.627 -0.042 1.00 74.69 365 PRO A N 1
ATOM 2886 C CA . PRO A 1 365 ? 17.495 3.276 1.179 1.00 74.69 365 PRO A CA 1
ATOM 2887 C C . PRO A 1 365 ? 16.657 2.470 2.187 1.00 74.69 365 PRO A C 1
ATOM 2889 O O . PRO A 1 365 ? 17.182 1.595 2.869 1.00 74.69 365 PRO A O 1
ATOM 2892 N N . GLU A 1 366 ? 15.347 2.723 2.241 1.00 67.94 366 GLU A N 1
ATOM 2893 C CA . GLU A 1 366 ? 14.381 2.056 3.124 1.00 67.94 366 GLU A CA 1
ATOM 2894 C C . GLU A 1 366 ? 13.941 0.687 2.568 1.00 67.94 366 GLU A C 1
ATOM 2896 O O . GLU A 1 366 ? 13.567 -0.207 3.329 1.00 67.94 366 GLU A O 1
ATOM 2901 N N . ARG A 1 367 ? 14.021 0.502 1.240 1.00 80.19 367 ARG A N 1
ATOM 2902 C CA . ARG A 1 367 ? 13.828 -0.776 0.538 1.00 80.19 367 ARG A CA 1
ATOM 2903 C C . ARG A 1 367 ? 15.021 -1.066 -0.394 1.00 80.19 367 ARG A C 1
ATOM 2905 O O . ARG A 1 367 ? 14.905 -0.871 -1.610 1.00 80.19 367 ARG A O 1
ATOM 2912 N N . PRO A 1 368 ? 16.154 -1.560 0.141 1.00 79.75 368 PRO A N 1
ATOM 2913 C CA . PRO A 1 368 ? 17.388 -1.733 -0.632 1.00 79.75 368 PRO A CA 1
ATOM 2914 C C . PRO A 1 368 ? 17.316 -2.860 -1.677 1.00 79.75 368 PRO A C 1
ATOM 2916 O O . PRO A 1 368 ? 18.038 -2.819 -2.677 1.00 79.75 368 PRO A O 1
ATOM 2919 N N . SER A 1 369 ? 16.446 -3.852 -1.468 1.00 85.00 369 SER A N 1
ATOM 2920 C CA . SER A 1 369 ? 16.182 -4.958 -2.392 1.00 85.00 369 SER A CA 1
ATOM 2921 C C . SER A 1 369 ? 14.758 -5.507 -2.219 1.00 85.00 369 SER A C 1
ATOM 2923 O O . SER A 1 369 ? 14.059 -5.187 -1.255 1.00 85.00 369 SER A O 1
ATOM 2925 N N . LEU A 1 370 ? 14.332 -6.338 -3.172 1.00 91.56 370 LEU A N 1
ATOM 2926 C CA . LEU A 1 370 ? 13.168 -7.217 -3.063 1.00 91.56 370 LEU A CA 1
ATOM 2927 C C . LEU A 1 370 ? 13.692 -8.613 -2.720 1.00 91.56 370 LEU A C 1
ATOM 2929 O O . LEU A 1 370 ? 14.530 -9.148 -3.438 1.00 91.56 370 LEU A O 1
ATOM 2933 N N . GLN A 1 371 ? 13.221 -9.202 -1.629 1.00 91.75 371 GLN A N 1
ATOM 2934 C CA . GLN A 1 371 ? 13.615 -10.546 -1.223 1.00 91.75 371 GLN A CA 1
ATOM 2935 C C . GLN A 1 371 ? 12.707 -11.585 -1.884 1.00 91.75 371 GLN A C 1
ATOM 2937 O O . GLN A 1 371 ? 11.488 -11.419 -1.920 1.00 91.75 371 GLN A O 1
ATOM 2942 N N . ILE A 1 372 ? 13.299 -12.677 -2.369 1.00 92.12 372 ILE A N 1
ATOM 2943 C CA . ILE A 1 372 ? 12.571 -13.882 -2.781 1.00 92.12 372 ILE A CA 1
ATOM 2944 C C . ILE A 1 372 ? 12.891 -14.967 -1.749 1.00 92.12 372 ILE A C 1
ATOM 2946 O O . ILE A 1 372 ? 14.035 -15.412 -1.679 1.00 92.12 372 ILE A O 1
ATOM 2950 N N . GLY A 1 373 ? 11.911 -15.345 -0.924 1.00 86.31 373 GLY A N 1
ATOM 2951 C CA . GLY A 1 373 ? 12.130 -16.164 0.278 1.00 86.31 373 GLY A CA 1
ATOM 2952 C C . GLY A 1 373 ? 12.605 -17.588 -0.020 1.00 86.31 373 GLY A C 1
ATOM 2953 O O . GLY A 1 373 ? 13.485 -18.112 0.659 1.00 86.31 373 GLY A O 1
ATOM 2954 N N . ARG A 1 374 ? 12.059 -18.202 -1.069 1.00 87.19 374 ARG A N 1
ATOM 2955 C CA . ARG A 1 374 ? 12.423 -19.541 -1.528 1.00 87.19 374 ARG A CA 1
ATOM 2956 C C . ARG A 1 374 ? 13.695 -19.510 -2.386 1.00 87.19 374 ARG A C 1
ATOM 2958 O O . ARG A 1 374 ? 13.816 -18.707 -3.316 1.00 87.19 374 ARG A O 1
ATOM 2965 N N . SER A 1 375 ? 14.657 -20.381 -2.076 1.00 82.06 375 SER A N 1
ATOM 2966 C CA . SER A 1 375 ? 16.004 -20.374 -2.667 1.00 82.06 375 SER A CA 1
ATOM 2967 C C . SER A 1 375 ? 16.014 -20.780 -4.144 1.00 82.06 375 SER A C 1
ATOM 2969 O O . SER A 1 375 ? 16.527 -20.011 -4.955 1.00 82.06 375 SER A O 1
ATOM 2971 N N . ASP A 1 376 ? 15.370 -21.901 -4.487 1.00 85.06 376 ASP A N 1
ATOM 2972 C CA . ASP A 1 376 ? 15.199 -22.452 -5.846 1.00 85.06 376 ASP A CA 1
ATOM 2973 C C . ASP A 1 376 ? 14.214 -21.663 -6.729 1.00 85.06 376 ASP A C 1
ATOM 2975 O O . ASP A 1 376 ? 14.067 -21.957 -7.912 1.00 85.06 376 ASP A O 1
ATOM 2979 N N . ALA A 1 377 ? 13.546 -20.642 -6.184 1.00 89.38 377 ALA A N 1
ATOM 2980 C CA . ALA A 1 377 ? 12.596 -19.842 -6.944 1.00 89.38 377 ALA A CA 1
ATOM 2981 C C . ALA A 1 377 ? 13.287 -18.921 -7.968 1.00 89.38 377 ALA A C 1
ATOM 2983 O O . ALA A 1 377 ? 14.112 -18.070 -7.609 1.00 89.38 377 ALA A O 1
ATOM 2984 N N . LYS A 1 378 ? 12.882 -19.077 -9.233 1.00 90.38 378 LYS A N 1
ATOM 2985 C CA . LYS A 1 378 ? 13.359 -18.359 -10.423 1.00 90.38 378 LYS A CA 1
ATOM 2986 C C . LYS A 1 378 ? 12.701 -16.981 -10.584 1.00 90.38 378 LYS A C 1
ATOM 2988 O O . LYS A 1 378 ? 11.655 -16.687 -9.993 1.00 90.38 378 LYS A O 1
ATOM 2993 N N . ILE A 1 379 ? 13.304 -16.147 -11.434 1.00 93.00 379 ILE A N 1
ATOM 2994 C CA . ILE A 1 379 ? 12.798 -14.824 -11.826 1.00 93.00 379 ILE A CA 1
ATOM 2995 C C . ILE A 1 379 ? 12.767 -14.750 -13.357 1.00 93.00 379 ILE A C 1
ATOM 2997 O O . ILE A 1 379 ? 13.811 -14.856 -13.992 1.00 93.00 379 ILE A O 1
ATOM 3001 N N . GLY A 1 380 ? 11.576 -14.574 -13.936 1.00 94.06 380 GLY A N 1
ATOM 3002 C CA . GLY A 1 380 ? 11.335 -14.671 -15.377 1.00 94.06 380 GLY A CA 1
ATOM 3003 C C . GLY A 1 380 ? 11.035 -13.329 -16.049 1.00 94.06 380 GLY A C 1
ATOM 3004 O O . GLY A 1 380 ? 10.216 -12.554 -15.549 1.00 94.06 380 GLY A O 1
ATOM 3005 N N . PHE A 1 381 ? 11.646 -13.071 -17.210 1.00 96.69 381 PHE A N 1
ATOM 3006 C CA . PHE A 1 381 ? 11.357 -11.903 -18.053 1.00 96.69 381 PHE A CA 1
ATOM 3007 C C . PHE A 1 381 ? 11.370 -12.252 -19.547 1.00 96.69 381 PHE A C 1
ATOM 3009 O O . PHE A 1 381 ? 12.424 -12.534 -20.127 1.00 96.69 381 PHE A O 1
ATOM 3016 N N . HIS A 1 382 ? 10.218 -12.136 -20.212 1.00 95.62 382 HIS A N 1
ATOM 3017 C CA . HIS A 1 382 ? 10.084 -12.413 -21.647 1.00 95.62 382 HIS A CA 1
ATOM 3018 C C . HIS A 1 382 ? 9.122 -11.445 -22.344 1.00 95.62 382 HIS A C 1
ATOM 3020 O O . HIS A 1 382 ? 8.093 -11.083 -21.789 1.00 95.62 382 HIS A O 1
ATOM 3026 N N . PHE A 1 383 ? 9.387 -11.100 -23.605 1.00 95.88 383 PHE A N 1
ATOM 3027 C CA . PHE A 1 383 ? 8.463 -10.312 -24.438 1.00 95.88 383 PHE A CA 1
ATOM 3028 C C . PHE A 1 383 ? 8.084 -8.950 -23.820 1.00 95.88 383 PHE A C 1
ATOM 3030 O O . PHE A 1 383 ? 6.945 -8.504 -23.925 1.00 95.88 383 PHE A O 1
ATOM 3037 N N . ASN A 1 384 ? 9.041 -8.266 -23.190 1.00 96.69 384 ASN A N 1
ATOM 3038 C CA . ASN A 1 384 ? 8.881 -6.899 -22.695 1.00 96.69 384 ASN A CA 1
ATOM 3039 C C . ASN A 1 384 ? 9.678 -5.941 -23.606 1.00 96.69 384 ASN A C 1
ATOM 3041 O O . ASN A 1 384 ? 10.768 -5.492 -23.240 1.00 96.69 384 ASN A O 1
ATOM 3045 N N . PRO A 1 385 ? 9.191 -5.632 -24.824 1.00 92.62 385 PRO A N 1
ATOM 3046 C CA . PRO A 1 385 ? 9.997 -4.996 -25.867 1.00 92.62 385 PRO A CA 1
ATOM 3047 C C . PRO A 1 385 ? 10.415 -3.557 -25.548 1.00 92.62 385 PRO A C 1
ATOM 3049 O O . PRO A 1 385 ? 11.357 -3.052 -26.151 1.00 92.62 385 PRO A O 1
ATOM 3052 N N . GLN A 1 386 ? 9.739 -2.899 -24.602 1.00 89.50 386 GLN A N 1
ATOM 3053 C CA . GLN A 1 386 ? 10.095 -1.564 -24.116 1.00 89.50 386 GLN A CA 1
ATOM 3054 C C . GLN A 1 386 ? 10.934 -1.581 -22.818 1.00 89.50 386 GLN A C 1
ATOM 3056 O O . GLN A 1 386 ? 11.436 -0.537 -22.398 1.00 89.50 386 GLN A O 1
ATOM 3061 N N . LEU A 1 387 ? 11.134 -2.750 -22.193 1.00 92.88 387 LEU A N 1
ATOM 3062 C CA . LEU A 1 387 ? 11.851 -2.883 -20.925 1.00 92.88 387 LEU A CA 1
ATOM 3063 C C . LEU A 1 387 ? 13.306 -3.273 -21.174 1.00 92.88 387 LEU A C 1
ATOM 3065 O O . LEU A 1 387 ? 13.622 -4.403 -21.545 1.00 92.88 387 LEU A O 1
ATOM 3069 N N . CYS A 1 388 ? 14.205 -2.330 -20.930 1.00 90.19 388 CYS A N 1
ATOM 3070 C CA . CYS A 1 388 ? 15.616 -2.502 -21.233 1.00 90.19 388 CYS A CA 1
ATOM 3071 C C . CYS A 1 388 ? 16.307 -3.577 -20.400 1.00 90.19 388 CYS A C 1
ATOM 3073 O O . CYS A 1 388 ? 16.236 -3.578 -19.170 1.00 90.19 388 CYS A O 1
ATOM 3075 N N . ARG A 1 389 ? 17.060 -4.444 -21.086 1.00 88.75 389 ARG A N 1
ATOM 3076 C CA . ARG A 1 389 ? 17.770 -5.566 -20.467 1.00 88.75 389 ARG A CA 1
ATOM 3077 C C . ARG A 1 389 ? 18.724 -5.132 -19.351 1.00 88.75 389 ARG A C 1
ATOM 3079 O O . ARG A 1 389 ? 18.673 -5.700 -18.270 1.00 88.75 389 ARG A O 1
ATOM 3086 N N . SER A 1 390 ? 19.469 -4.047 -19.556 1.00 87.50 390 SER A N 1
ATOM 3087 C CA . SER A 1 390 ? 20.352 -3.445 -18.545 1.00 87.50 390 SER A CA 1
ATOM 3088 C C . SER A 1 390 ? 19.644 -3.116 -17.221 1.00 87.50 390 SER A C 1
ATOM 3090 O O . SER A 1 390 ? 20.229 -3.291 -16.153 1.00 87.50 390 SER A O 1
ATOM 3092 N N . LYS A 1 391 ? 18.371 -2.694 -17.262 1.00 90.38 391 LYS A N 1
ATOM 3093 C CA . LYS A 1 391 ? 17.562 -2.477 -16.052 1.00 90.38 391 LYS A CA 1
ATOM 3094 C C . LYS A 1 391 ? 17.196 -3.787 -15.369 1.00 90.38 391 LYS A C 1
ATOM 3096 O O . LYS A 1 391 ? 17.300 -3.871 -14.149 1.00 90.38 391 LYS A O 1
ATOM 3101 N N . ILE A 1 392 ? 16.786 -4.791 -16.146 1.00 93.00 392 ILE A N 1
ATOM 3102 C CA . ILE A 1 392 ? 16.461 -6.128 -15.634 1.00 93.00 392 ILE A CA 1
ATOM 3103 C C . ILE A 1 392 ? 17.693 -6.732 -14.949 1.00 93.00 392 ILE A C 1
ATOM 3105 O O . ILE A 1 392 ? 17.582 -7.228 -13.833 1.00 93.00 392 ILE A O 1
ATOM 3109 N N . ASP A 1 393 ? 18.874 -6.612 -15.556 1.00 89.56 393 ASP A N 1
ATOM 3110 C CA . ASP A 1 393 ? 20.119 -7.151 -15.005 1.00 89.56 393 ASP A CA 1
ATOM 3111 C C . ASP A 1 393 ? 20.492 -6.477 -13.675 1.00 89.56 393 ASP A C 1
ATOM 3113 O O . ASP A 1 393 ? 20.833 -7.160 -12.711 1.00 89.56 393 ASP A O 1
ATOM 3117 N N . VAL A 1 394 ? 20.389 -5.143 -13.581 1.00 89.12 394 VAL A N 1
ATOM 3118 C CA . VAL A 1 394 ? 20.600 -4.402 -12.319 1.00 89.12 394 VAL A CA 1
ATOM 3119 C C . VAL A 1 394 ? 19.561 -4.790 -11.264 1.00 89.12 394 VAL A C 1
ATOM 3121 O O . VAL A 1 394 ? 19.901 -4.944 -10.089 1.00 89.12 394 VAL A O 1
ATOM 3124 N N . PHE A 1 395 ? 18.304 -4.962 -11.675 1.00 91.56 395 PHE A N 1
ATOM 3125 C CA . PHE A 1 395 ? 17.202 -5.332 -10.796 1.00 91.56 395 PHE A CA 1
ATOM 3126 C C . PHE A 1 395 ? 17.399 -6.733 -10.201 1.00 91.56 395 PHE A C 1
ATOM 3128 O O . PHE A 1 395 ? 17.419 -6.890 -8.981 1.00 91.56 395 PHE A O 1
ATOM 3135 N N . VAL A 1 396 ? 17.630 -7.734 -11.053 1.00 91.19 396 VAL A N 1
ATOM 3136 C CA . VAL A 1 396 ? 17.829 -9.133 -10.654 1.00 91.19 396 VAL A CA 1
ATOM 3137 C C . VAL A 1 396 ? 19.119 -9.310 -9.860 1.00 91.19 396 VAL A C 1
ATOM 3139 O O . VAL A 1 396 ? 19.095 -9.992 -8.840 1.00 91.19 396 VAL A O 1
ATOM 3142 N N . ARG A 1 397 ? 20.222 -8.634 -10.218 1.00 87.75 397 ARG A N 1
ATOM 3143 C CA . ARG A 1 397 ? 21.457 -8.670 -9.411 1.00 87.75 397 ARG A CA 1
ATOM 3144 C C . ARG A 1 397 ? 21.245 -8.158 -7.989 1.00 87.75 397 ARG A C 1
ATOM 3146 O O . ARG A 1 397 ? 21.770 -8.760 -7.063 1.00 87.75 397 ARG A O 1
ATOM 3153 N N . LYS A 1 398 ? 20.453 -7.099 -7.778 1.00 88.88 398 LYS A N 1
ATOM 3154 C CA . LYS A 1 398 ? 20.132 -6.613 -6.420 1.00 88.88 398 LYS A CA 1
ATOM 3155 C C . LYS A 1 398 ? 19.284 -7.601 -5.610 1.00 88.88 398 LYS A C 1
ATOM 3157 O O . LYS A 1 398 ? 19.432 -7.658 -4.393 1.00 88.88 398 LYS A O 1
ATOM 3162 N N . ILE A 1 399 ? 18.425 -8.379 -6.269 1.00 89.50 399 ILE A N 1
ATOM 3163 C CA . ILE A 1 399 ? 17.647 -9.453 -5.633 1.00 89.50 399 ILE A CA 1
ATOM 3164 C C . ILE A 1 399 ? 18.553 -10.646 -5.293 1.00 89.50 399 ILE A C 1
ATOM 3166 O O . ILE A 1 399 ? 18.568 -11.112 -4.155 1.00 89.50 399 ILE A O 1
ATOM 3170 N N . ASN A 1 400 ? 19.358 -11.109 -6.250 1.00 85.94 400 ASN A N 1
ATOM 3171 C CA . ASN A 1 400 ? 20.221 -12.278 -6.086 1.00 85.94 400 ASN A CA 1
ATOM 3172 C C . ASN A 1 400 ? 21.407 -12.019 -5.140 1.00 85.94 400 ASN A C 1
ATOM 3174 O O . ASN A 1 400 ? 21.777 -12.913 -4.382 1.00 85.94 400 ASN A O 1
ATOM 3178 N N . ALA A 1 401 ? 21.923 -10.787 -5.068 1.00 82.00 401 ALA A N 1
ATOM 3179 C CA . ALA A 1 401 ? 22.920 -10.391 -4.071 1.00 82.00 401 ALA A CA 1
ATOM 3180 C C . ALA A 1 401 ? 22.406 -10.572 -2.631 1.00 82.00 401 ALA A C 1
ATOM 3182 O O . ALA A 1 401 ? 23.167 -10.974 -1.756 1.00 82.00 401 ALA A O 1
ATOM 3183 N N . ALA A 1 402 ? 21.105 -10.366 -2.383 1.00 71.62 402 ALA A N 1
ATOM 3184 C CA . ALA A 1 402 ? 20.491 -10.646 -1.082 1.00 71.62 402 ALA A CA 1
ATOM 3185 C C . ALA A 1 402 ? 20.359 -12.156 -0.779 1.00 71.62 402 ALA A C 1
ATOM 3187 O O . ALA A 1 402 ? 20.169 -12.525 0.377 1.00 71.62 402 ALA A O 1
ATOM 3188 N N . LYS A 1 403 ? 20.485 -13.025 -1.795 1.00 71.50 403 LYS A N 1
ATOM 3189 C CA . LYS A 1 403 ? 20.580 -14.490 -1.660 1.00 71.50 403 LYS A CA 1
ATOM 3190 C C . LYS A 1 403 ? 22.026 -15.016 -1.627 1.00 71.50 403 LYS A C 1
ATOM 3192 O O . LYS A 1 403 ? 22.212 -16.202 -1.378 1.00 71.50 403 LYS A O 1
ATOM 3197 N N . GLY A 1 404 ? 23.033 -14.185 -1.918 1.00 67.56 404 GLY A N 1
ATOM 3198 C CA . GLY A 1 404 ? 24.409 -14.646 -2.154 1.00 67.56 404 GLY A CA 1
ATOM 3199 C C . GLY A 1 404 ? 24.569 -15.468 -3.443 1.00 67.56 404 GLY A C 1
ATOM 3200 O O . GLY A 1 404 ? 25.386 -16.382 -3.485 1.00 67.56 404 GLY A O 1
ATOM 3201 N N . ILE A 1 405 ? 23.757 -15.184 -4.468 1.00 73.31 405 ILE A N 1
ATOM 3202 C CA . ILE A 1 405 ? 23.806 -15.844 -5.779 1.00 73.31 405 ILE A CA 1
ATOM 3203 C C . ILE A 1 405 ? 24.366 -14.850 -6.806 1.00 73.31 405 ILE A C 1
ATOM 3205 O O . ILE A 1 405 ? 23.787 -13.783 -7.006 1.00 73.31 405 ILE A O 1
ATOM 3209 N N . ASP A 1 406 ? 25.458 -15.209 -7.481 1.00 60.25 406 ASP A N 1
ATOM 3210 C CA . ASP A 1 406 ? 26.138 -14.317 -8.436 1.00 60.25 406 ASP A CA 1
ATOM 3211 C C . ASP A 1 406 ? 25.617 -14.418 -9.884 1.00 60.25 406 ASP A C 1
ATOM 3213 O O . ASP A 1 406 ? 25.865 -13.515 -10.686 1.00 60.25 406 ASP A O 1
ATOM 3217 N N . ASP A 1 407 ? 24.877 -15.479 -10.225 1.00 61.94 407 ASP A N 1
ATOM 3218 C CA . ASP A 1 407 ? 24.479 -15.800 -11.605 1.00 61.94 407 ASP A CA 1
ATOM 3219 C C . ASP A 1 407 ? 22.984 -16.157 -11.737 1.00 61.94 407 ASP A C 1
ATOM 3221 O O . ASP A 1 407 ? 22.314 -16.493 -10.757 1.00 61.94 407 ASP A O 1
ATOM 3225 N N . TYR A 1 408 ? 22.432 -16.057 -12.946 1.00 72.81 408 TYR A N 1
ATOM 3226 C CA . TYR A 1 408 ? 21.045 -16.414 -13.257 1.00 72.81 408 TYR A CA 1
ATOM 3227 C C . TYR A 1 408 ? 20.926 -17.003 -14.666 1.00 72.81 408 TYR A C 1
ATOM 3229 O O . TYR A 1 408 ? 21.637 -16.615 -15.588 1.00 72.81 408 TYR A O 1
ATOM 3237 N N . ASP A 1 409 ? 19.984 -17.929 -14.841 1.00 75.50 409 ASP A N 1
ATOM 3238 C CA . ASP A 1 409 ? 19.792 -18.644 -16.101 1.00 75.50 409 ASP A CA 1
ATOM 3239 C C . ASP A 1 409 ? 19.415 -17.681 -17.242 1.00 75.50 409 ASP A C 1
ATOM 3241 O O . ASP A 1 409 ? 18.403 -16.974 -17.192 1.00 75.50 409 ASP A O 1
ATOM 3245 N N . GLU A 1 410 ? 20.221 -17.665 -18.306 1.00 73.94 410 GLU A N 1
ATOM 3246 C CA . GLU A 1 410 ? 19.970 -16.836 -19.486 1.00 73.94 410 GLU A CA 1
ATOM 3247 C C . GLU A 1 410 ? 18.689 -17.230 -20.242 1.00 73.94 410 GLU A C 1
ATOM 3249 O O . GLU A 1 410 ? 18.202 -16.446 -21.060 1.00 73.94 410 GLU A O 1
ATOM 3254 N N . HIS A 1 411 ? 18.129 -18.416 -19.975 1.00 83.38 411 HIS A N 1
ATOM 3255 C CA . HIS A 1 411 ? 16.843 -18.838 -20.527 1.00 83.38 411 HIS A CA 1
ATOM 3256 C C . HIS A 1 411 ? 15.656 -18.207 -19.794 1.00 83.38 411 HIS A C 1
ATOM 3258 O O . HIS A 1 411 ? 14.659 -17.915 -20.450 1.00 83.38 411 HIS A O 1
ATOM 3264 N N . ASP A 1 412 ? 15.763 -17.941 -18.486 1.00 88.69 412 ASP A N 1
ATOM 3265 C CA . ASP A 1 412 ? 14.696 -17.309 -17.689 1.00 88.69 412 ASP A CA 1
ATOM 3266 C C . ASP A 1 412 ? 14.541 -15.813 -18.024 1.00 88.69 412 ASP A C 1
ATOM 3268 O O . ASP A 1 412 ? 13.491 -15.204 -17.812 1.00 88.69 412 ASP A O 1
ATOM 3272 N N . ILE A 1 413 ? 15.597 -15.191 -18.555 1.00 92.75 413 ILE A N 1
ATOM 3273 C CA . ILE A 1 413 ? 15.612 -13.776 -18.926 1.00 92.75 413 ILE A CA 1
ATOM 3274 C C . ILE A 1 413 ? 16.026 -13.670 -20.392 1.00 92.75 413 ILE A C 1
ATOM 3276 O O . ILE A 1 413 ? 17.209 -13.702 -20.730 1.00 92.75 413 ILE A O 1
ATOM 3280 N N . SER A 1 414 ? 15.052 -13.492 -21.287 1.00 90.44 414 SER A N 1
ATOM 3281 C CA . SER A 1 414 ? 15.285 -13.472 -22.739 1.00 90.44 414 SER A CA 1
ATOM 3282 C C . SER A 1 414 ? 16.216 -12.337 -23.191 1.00 90.44 414 SER A C 1
ATOM 3284 O O . SER A 1 414 ? 16.015 -11.166 -22.849 1.00 90.44 414 SER A O 1
ATOM 3286 N N . LYS A 1 415 ? 17.228 -12.671 -24.002 1.00 87.81 415 LYS A N 1
ATOM 3287 C CA . LYS A 1 415 ? 18.146 -11.706 -24.644 1.00 87.81 415 LYS A CA 1
ATOM 3288 C C . LYS A 1 415 ? 17.565 -11.027 -25.890 1.00 87.81 415 LYS A C 1
ATOM 3290 O O . LYS A 1 415 ? 18.080 -9.998 -26.307 1.00 87.81 415 LYS A O 1
ATOM 3295 N N . THR A 1 416 ? 16.535 -11.608 -26.505 1.00 88.19 416 THR A N 1
ATOM 3296 C CA . THR A 1 416 ? 16.038 -11.209 -27.838 1.00 88.19 416 THR A CA 1
ATOM 3297 C C . THR A 1 416 ? 14.656 -10.561 -27.826 1.00 88.19 416 THR A C 1
ATOM 3299 O O . THR A 1 416 ? 14.233 -10.046 -28.856 1.00 88.19 416 THR A O 1
ATOM 3302 N N . SER A 1 417 ? 13.950 -10.590 -26.690 1.00 92.44 417 SER A N 1
ATOM 3303 C CA . SER A 1 417 ? 12.575 -10.076 -26.555 1.00 92.44 417 SER A CA 1
ATOM 3304 C C . SER A 1 417 ? 12.362 -9.129 -25.368 1.00 92.44 417 SER A C 1
ATOM 3306 O O . SER A 1 417 ? 11.224 -8.862 -24.989 1.00 92.44 417 SER A O 1
ATOM 3308 N N . ASN A 1 418 ? 13.444 -8.645 -24.753 1.00 93.06 418 ASN A N 1
ATOM 3309 C CA . ASN A 1 418 ? 13.403 -7.609 -23.722 1.00 93.06 418 ASN A CA 1
ATOM 3310 C C . ASN A 1 418 ? 14.214 -6.405 -24.216 1.00 93.06 418 ASN A C 1
ATOM 3312 O O . ASN A 1 418 ? 15.418 -6.523 -24.442 1.00 93.06 418 ASN A O 1
ATOM 3316 N N . GLY A 1 419 ? 13.550 -5.265 -24.405 1.00 89.25 419 GLY A N 1
ATOM 3317 C CA . GLY A 1 419 ? 14.165 -4.038 -24.919 1.00 89.25 419 GLY A CA 1
ATOM 3318 C C . GLY A 1 419 ? 14.359 -3.976 -26.441 1.00 89.25 419 GLY A C 1
ATOM 3319 O O . GLY A 1 419 ? 14.951 -3.014 -26.916 1.00 89.25 419 GLY A O 1
ATOM 3320 N N . ASP A 1 420 ? 13.844 -4.931 -27.230 1.00 84.06 420 ASP A N 1
ATOM 3321 C CA . ASP A 1 420 ? 14.011 -4.977 -28.699 1.00 84.06 420 ASP A CA 1
ATOM 3322 C C . ASP A 1 420 ? 13.322 -3.828 -29.469 1.00 84.06 420 ASP A C 1
ATOM 3324 O O . ASP A 1 420 ? 13.511 -3.682 -30.680 1.00 84.06 420 ASP A O 1
ATOM 3328 N N . ARG A 1 421 ? 12.533 -2.994 -28.778 1.00 82.19 421 ARG A N 1
ATOM 3329 C CA . ARG A 1 421 ? 11.880 -1.790 -29.320 1.00 82.19 421 ARG A CA 1
ATOM 3330 C C . ARG A 1 421 ? 12.131 -0.525 -28.489 1.00 82.19 421 ARG A C 1
ATOM 3332 O O . ARG A 1 421 ? 11.504 0.495 -28.777 1.00 82.19 421 ARG A O 1
ATOM 3339 N N . ALA A 1 422 ? 13.025 -0.573 -27.500 1.00 77.38 422 ALA A N 1
ATOM 3340 C CA . ALA A 1 422 ? 13.431 0.581 -26.698 1.00 77.38 422 ALA A CA 1
ATOM 3341 C C . ALA A 1 422 ? 14.854 1.040 -27.044 1.00 77.38 422 ALA A C 1
ATOM 3343 O O . ALA A 1 422 ? 15.732 0.244 -27.369 1.00 77.38 422 ALA A O 1
ATOM 3344 N N . ALA A 1 423 ? 15.109 2.341 -26.915 1.00 71.00 423 ALA A N 1
ATOM 3345 C CA . ALA A 1 423 ? 16.465 2.877 -26.926 1.00 71.00 423 ALA A CA 1
ATOM 3346 C C . ALA A 1 423 ? 17.082 2.699 -25.529 1.00 71.00 423 ALA A C 1
ATOM 3348 O O . ALA A 1 423 ? 16.869 3.512 -24.632 1.00 71.00 423 ALA A O 1
ATOM 3349 N N . CYS A 1 424 ? 17.782 1.580 -25.334 1.00 70.19 424 CYS A N 1
ATOM 3350 C CA . CYS A 1 424 ? 18.271 1.170 -24.017 1.00 70.19 424 CYS A CA 1
ATOM 3351 C C . CYS A 1 424 ? 19.624 1.749 -23.619 1.00 70.19 424 CYS A C 1
ATOM 3353 O O . CYS A 1 424 ? 19.907 1.858 -22.424 1.00 70.19 424 CYS A O 1
ATOM 3355 N N . ASP A 1 425 ? 20.416 2.166 -24.600 1.00 67.00 425 ASP A N 1
ATOM 3356 C CA . ASP A 1 425 ? 21.604 2.964 -24.359 1.00 67.00 425 ASP A CA 1
ATOM 3357 C C . ASP A 1 425 ? 21.181 4.423 -24.120 1.00 67.00 425 ASP A C 1
ATOM 3359 O O . ASP A 1 425 ? 20.451 5.060 -24.884 1.00 67.00 425 ASP A O 1
ATOM 3363 N N . MET A 1 426 ? 21.562 4.940 -22.958 1.00 63.06 426 MET A N 1
ATOM 3364 C CA . MET A 1 426 ? 21.006 6.167 -22.399 1.00 63.06 426 MET A CA 1
ATOM 3365 C C . MET A 1 426 ? 22.134 7.012 -21.801 1.00 63.06 426 MET A C 1
ATOM 3367 O O . MET A 1 426 ? 22.733 6.644 -20.794 1.00 63.06 426 MET A O 1
ATOM 3371 N N . LYS A 1 427 ? 22.461 8.139 -22.451 1.00 66.62 427 LYS A N 1
ATOM 3372 C CA . LYS A 1 427 ? 23.423 9.142 -21.943 1.00 66.62 427 LYS A CA 1
ATOM 3373 C C . LYS A 1 427 ? 22.725 9.998 -20.847 1.00 66.62 427 LYS A C 1
ATOM 3375 O O . LYS A 1 427 ? 21.563 9.747 -20.544 1.00 66.62 427 LYS A O 1
ATOM 3380 N N . ALA A 1 428 ? 23.367 11.005 -20.240 1.00 68.50 428 ALA A N 1
ATOM 3381 C CA . ALA A 1 428 ? 22.717 12.002 -19.356 1.00 68.50 428 ALA A CA 1
ATOM 3382 C C . ALA A 1 428 ? 22.734 13.419 -19.991 1.00 68.50 428 ALA A C 1
ATOM 3384 O O . ALA A 1 428 ? 23.797 13.842 -20.444 1.00 68.50 428 ALA A O 1
ATOM 3385 N N . LEU A 1 429 ? 21.586 14.121 -20.090 1.00 80.19 429 LEU A N 1
ATOM 3386 C CA . LEU A 1 429 ? 21.519 15.516 -20.579 1.00 80.19 429 LEU A CA 1
ATOM 3387 C C . LEU A 1 429 ? 21.765 16.417 -19.381 1.00 80.19 429 LEU A C 1
ATOM 3389 O O . LEU A 1 429 ? 21.051 16.302 -18.385 1.00 80.19 429 LEU A O 1
ATOM 3393 N N . ASP A 1 430 ? 22.729 17.322 -19.494 1.00 82.06 430 ASP A N 1
ATOM 3394 C CA . ASP A 1 430 ? 22.951 18.332 -18.469 1.00 82.06 430 ASP A CA 1
ATOM 3395 C C . ASP A 1 430 ? 21.962 19.491 -18.659 1.00 82.06 430 ASP A C 1
ATOM 3397 O O . ASP A 1 430 ? 22.185 20.403 -19.458 1.00 82.06 430 ASP A O 1
ATOM 3401 N N . LEU A 1 431 ? 20.816 19.393 -17.981 1.00 86.19 431 LEU A N 1
ATOM 3402 C CA . LEU A 1 431 ? 19.771 20.412 -17.979 1.00 86.19 431 LEU A CA 1
ATOM 3403 C C . LEU A 1 431 ? 20.085 21.478 -16.925 1.00 86.19 431 LEU A C 1
ATOM 3405 O O . LEU A 1 431 ? 20.168 21.179 -15.736 1.00 86.19 431 LEU A O 1
ATOM 3409 N N . ARG A 1 432 ? 20.186 22.737 -17.351 1.00 86.81 432 ARG A N 1
ATOM 3410 C CA . ARG A 1 432 ? 20.500 23.890 -16.498 1.00 86.81 432 ARG A CA 1
ATOM 3411 C C . ARG A 1 432 ? 19.409 24.951 -16.570 1.00 86.81 432 ARG A C 1
ATOM 3413 O O . ARG A 1 432 ? 18.837 25.191 -17.632 1.00 86.81 432 ARG A O 1
ATOM 3420 N N . ILE A 1 433 ? 19.154 25.611 -15.442 1.00 82.12 433 ILE A N 1
ATOM 3421 C CA . ILE A 1 433 ? 18.254 26.766 -15.341 1.00 82.12 433 ILE A CA 1
ATOM 3422 C C . ILE A 1 433 ? 19.127 28.021 -15.299 1.00 82.12 433 ILE A C 1
ATOM 3424 O O . ILE A 1 433 ? 19.886 28.202 -14.348 1.00 82.12 433 ILE A O 1
ATOM 3428 N N . ASN A 1 434 ? 19.036 28.876 -16.319 1.00 76.75 434 ASN A N 1
ATOM 3429 C CA . ASN A 1 434 ? 19.913 30.051 -16.440 1.00 76.75 434 ASN A CA 1
ATOM 3430 C C . ASN A 1 434 ? 19.291 31.323 -15.855 1.00 76.75 434 ASN A C 1
ATOM 3432 O O . ASN A 1 434 ? 20.004 32.187 -15.349 1.00 76.75 434 ASN A O 1
ATOM 3436 N N . SER A 1 435 ? 17.966 31.446 -15.926 1.00 73.50 435 SER A N 1
ATOM 3437 C CA . SER A 1 435 ? 17.206 32.560 -15.359 1.00 73.50 435 SER A CA 1
ATOM 3438 C C . SER A 1 435 ? 15.793 32.101 -14.990 1.00 73.50 435 SER A C 1
ATOM 3440 O O . SER A 1 435 ? 15.257 31.175 -15.603 1.00 73.50 435 SER A O 1
ATOM 3442 N N . PHE A 1 436 ? 15.193 32.717 -13.972 1.00 79.94 436 PHE A N 1
ATOM 3443 C CA . PHE A 1 436 ? 13.803 32.475 -13.583 1.00 79.94 436 PHE A CA 1
ATOM 3444 C C . PHE A 1 436 ? 13.179 33.728 -12.956 1.00 79.94 436 PHE A C 1
ATOM 3446 O O . PHE A 1 436 ? 13.885 34.623 -12.489 1.00 79.94 436 PHE A O 1
ATOM 3453 N N . SER A 1 437 ? 11.851 33.791 -12.965 1.00 75.94 437 SER A N 1
ATOM 3454 C CA . SER A 1 437 ? 11.031 34.836 -12.349 1.00 75.94 437 SER A CA 1
ATOM 3455 C C . SER A 1 437 ? 9.842 34.203 -11.615 1.00 75.94 437 SER A C 1
ATOM 3457 O O . SER A 1 437 ? 9.761 32.985 -11.477 1.00 75.94 437 SER A O 1
ATOM 3459 N N . SER A 1 438 ? 8.887 35.016 -11.160 1.00 73.12 438 SER A N 1
ATOM 3460 C CA . SER A 1 438 ? 7.632 34.537 -10.567 1.00 73.12 438 SER A CA 1
ATOM 3461 C C . SER A 1 438 ? 6.702 33.801 -11.546 1.00 73.12 438 SER A C 1
ATOM 3463 O O . SER A 1 438 ? 5.737 33.195 -11.090 1.00 73.12 438 SER A O 1
ATOM 3465 N N . GLN A 1 439 ? 6.965 33.870 -12.861 1.00 76.81 439 GLN A N 1
ATOM 3466 C CA . GLN A 1 439 ? 6.114 33.297 -13.919 1.00 76.81 439 GLN A CA 1
ATOM 3467 C C . GLN A 1 439 ? 6.880 32.597 -15.055 1.00 76.81 439 GLN A C 1
ATOM 3469 O O . GLN A 1 439 ? 6.259 31.908 -15.864 1.00 76.81 439 GLN A O 1
ATOM 3474 N N . LEU A 1 440 ? 8.203 32.773 -15.149 1.00 83.31 440 LEU A N 1
ATOM 3475 C CA . LEU A 1 440 ? 9.031 32.268 -16.249 1.00 83.31 440 LEU A CA 1
ATOM 3476 C C . LEU A 1 440 ? 10.230 31.471 -15.722 1.00 83.31 440 LEU A C 1
ATOM 3478 O O . LEU A 1 440 ? 10.799 31.823 -14.690 1.00 83.31 440 LEU A O 1
ATOM 3482 N N . ALA A 1 441 ? 10.685 30.466 -16.471 1.00 85.69 441 ALA A N 1
ATOM 3483 C CA . ALA A 1 441 ? 11.973 29.810 -16.234 1.00 85.69 441 ALA A CA 1
ATOM 3484 C C . ALA A 1 441 ? 12.662 29.459 -17.559 1.00 85.69 441 ALA A C 1
ATOM 3486 O O . ALA A 1 441 ? 12.070 28.803 -18.414 1.00 85.69 441 ALA A O 1
ATOM 3487 N N . GLN A 1 442 ? 13.918 29.871 -17.732 1.00 88.00 442 GLN A N 1
ATOM 3488 C CA . GLN A 1 442 ? 14.715 29.542 -18.910 1.00 88.00 442 GLN A CA 1
ATOM 3489 C C . GLN A 1 442 ? 15.572 28.300 -18.660 1.00 88.00 442 GLN A C 1
ATOM 3491 O O . GLN A 1 442 ? 16.526 28.320 -17.875 1.00 88.00 442 GLN A O 1
ATOM 3496 N N . LEU A 1 443 ? 15.259 27.245 -19.402 1.00 91.56 443 LEU A N 1
ATOM 3497 C CA . LEU A 1 443 ? 16.014 26.004 -19.477 1.00 91.56 443 LEU A CA 1
ATOM 3498 C C . LEU A 1 443 ? 17.073 26.096 -20.581 1.00 91.56 443 LEU A C 1
ATOM 3500 O O . LEU A 1 443 ? 16.833 26.680 -21.642 1.00 91.56 443 LEU A O 1
ATOM 3504 N N . THR A 1 444 ? 18.221 25.461 -20.363 1.00 90.81 444 THR A N 1
ATOM 3505 C CA . THR A 1 444 ? 19.225 25.185 -21.400 1.00 90.81 444 THR A CA 1
ATOM 3506 C C . THR A 1 444 ? 19.856 23.817 -21.206 1.00 90.81 444 THR A C 1
ATOM 3508 O O . THR A 1 444 ? 19.951 23.336 -20.080 1.00 90.81 444 THR A O 1
ATOM 3511 N N . TRP A 1 445 ? 20.285 23.191 -22.295 1.00 91.19 445 TRP A N 1
ATOM 3512 C CA . TRP A 1 445 ? 21.019 21.925 -22.273 1.00 91.19 445 TRP A CA 1
ATOM 3513 C C . TRP A 1 445 ? 21.976 21.844 -23.463 1.00 91.19 445 TRP A C 1
ATOM 3515 O O . TRP A 1 445 ? 21.816 22.560 -24.454 1.00 91.19 445 TRP A O 1
ATOM 3525 N N . GLU A 1 446 ? 22.985 20.981 -23.371 1.00 88.81 446 GLU A N 1
ATOM 3526 C CA . GLU A 1 446 ? 23.913 20.750 -24.481 1.00 88.81 446 GLU A CA 1
ATOM 3527 C C . GLU A 1 446 ? 23.214 20.098 -25.684 1.00 88.81 446 GLU A C 1
ATOM 3529 O O . GLU A 1 446 ? 22.378 19.198 -25.547 1.00 88.81 446 GLU A O 1
ATOM 3534 N N . SER A 1 447 ? 23.586 20.549 -26.881 1.00 83.00 447 SER A N 1
ATOM 3535 C CA . SER A 1 447 ? 23.094 20.000 -28.141 1.00 83.00 447 SER A CA 1
ATOM 3536 C C . SER A 1 447 ? 23.558 18.561 -28.351 1.00 83.00 447 SER A C 1
ATOM 3538 O O . SER A 1 447 ? 24.603 18.119 -27.863 1.00 83.00 447 SER A O 1
ATOM 3540 N N . PHE A 1 448 ? 22.739 17.791 -29.058 1.00 78.62 448 PHE A N 1
ATOM 3541 C CA . PHE A 1 448 ? 22.767 16.344 -28.968 1.00 78.62 448 PHE A CA 1
ATOM 3542 C C . PHE A 1 448 ? 23.251 15.673 -30.247 1.00 78.62 448 PHE A C 1
ATOM 3544 O O . PHE A 1 448 ? 22.485 15.335 -31.147 1.00 78.62 448 PHE A O 1
ATOM 3551 N N . ASN A 1 449 ? 24.560 15.450 -30.293 1.00 73.81 449 ASN A N 1
ATOM 3552 C CA . ASN A 1 449 ? 25.230 14.930 -31.475 1.00 73.81 449 ASN A CA 1
ATOM 3553 C C . ASN A 1 449 ? 25.019 13.414 -31.622 1.00 73.81 449 ASN A C 1
ATOM 3555 O O . ASN A 1 449 ? 25.602 12.615 -30.886 1.00 73.81 449 ASN A O 1
ATOM 3559 N N . LEU A 1 450 ? 24.200 13.029 -32.604 1.00 70.06 450 LEU A N 1
ATOM 3560 C CA . LEU A 1 450 ? 24.054 11.652 -33.083 1.00 70.06 450 LEU A CA 1
ATOM 3561 C C . LEU A 1 450 ? 24.989 11.381 -34.280 1.00 70.06 450 LEU A C 1
ATOM 3563 O O . LEU A 1 450 ? 25.276 12.310 -35.033 1.00 70.06 450 LEU A O 1
ATOM 3567 N N . PRO A 1 451 ? 25.410 10.119 -34.521 1.00 73.12 451 PRO A N 1
ATOM 3568 C CA . PRO A 1 451 ? 26.266 9.764 -35.663 1.00 73.12 451 PRO A CA 1
ATOM 3569 C C . PRO A 1 451 ? 25.676 10.097 -37.044 1.00 73.12 451 PRO A C 1
ATOM 3571 O O . PRO A 1 451 ? 26.421 10.361 -37.982 1.00 73.12 451 PRO A O 1
ATOM 3574 N N . ASP A 1 452 ? 24.346 10.099 -37.173 1.00 75.06 452 ASP A N 1
ATOM 3575 C CA . ASP A 1 452 ? 23.632 10.723 -38.293 1.00 75.06 452 ASP A CA 1
ATOM 3576 C C . ASP A 1 452 ? 22.735 11.825 -37.705 1.00 75.06 452 ASP A C 1
ATOM 3578 O O . ASP A 1 452 ? 21.743 11.484 -37.048 1.00 75.06 452 ASP A O 1
ATOM 3582 N N . PRO A 1 453 ? 23.047 13.121 -37.908 1.00 70.62 453 PRO A N 1
ATOM 3583 C CA . PRO A 1 453 ? 22.316 14.225 -37.284 1.00 70.62 453 PRO A CA 1
ATOM 3584 C C . PRO A 1 453 ? 20.846 14.283 -37.716 1.00 70.62 453 PRO A C 1
ATOM 3586 O O . PRO A 1 453 ? 20.006 14.743 -36.952 1.00 70.62 453 PRO A O 1
ATOM 3589 N N . ARG A 1 454 ? 20.493 13.713 -38.879 1.00 74.62 454 ARG A N 1
ATOM 3590 C CA . ARG A 1 454 ? 19.097 13.600 -39.352 1.00 74.62 454 ARG A CA 1
ATOM 3591 C C . ARG A 1 454 ? 18.264 12.614 -38.527 1.00 74.62 454 ARG A C 1
ATOM 3593 O O . ARG A 1 454 ? 17.058 12.511 -38.731 1.00 74.62 454 ARG A O 1
ATOM 3600 N N . SER A 1 455 ? 18.907 11.850 -37.643 1.00 76.44 455 SER A N 1
ATOM 3601 C CA . SER A 1 455 ? 18.236 10.953 -36.701 1.00 76.44 455 SER A CA 1
ATOM 3602 C C . SER A 1 455 ? 17.670 11.699 -35.495 1.00 76.44 455 SER A C 1
ATOM 3604 O O . SER A 1 455 ? 16.841 11.118 -34.802 1.00 76.44 455 SER A O 1
ATOM 3606 N N . LEU A 1 456 ? 18.092 12.942 -35.222 1.00 80.56 456 LEU A N 1
ATOM 3607 C CA . LEU A 1 456 ? 17.488 13.801 -34.203 1.00 80.56 456 LEU A CA 1
ATOM 3608 C C . LEU A 1 456 ? 16.371 14.614 -34.860 1.00 80.56 456 LEU A C 1
ATOM 3610 O O . LEU A 1 456 ? 16.636 15.451 -35.717 1.00 80.56 456 LEU A O 1
ATOM 3614 N N . LEU A 1 457 ? 15.126 14.361 -34.462 1.00 81.44 457 LEU A N 1
ATOM 3615 C CA . LEU A 1 457 ? 13.969 15.126 -34.933 1.00 81.44 457 LEU A CA 1
ATOM 3616 C C . LEU A 1 457 ? 13.662 16.327 -34.032 1.00 81.44 457 LEU A C 1
ATOM 3618 O O . LEU A 1 457 ? 13.134 17.327 -34.507 1.00 81.44 457 LEU A O 1
ATOM 3622 N N . GLY A 1 458 ? 13.978 16.229 -32.741 1.00 86.06 458 GLY A N 1
ATOM 3623 C CA . GLY A 1 458 ? 13.696 17.281 -31.771 1.00 86.06 458 GLY A CA 1
ATOM 3624 C C . GLY A 1 458 ? 14.028 16.887 -30.343 1.00 86.06 458 GLY A C 1
ATOM 3625 O O . GLY A 1 458 ? 14.528 15.791 -30.074 1.00 86.06 458 GLY A O 1
ATOM 3626 N N . TYR A 1 459 ? 13.702 17.781 -29.421 1.00 88.44 459 TYR A N 1
ATOM 3627 C CA . TYR A 1 459 ? 13.633 17.491 -27.996 1.00 88.44 459 TYR A CA 1
ATOM 3628 C C . TYR A 1 459 ? 12.186 17.607 -27.532 1.00 88.44 459 TYR A C 1
ATOM 3630 O O . TYR A 1 459 ? 11.408 18.356 -28.113 1.00 88.44 459 TYR A O 1
ATOM 3638 N N . VAL A 1 460 ? 11.840 16.903 -26.459 1.00 88.12 460 VAL A N 1
ATOM 3639 C CA . VAL A 1 460 ? 10.576 17.104 -25.750 1.00 88.12 460 VAL A CA 1
ATOM 3640 C C . VAL A 1 460 ? 10.905 17.418 -24.301 1.00 88.12 460 VAL A C 1
ATOM 3642 O O . VAL A 1 460 ? 11.473 16.580 -23.588 1.00 88.12 460 VAL A O 1
ATOM 3645 N N . VAL A 1 461 ? 10.585 18.641 -23.886 1.00 89.19 461 VAL A N 1
ATOM 3646 C CA . VAL A 1 461 ? 10.682 19.097 -22.498 1.00 89.19 461 VAL A CA 1
ATOM 3647 C C . VAL A 1 461 ? 9.399 18.684 -21.787 1.00 89.19 461 VAL A C 1
ATOM 3649 O O . VAL A 1 461 ? 8.308 18.966 -22.269 1.00 89.19 461 VAL A O 1
ATOM 3652 N N . PHE A 1 462 ? 9.520 18.026 -20.640 1.00 86.75 462 PHE A N 1
ATOM 3653 C CA . PHE A 1 462 ? 8.393 17.668 -19.787 1.00 86.75 462 PHE A CA 1
ATOM 3654 C C . PHE A 1 462 ? 8.492 18.432 -18.470 1.00 86.75 462 PHE A C 1
ATOM 3656 O O . PHE A 1 462 ? 9.529 18.376 -17.807 1.00 86.75 462 PHE A O 1
ATOM 3663 N N . TYR A 1 463 ? 7.413 19.102 -18.063 1.00 86.75 463 TYR A N 1
ATOM 3664 C CA . TYR A 1 463 ? 7.328 19.783 -16.767 1.00 86.75 463 TYR A CA 1
ATOM 3665 C C . TYR A 1 463 ? 5.994 19.515 -16.060 1.00 86.75 463 TYR A C 1
ATOM 3667 O O . TYR A 1 463 ? 4.990 19.222 -16.710 1.00 86.75 463 TYR A O 1
ATOM 3675 N N . ARG A 1 464 ? 5.984 19.587 -14.724 1.00 81.88 464 ARG A N 1
ATOM 3676 C CA . ARG A 1 464 ? 4.762 19.574 -13.899 1.00 81.88 464 ARG A CA 1
ATOM 3677 C C . ARG A 1 464 ? 4.971 20.278 -12.559 1.00 81.88 464 ARG A C 1
ATOM 3679 O O . ARG A 1 464 ? 6.089 20.306 -12.050 1.00 81.88 464 ARG A O 1
ATOM 3686 N N . GLU A 1 465 ? 3.894 20.799 -11.980 1.00 79.88 465 GLU A N 1
ATOM 3687 C CA . GLU A 1 465 ? 3.846 21.223 -10.573 1.00 79.88 465 GLU A CA 1
ATOM 3688 C C . GLU A 1 465 ? 4.024 19.997 -9.657 1.00 79.88 465 GLU A C 1
ATOM 3690 O O . GLU A 1 465 ? 3.441 18.937 -9.906 1.00 79.88 465 GLU A O 1
ATOM 3695 N N . SER A 1 466 ? 4.859 20.110 -8.620 1.00 71.19 466 SER A N 1
ATOM 3696 C CA . SER A 1 466 ? 4.957 19.107 -7.556 1.00 71.19 466 SER A CA 1
ATOM 3697 C C . SER A 1 466 ? 5.710 19.629 -6.326 1.00 71.19 466 SER A C 1
ATOM 3699 O O . SER A 1 466 ? 6.842 20.079 -6.477 1.00 71.19 466 SER A O 1
ATOM 3701 N N . PRO A 1 467 ? 5.168 19.491 -5.100 1.00 64.75 467 PRO A N 1
ATOM 3702 C CA . PRO A 1 467 ? 5.914 19.753 -3.866 1.00 64.75 467 PRO A CA 1
ATOM 3703 C C . PRO A 1 467 ? 6.909 18.630 -3.511 1.00 64.75 467 PRO A C 1
ATOM 3705 O O . PRO A 1 467 ? 7.741 18.799 -2.622 1.00 64.75 467 PRO A O 1
ATOM 3708 N N . ALA A 1 468 ? 6.826 17.468 -4.169 1.00 60.81 468 ALA A N 1
ATOM 3709 C CA . ALA A 1 468 ? 7.686 16.328 -3.880 1.00 60.81 468 ALA A CA 1
ATOM 3710 C C . ALA A 1 468 ? 9.051 16.465 -4.572 1.00 60.81 468 ALA A C 1
ATOM 3712 O O . ALA A 1 468 ? 9.167 16.924 -5.709 1.00 60.81 468 ALA A O 1
ATOM 3713 N N . GLN A 1 469 ? 10.101 16.037 -3.870 1.00 59.41 469 GLN A N 1
ATOM 3714 C CA . GLN A 1 469 ? 11.482 16.123 -4.351 1.00 59.41 469 GLN A CA 1
ATOM 3715 C C . GLN A 1 469 ? 11.840 14.984 -5.320 1.00 59.41 469 GLN A C 1
ATOM 3717 O O . GLN A 1 469 ? 12.502 15.210 -6.329 1.00 59.41 469 GLN A O 1
ATOM 3722 N N . ASN A 1 470 ? 11.351 13.774 -5.046 1.00 58.66 470 ASN A N 1
ATOM 3723 C CA . ASN A 1 470 ? 11.613 12.581 -5.848 1.00 58.66 470 ASN A CA 1
ATOM 3724 C C . ASN A 1 470 ? 10.386 12.296 -6.723 1.00 58.66 470 ASN A C 1
ATOM 3726 O O . ASN A 1 470 ? 9.325 11.967 -6.199 1.00 58.66 470 ASN A O 1
ATOM 3730 N N . LEU A 1 471 ? 10.510 12.445 -8.044 1.00 66.25 471 LEU A N 1
ATOM 3731 C CA . LEU A 1 471 ? 9.391 12.325 -8.988 1.00 66.25 471 LEU A CA 1
ATOM 3732 C C . LEU A 1 471 ? 9.643 11.196 -9.981 1.00 66.25 471 LEU A C 1
ATOM 3734 O O . LEU A 1 471 ? 10.700 11.161 -10.597 1.00 66.25 471 LEU A O 1
ATOM 3738 N N . SER A 1 472 ? 8.669 10.326 -10.247 1.00 69.31 472 SER A N 1
ATOM 3739 C CA . SER A 1 472 ? 8.821 9.372 -11.349 1.00 69.31 472 SER A CA 1
ATOM 3740 C C . SER A 1 472 ? 8.445 9.998 -12.697 1.00 69.31 472 SER A C 1
ATOM 3742 O O . SER A 1 472 ? 7.374 10.592 -12.853 1.00 69.31 472 SER A O 1
ATOM 3744 N N . LYS A 1 473 ? 9.266 9.779 -13.735 1.00 71.81 473 LYS A N 1
ATOM 3745 C CA . LYS A 1 473 ? 8.944 10.181 -15.123 1.00 71.81 473 LYS A CA 1
ATOM 3746 C C . LYS A 1 473 ? 7.731 9.444 -15.727 1.00 71.81 473 LYS A C 1
ATOM 3748 O O . LYS A 1 473 ? 7.268 9.811 -16.811 1.00 71.81 473 LYS A O 1
ATOM 3753 N N . PHE A 1 474 ? 7.244 8.407 -15.040 1.00 67.62 474 PHE A N 1
ATOM 3754 C CA . PHE A 1 474 ? 6.096 7.580 -15.427 1.00 67.62 474 PHE A CA 1
ATOM 3755 C C . PHE A 1 474 ? 4.798 7.945 -14.695 1.00 67.62 474 PHE A C 1
ATOM 3757 O O . PHE A 1 474 ? 3.721 7.579 -15.162 1.00 67.62 474 PHE A O 1
ATOM 3764 N N . GLU A 1 475 ? 4.871 8.680 -13.582 1.00 64.50 475 GLU A N 1
ATOM 3765 C CA . GLU A 1 475 ? 3.679 9.148 -12.869 1.00 64.50 475 GLU A CA 1
ATOM 3766 C C . GLU A 1 475 ? 2.851 10.098 -13.736 1.00 64.50 475 GLU A C 1
ATOM 3768 O O . GLU A 1 475 ? 3.392 10.948 -14.441 1.00 64.50 475 GLU A O 1
ATOM 3773 N N . GLY A 1 476 ? 1.525 9.974 -13.670 1.00 58.75 476 GLY A N 1
ATOM 3774 C CA . GLY A 1 476 ? 0.603 10.894 -14.338 1.00 58.75 476 GLY A CA 1
ATOM 3775 C C . GLY A 1 476 ? 0.564 10.807 -15.869 1.00 58.75 476 GLY A C 1
ATOM 3776 O O . GLY A 1 476 ? -0.104 11.634 -16.477 1.00 58.75 476 GLY A O 1
ATOM 3777 N N . ARG A 1 477 ? 1.214 9.825 -16.515 1.00 58.59 477 ARG A N 1
ATOM 3778 C CA . ARG A 1 477 ? 1.194 9.636 -17.986 1.00 58.59 477 ARG A CA 1
ATOM 3779 C C . ARG A 1 477 ? -0.087 8.976 -18.542 1.00 58.59 477 ARG A C 1
ATOM 3781 O O . ARG A 1 477 ? -0.068 8.435 -19.646 1.00 58.59 477 ARG A O 1
ATOM 3788 N N . ASP A 1 478 ? -1.209 9.033 -17.823 1.00 53.59 478 ASP A N 1
ATOM 3789 C CA . ASP A 1 478 ? -2.503 8.594 -18.361 1.00 53.59 478 ASP A CA 1
ATOM 3790 C C . ASP A 1 478 ? -2.933 9.515 -19.510 1.00 53.59 478 ASP A C 1
ATOM 3792 O O . ASP A 1 478 ? -3.029 10.729 -19.325 1.00 53.59 478 ASP A O 1
ATOM 3796 N N . ALA A 1 479 ? -3.315 8.952 -20.660 1.00 38.41 479 ALA A N 1
ATOM 3797 C CA . ALA A 1 479 ? -3.776 9.715 -21.832 1.00 38.41 479 ALA A CA 1
ATOM 3798 C C . ALA A 1 479 ? -5.050 10.566 -21.597 1.00 38.41 479 ALA A C 1
ATOM 3800 O O . ALA A 1 479 ? -5.489 11.289 -22.487 1.00 38.41 479 ALA A O 1
ATOM 3801 N N . CYS A 1 480 ? -5.667 10.466 -20.414 1.00 48.53 480 CYS A N 1
ATOM 3802 C CA . CYS A 1 480 ? -6.867 11.201 -20.007 1.00 48.53 480 CYS A CA 1
ATOM 3803 C C . CYS A 1 480 ? -6.750 11.780 -18.579 1.00 48.53 480 CYS A C 1
ATOM 3805 O O . CYS A 1 480 ? -7.765 11.925 -17.889 1.00 48.53 480 CYS A O 1
ATOM 3807 N N . GLY A 1 481 ? -5.529 12.025 -18.091 1.00 45.84 481 GLY A N 1
ATOM 3808 C CA . GLY A 1 481 ? -5.293 12.656 -16.791 1.00 45.84 481 GLY A CA 1
ATOM 3809 C C . GLY A 1 481 ? -5.554 14.167 -16.823 1.00 45.84 481 GLY A C 1
ATOM 3810 O O . GLY A 1 481 ? -5.182 14.840 -17.776 1.00 45.84 481 GLY A O 1
ATOM 3811 N N . THR A 1 482 ? -6.166 14.709 -15.768 1.00 48.75 482 THR A N 1
ATOM 3812 C CA . THR A 1 482 ? -6.474 16.151 -15.634 1.00 48.75 482 THR A CA 1
ATOM 3813 C C . THR A 1 482 ? -5.671 16.862 -14.539 1.00 48.75 482 THR A C 1
ATOM 3815 O O . THR A 1 482 ? -5.744 18.079 -14.420 1.00 48.75 482 THR A O 1
ATOM 3818 N N . VAL A 1 483 ? -4.918 16.115 -13.725 1.00 51.84 483 VAL A N 1
ATOM 3819 C CA . VAL A 1 483 ? -4.176 16.615 -12.553 1.00 51.84 483 VAL A CA 1
ATOM 3820 C C . VAL A 1 483 ? -2.825 15.897 -12.465 1.00 51.84 483 VAL A C 1
ATOM 3822 O O . VAL A 1 483 ? -2.775 14.676 -12.659 1.00 51.84 483 VAL A O 1
ATOM 3825 N N . ASN A 1 484 ? -1.759 16.656 -12.172 1.00 59.25 484 ASN A N 1
ATOM 3826 C CA . ASN A 1 484 ? -0.361 16.222 -11.968 1.00 59.25 484 ASN A CA 1
ATOM 3827 C C . ASN A 1 484 ? 0.275 15.433 -13.135 1.00 59.25 484 ASN A C 1
ATOM 3829 O O . ASN A 1 484 ? 1.184 14.617 -12.940 1.00 59.25 484 ASN A O 1
ATOM 3833 N N . VAL A 1 485 ? -0.207 15.704 -14.351 1.00 69.38 485 VAL A N 1
ATOM 3834 C CA . VAL A 1 485 ? 0.296 15.170 -15.626 1.00 69.38 485 VAL A CA 1
ATOM 3835 C C . VAL A 1 485 ? 1.561 15.921 -16.050 1.00 69.38 485 VAL A C 1
ATOM 3837 O O . VAL A 1 485 ? 1.683 17.120 -15.817 1.00 69.38 485 VAL A O 1
ATOM 3840 N N . TRP A 1 486 ? 2.500 15.220 -16.687 1.00 78.38 486 TRP A N 1
ATOM 3841 C CA . TRP A 1 486 ? 3.657 15.842 -17.335 1.00 78.38 486 TRP A CA 1
ATOM 3842 C C . TRP A 1 486 ? 3.239 16.555 -18.625 1.00 78.38 486 TRP A C 1
ATOM 3844 O O . TRP A 1 486 ? 2.870 15.889 -19.593 1.00 78.38 486 TRP A O 1
ATOM 3854 N N . THR A 1 487 ? 3.346 17.881 -18.663 1.00 83.00 487 THR A N 1
ATOM 3855 C CA . THR A 1 487 ? 3.070 18.689 -19.859 1.00 83.00 487 THR A CA 1
ATOM 3856 C C . THR A 1 487 ? 4.249 18.597 -20.836 1.00 83.00 487 THR A C 1
ATOM 3858 O O . THR A 1 487 ? 5.355 18.988 -20.452 1.00 83.00 487 THR A O 1
ATOM 3861 N N . PRO A 1 488 ? 4.060 18.084 -22.068 1.00 86.25 488 PRO A N 1
ATOM 3862 C CA . PRO A 1 488 ? 5.088 18.087 -23.103 1.00 86.25 488 PRO A CA 1
ATOM 3863 C C . PRO A 1 488 ? 5.187 19.452 -23.796 1.00 86.25 488 PRO A C 1
ATOM 3865 O O . PRO A 1 488 ? 4.176 20.089 -24.082 1.00 86.25 488 PRO A O 1
ATOM 3868 N N . ILE A 1 489 ? 6.409 19.855 -24.132 1.00 87.50 489 ILE A N 1
ATOM 3869 C CA . ILE A 1 489 ? 6.718 20.938 -25.069 1.00 87.50 489 ILE A CA 1
ATOM 3870 C C . ILE A 1 489 ? 7.697 20.371 -26.097 1.00 87.50 489 ILE A C 1
ATOM 3872 O O . ILE A 1 489 ? 8.817 19.997 -25.738 1.00 87.50 489 ILE A O 1
ATOM 3876 N N . ASP A 1 490 ? 7.281 20.312 -27.361 1.00 88.00 490 ASP A N 1
ATOM 3877 C CA . ASP A 1 490 ? 8.163 19.959 -28.472 1.00 88.00 490 ASP A CA 1
ATOM 3878 C C . ASP A 1 490 ? 9.094 21.137 -28.793 1.00 88.00 490 ASP A C 1
ATOM 3880 O O . ASP A 1 490 ? 8.651 22.271 -28.976 1.00 88.00 490 ASP A O 1
ATOM 3884 N N . VAL A 1 491 ? 10.396 20.865 -28.859 1.00 89.31 491 VAL A N 1
ATOM 3885 C CA . VAL A 1 491 ? 11.446 21.861 -29.092 1.00 89.31 491 VAL A CA 1
ATOM 3886 C C . VAL A 1 491 ? 12.247 21.464 -30.326 1.00 89.31 491 VAL A C 1
ATOM 3888 O O . VAL A 1 491 ? 12.955 20.450 -30.341 1.00 89.31 491 VAL A O 1
ATOM 3891 N N . THR A 1 492 ? 12.142 22.285 -31.369 1.00 88.38 492 THR A N 1
ATOM 3892 C CA . THR A 1 492 ? 12.933 22.150 -32.597 1.00 88.38 492 THR A CA 1
ATOM 3893 C C . THR A 1 492 ? 14.414 22.407 -32.291 1.00 88.38 492 THR A C 1
ATOM 3895 O O . THR A 1 492 ? 14.711 23.407 -31.633 1.00 88.38 492 THR A O 1
ATOM 3898 N N . PRO A 1 493 ? 15.359 21.567 -32.758 1.00 85.81 493 PRO A N 1
ATOM 3899 C CA . PRO A 1 493 ? 16.777 21.789 -32.507 1.00 85.81 493 PRO A CA 1
ATOM 3900 C C . PRO A 1 493 ? 17.259 23.073 -33.185 1.00 85.81 493 PRO A C 1
ATOM 3902 O O . PRO A 1 493 ? 17.040 23.260 -34.382 1.00 85.81 493 PRO A O 1
ATOM 3905 N N . ILE A 1 494 ? 17.942 23.938 -32.436 1.00 86.38 494 ILE A N 1
ATOM 3906 C CA . ILE A 1 494 ? 18.614 25.124 -32.983 1.00 86.38 494 ILE A CA 1
ATOM 3907 C C . ILE A 1 494 ? 20.063 24.806 -33.362 1.00 86.38 494 ILE A C 1
ATOM 3909 O O . ILE A 1 494 ? 20.709 23.961 -32.735 1.00 86.38 494 ILE A O 1
ATOM 3913 N N . GLU A 1 495 ? 20.589 25.493 -34.376 1.00 79.69 495 GLU A N 1
ATOM 3914 C CA . GLU A 1 495 ? 22.002 25.388 -34.745 1.00 79.69 495 GLU A CA 1
ATOM 3915 C C . GLU A 1 495 ? 22.892 25.947 -33.626 1.00 79.69 495 GLU A C 1
ATOM 3917 O O . GLU A 1 495 ? 22.743 27.092 -33.201 1.00 79.69 495 GLU A O 1
ATOM 3922 N N . GLY A 1 496 ? 23.832 25.129 -33.149 1.00 82.75 496 GLY A N 1
ATOM 3923 C CA . GLY A 1 496 ? 24.782 25.504 -32.104 1.00 82.75 496 GLY A CA 1
ATOM 3924 C C . GLY A 1 496 ? 24.947 24.447 -31.005 1.00 82.75 496 GLY A C 1
ATOM 3925 O O . GLY A 1 496 ? 24.246 23.431 -30.984 1.00 82.75 496 GLY A O 1
ATOM 3926 N N . PRO A 1 497 ? 25.897 24.664 -30.075 1.00 84.94 497 PRO A N 1
ATOM 3927 C CA . PRO A 1 497 ? 26.234 23.705 -29.021 1.00 84.94 497 PRO A CA 1
ATOM 3928 C C . PRO A 1 497 ? 25.249 23.704 -27.843 1.00 84.94 497 PRO A C 1
ATOM 3930 O O . PRO A 1 497 ? 25.292 22.791 -27.025 1.00 84.94 497 PRO A O 1
ATOM 3933 N N . LEU A 1 498 ? 24.373 24.706 -27.740 1.00 89.19 498 LEU A N 1
ATOM 3934 C CA . LEU A 1 498 ? 23.428 24.889 -26.640 1.00 89.19 498 LEU A CA 1
ATOM 3935 C C . LEU A 1 498 ? 22.014 25.044 -27.189 1.00 89.19 498 LEU A C 1
ATOM 3937 O O . LEU A 1 498 ? 21.786 25.797 -28.130 1.00 89.19 498 LEU A O 1
ATOM 3941 N N . GLN A 1 499 ? 21.079 24.341 -26.567 1.00 90.75 499 GLN A N 1
ATOM 3942 C CA . GLN A 1 499 ? 19.644 24.426 -26.808 1.00 90.75 499 GLN A CA 1
ATOM 3943 C C . GLN A 1 499 ? 18.999 25.223 -25.668 1.00 90.75 499 GLN A C 1
ATOM 3945 O O . GLN A 1 499 ? 19.525 25.232 -24.551 1.00 90.75 499 GLN A O 1
ATOM 3950 N N . SER A 1 500 ? 17.861 25.880 -25.911 1.00 90.88 500 SER A N 1
ATOM 3951 C CA . SER A 1 500 ? 17.120 26.595 -24.864 1.00 90.88 500 SER A CA 1
ATOM 3952 C C . SER A 1 500 ? 15.612 26.500 -25.065 1.00 90.88 500 SER A C 1
ATOM 3954 O O . SER A 1 500 ? 15.138 26.510 -26.196 1.00 90.88 500 SER A O 1
ATOM 3956 N N . GLN A 1 501 ? 14.872 26.454 -23.957 1.00 93.19 501 GLN A N 1
ATOM 3957 C CA . GLN A 1 501 ? 13.415 26.555 -23.924 1.00 93.19 501 GLN A CA 1
ATOM 3958 C C . GLN A 1 501 ? 13.005 27.425 -22.737 1.00 93.19 501 GLN A C 1
ATOM 3960 O O . GLN A 1 501 ? 13.545 27.280 -21.641 1.00 93.19 501 GLN A O 1
ATOM 3965 N N . ILE A 1 502 ? 12.028 28.306 -22.938 1.00 89.00 502 ILE A N 1
ATOM 3966 C CA . ILE A 1 502 ? 11.420 29.088 -21.858 1.00 89.00 502 ILE A CA 1
ATOM 3967 C C . ILE A 1 502 ? 10.110 28.408 -21.451 1.00 89.00 502 ILE A C 1
ATOM 3969 O O . ILE A 1 502 ? 9.256 28.140 -22.297 1.00 89.00 502 ILE A O 1
ATOM 3973 N N . LEU A 1 503 ? 9.957 28.127 -20.160 1.00 87.75 503 LEU A N 1
ATOM 3974 C CA . LEU A 1 503 ? 8.673 27.812 -19.541 1.00 87.75 503 LEU A CA 1
ATOM 3975 C C . LEU A 1 503 ? 7.985 29.124 -19.152 1.00 87.75 503 LEU A C 1
ATOM 3977 O O . LEU A 1 503 ? 8.645 30.028 -18.634 1.00 87.75 503 LEU A O 1
ATOM 3981 N N . TYR A 1 504 ? 6.679 29.212 -19.385 1.00 86.56 504 TYR A N 1
ATOM 3982 C CA . TYR A 1 504 ? 5.844 30.374 -19.080 1.00 86.56 504 TYR A CA 1
ATOM 3983 C C . TYR A 1 504 ? 4.606 29.970 -18.265 1.00 86.56 504 TYR A C 1
ATOM 3985 O O . TYR A 1 504 ? 4.358 28.781 -18.066 1.00 86.56 504 TYR A O 1
ATOM 3993 N N . GLU A 1 505 ? 3.860 30.962 -17.761 1.00 83.19 505 GLU A N 1
ATOM 3994 C CA . GLU A 1 505 ? 2.662 30.773 -16.916 1.00 83.19 505 GLU A CA 1
ATOM 3995 C C . GLU A 1 505 ? 2.906 29.930 -15.645 1.00 83.19 505 GLU A C 1
ATOM 3997 O O . GLU A 1 505 ? 2.010 29.264 -15.122 1.00 83.19 505 GLU A O 1
ATOM 4002 N N . LEU A 1 506 ? 4.126 29.987 -15.102 1.00 80.50 506 LEU A N 1
ATOM 4003 C CA . LEU A 1 506 ? 4.439 29.373 -13.813 1.00 80.50 506 LEU A CA 1
ATOM 4004 C C . LEU A 1 506 ? 3.746 30.129 -12.667 1.00 80.50 506 LEU A C 1
ATOM 4006 O O . LEU A 1 506 ? 3.519 31.339 -12.731 1.00 80.50 506 LEU A O 1
ATOM 4010 N N . ARG A 1 507 ? 3.410 29.406 -11.599 1.00 76.12 507 ARG A N 1
ATOM 4011 C CA . ARG A 1 507 ? 2.797 29.968 -10.393 1.00 76.12 507 ARG A CA 1
ATOM 4012 C C . ARG A 1 507 ? 3.870 30.452 -9.407 1.00 76.12 507 ARG A C 1
ATOM 4014 O O . ARG A 1 507 ? 4.807 29.701 -9.134 1.00 76.12 507 ARG A O 1
ATOM 4021 N N . PRO A 1 508 ? 3.717 31.641 -8.794 1.00 72.25 508 PRO A N 1
ATOM 4022 C CA . PRO A 1 508 ? 4.525 32.046 -7.644 1.00 72.25 508 PRO A CA 1
ATOM 4023 C C . PRO A 1 508 ? 4.313 31.097 -6.450 1.00 72.25 508 PRO A C 1
ATOM 4025 O O . PRO A 1 508 ? 3.227 30.553 -6.284 1.00 72.25 508 PRO A O 1
ATOM 4028 N N . ALA A 1 509 ? 5.337 30.905 -5.614 1.00 71.69 509 ALA A N 1
ATOM 4029 C CA . ALA A 1 509 ? 5.365 29.979 -4.465 1.00 71.69 509 ALA A CA 1
ATOM 4030 C C . ALA A 1 509 ? 5.011 28.474 -4.709 1.00 71.69 509 ALA A C 1
ATOM 4032 O O . ALA A 1 509 ? 5.067 27.686 -3.767 1.00 71.69 509 ALA A O 1
ATOM 4033 N N . THR A 1 510 ? 4.789 28.029 -5.956 1.00 71.12 510 THR A N 1
ATOM 4034 C CA . THR A 1 510 ? 4.690 26.620 -6.424 1.00 71.12 510 THR A CA 1
ATOM 4035 C C . THR A 1 510 ? 6.001 25.945 -6.919 1.00 71.12 510 THR A C 1
ATOM 4037 O O . THR A 1 510 ? 6.626 26.411 -7.869 1.00 71.12 510 THR A O 1
ATOM 4040 N N . GLN A 1 511 ? 6.392 24.786 -6.365 1.00 77.81 511 GLN A N 1
ATOM 4041 C CA . GLN A 1 511 ? 7.534 23.980 -6.858 1.00 77.81 511 GLN A CA 1
ATOM 4042 C C . GLN A 1 511 ? 7.205 23.191 -8.145 1.00 77.81 511 GLN A C 1
ATOM 4044 O O . GLN A 1 511 ? 6.086 22.709 -8.329 1.00 77.81 511 GLN A O 1
ATOM 4049 N N . TYR A 1 512 ? 8.209 23.001 -9.012 1.00 80.69 512 TYR A N 1
ATOM 4050 C CA . TYR A 1 512 ? 8.103 22.249 -10.269 1.00 80.69 512 TYR A CA 1
ATOM 4051 C C . TYR A 1 512 ? 9.142 21.120 -10.376 1.00 80.69 512 TYR A C 1
ATOM 4053 O O . TYR A 1 512 ? 10.233 21.194 -9.808 1.00 80.69 512 TYR A O 1
ATOM 4061 N N . GLY A 1 513 ? 8.811 20.091 -11.158 1.00 85.19 513 GLY A N 1
ATOM 4062 C CA . GLY A 1 513 ? 9.745 19.090 -11.679 1.00 85.19 513 GLY A CA 1
ATOM 4063 C C . GLY A 1 513 ? 9.873 19.209 -13.196 1.00 85.19 513 GLY A C 1
ATOM 4064 O O . GLY A 1 513 ? 8.879 19.479 -13.872 1.00 85.19 513 GLY A O 1
ATOM 4065 N N . VAL A 1 514 ? 11.082 19.006 -13.733 1.00 87.50 514 VAL A N 1
ATOM 4066 C CA . VAL A 1 514 ? 11.395 19.161 -15.167 1.00 87.50 514 VAL A CA 1
ATOM 4067 C C . VAL A 1 514 ? 12.396 18.093 -15.626 1.00 87.50 514 VAL A C 1
ATOM 4069 O O . VAL A 1 514 ? 13.339 17.783 -14.899 1.00 87.50 514 VAL A O 1
ATOM 4072 N N . TYR A 1 515 ? 12.228 17.567 -16.842 1.00 85.75 515 TYR A N 1
ATOM 4073 C CA . TYR A 1 515 ? 13.265 16.822 -17.571 1.00 85.75 515 TYR A CA 1
ATOM 4074 C C . TYR A 1 515 ? 13.140 17.024 -19.088 1.00 85.75 515 TYR A C 1
ATOM 4076 O O . TYR A 1 515 ? 12.118 17.495 -19.585 1.00 85.75 515 TYR A O 1
ATOM 4084 N N . VAL A 1 516 ? 14.181 16.652 -19.837 1.00 87.06 516 VAL A N 1
ATOM 4085 C CA . VAL A 1 516 ? 14.214 16.745 -21.306 1.00 87.06 516 VAL A CA 1
ATOM 4086 C C . VAL A 1 516 ? 14.529 15.381 -21.903 1.00 87.06 516 VAL A C 1
ATOM 4088 O O . VAL A 1 516 ? 15.386 14.654 -21.406 1.00 87.06 516 VAL A O 1
ATOM 4091 N N . THR A 1 517 ? 13.840 15.038 -22.986 1.00 83.44 517 THR A N 1
ATOM 4092 C CA . THR A 1 517 ? 14.077 13.822 -23.773 1.00 83.44 517 THR A CA 1
ATOM 4093 C C . THR A 1 517 ? 14.355 14.173 -25.229 1.00 83.44 517 THR A C 1
ATOM 4095 O O . THR A 1 517 ? 14.026 15.267 -25.680 1.00 83.44 517 THR A O 1
ATOM 4098 N N . THR A 1 518 ? 14.969 13.257 -25.970 1.00 81.00 518 THR A N 1
ATOM 4099 C CA . THR A 1 518 ? 15.253 13.411 -27.401 1.00 81.00 518 THR A CA 1
ATOM 4100 C C . THR A 1 518 ? 14.242 12.616 -28.221 1.00 81.00 518 THR A C 1
ATOM 4102 O O . THR A 1 518 ? 13.976 11.448 -27.937 1.00 81.00 518 THR A O 1
ATOM 4105 N N . TYR A 1 519 ? 13.688 13.233 -29.261 1.00 77.50 519 TYR A N 1
ATOM 4106 C CA . TYR A 1 519 ? 12.842 12.565 -30.244 1.00 77.50 519 TYR A CA 1
ATOM 4107 C C . TYR A 1 519 ? 13.711 12.162 -31.437 1.00 77.50 519 TYR A C 1
ATOM 4109 O O . TYR A 1 519 ? 14.333 13.013 -32.076 1.00 77.50 519 TYR A O 1
ATOM 4117 N N . THR A 1 520 ? 13.830 10.856 -31.699 1.00 71.75 520 THR A N 1
ATOM 4118 C CA . THR A 1 520 ? 14.808 10.318 -32.662 1.00 71.75 520 THR A CA 1
ATOM 4119 C C . THR A 1 520 ? 14.229 9.225 -33.560 1.00 71.75 520 THR A C 1
ATOM 4121 O O . THR A 1 520 ? 13.300 8.518 -33.173 1.00 71.75 520 THR A O 1
ATOM 4124 N N . VAL A 1 521 ? 14.784 9.071 -34.769 1.00 65.62 521 VAL A N 1
ATOM 4125 C CA . VAL A 1 521 ? 14.378 8.052 -35.756 1.00 65.62 521 VAL A CA 1
ATOM 4126 C C . VAL A 1 521 ? 15.585 7.282 -36.287 1.00 65.62 521 VAL A C 1
ATOM 4128 O O . VAL A 1 521 ? 16.568 7.861 -36.739 1.00 65.62 521 VAL A O 1
ATOM 4131 N N . LEU A 1 522 ? 15.481 5.950 -36.301 1.00 53.50 522 LEU A N 1
ATOM 4132 C CA . LEU A 1 522 ? 16.516 5.046 -36.808 1.00 53.50 522 LEU A CA 1
ATOM 4133 C C . LEU A 1 522 ? 16.291 4.669 -38.283 1.00 53.50 522 LEU A C 1
ATOM 4135 O O . LEU A 1 522 ? 15.367 3.920 -38.616 1.00 53.50 522 LEU A O 1
ATOM 4139 N N . ARG A 1 523 ? 17.207 5.070 -39.173 1.00 45.00 523 ARG A N 1
ATOM 4140 C CA . ARG A 1 523 ? 17.298 4.514 -40.537 1.00 45.00 523 ARG A CA 1
ATOM 4141 C C . ARG A 1 523 ? 18.072 3.185 -40.526 1.00 45.00 523 ARG A C 1
ATOM 4143 O O . ARG A 1 523 ? 19.246 3.147 -40.177 1.00 45.00 523 ARG A O 1
ATOM 4150 N N . ARG A 1 524 ? 17.443 2.077 -40.954 1.00 38.16 524 ARG A N 1
ATOM 4151 C CA . ARG A 1 524 ? 18.148 0.788 -41.156 1.00 38.16 524 ARG A CA 1
ATOM 4152 C C . ARG A 1 524 ? 19.113 0.884 -42.342 1.00 38.16 524 ARG A C 1
ATOM 4154 O O . ARG A 1 524 ? 18.662 0.934 -43.486 1.00 38.16 524 ARG A O 1
ATOM 4161 N N . GLY A 1 525 ? 20.414 0.771 -42.083 1.00 37.72 525 GLY A N 1
ATOM 4162 C CA . GLY A 1 525 ? 21.385 0.405 -43.114 1.00 37.72 525 GLY A CA 1
ATOM 4163 C C . GLY A 1 525 ? 21.101 -1.004 -43.649 1.00 37.72 525 GLY A C 1
ATOM 4164 O O . GLY A 1 525 ? 20.909 -1.945 -42.876 1.00 37.72 525 GLY A O 1
ATOM 4165 N N . ARG A 1 526 ? 21.056 -1.169 -44.976 1.00 28.66 526 ARG A N 1
ATOM 4166 C CA . ARG A 1 526 ? 21.048 -2.499 -45.600 1.00 28.66 526 ARG A CA 1
ATOM 4167 C C . ARG A 1 526 ? 22.462 -3.070 -45.533 1.00 28.66 526 ARG A C 1
ATOM 4169 O O . ARG A 1 526 ? 23.281 -2.757 -46.390 1.00 28.66 526 ARG A O 1
ATOM 4176 N N . VAL A 1 527 ? 22.728 -3.954 -44.574 1.00 30.69 527 VAL A N 1
ATOM 4177 C CA . VAL A 1 527 ? 23.860 -4.880 -44.701 1.00 30.69 527 VAL A CA 1
ATOM 4178 C C . VAL A 1 527 ? 23.504 -5.870 -45.807 1.00 30.69 527 VAL A C 1
ATOM 4180 O O . VAL A 1 527 ? 22.804 -6.856 -45.583 1.00 30.69 527 VAL A O 1
ATOM 4183 N N . HIS A 1 528 ? 23.948 -5.587 -47.030 1.00 28.16 528 HIS A N 1
ATOM 4184 C CA . HIS A 1 528 ? 24.106 -6.639 -48.021 1.00 28.16 528 HIS A CA 1
ATOM 4185 C C . HIS A 1 528 ? 25.278 -7.505 -47.565 1.00 28.16 528 HIS A C 1
ATOM 4187 O O . HIS A 1 528 ? 26.430 -7.091 -47.667 1.00 28.16 528 HIS A O 1
ATOM 4193 N N . LYS A 1 529 ? 24.972 -8.705 -47.055 1.00 28.48 529 LYS A N 1
ATOM 4194 C CA . LYS A 1 529 ? 25.940 -9.799 -47.106 1.00 28.48 529 LYS A CA 1
ATOM 4195 C C . LYS A 1 529 ? 26.285 -10.002 -48.584 1.00 28.48 529 LYS A C 1
ATOM 4197 O O . LYS A 1 529 ? 25.384 -10.293 -49.371 1.00 28.48 529 LYS A O 1
ATOM 4202 N N . LYS A 1 530 ? 27.546 -9.763 -48.936 1.00 30.52 530 LYS A N 1
ATOM 4203 C CA . LYS A 1 530 ? 28.184 -10.448 -50.060 1.00 30.52 530 LYS A CA 1
ATOM 4204 C C . LYS A 1 530 ? 28.656 -11.812 -49.570 1.00 30.52 530 LYS A C 1
ATOM 4206 O O . LYS A 1 530 ? 28.961 -11.893 -48.358 1.00 30.52 530 LYS A O 1
#

Mean predicted aligned error: 15.17 Å

Radius of gyration: 29.26 Å; Cα contacts (8 Å, |Δi|>4): 1127; chains: 1; bounding box: 85×63×86 Å

Nearest PDB structures (foldseek):
  7stk-assembly1_A  TM=5.078E-01  e=2.738E-33  Mus musculus
  4zxb-assembly1_E  TM=4.305E-01  e=2.670E-32  Homo sapiens
  1igr-assembly1_A  TM=4.949E-01  e=1.704E-26  Homo sapiens
  2hr7-assembly1_A  TM=4.911E-01  e=1.834E-25  Homo sapiens
  7kd6-assembly3_Q  TM=9.328E-01  e=3.557E-14  Homo sapiens

InterPro domains:
  IPR000494 Receptor L-domain [PF01030] (103-213)
  IPR000494 Receptor L-domain [PF01030] (281-395)
  IPR013783 Immunoglobulin-like fold [G3DSA:2.60.40.10] (435-530)
  IPR036116 Fibronectin type III superfamily [SSF49265] (424-526)
  IPR036941 Receptor L-domain superfamily [G3DSA:3.80.20.20] (80-260)
  IPR036941 Receptor L-domain superfamily [G3DSA:3.80.20.20] (261-434)

pLDDT: mean 76.13, std 24.19, range [21.81, 98.69]

Secondary structure (DSSP, 8-state):
--------PPPPTTS----EE----------------------------------------------------PPPPPPPTT--EE--EEEESSGGGGGGGTT-SEESS-EEEEEESS-SS-STT---TT--EESS-EEEEEETT---STTTSTT--EE--SS-BTTEEEEEES-TT------TT--EE-SSEEEEE--TT--STTTS-GGGTS-TTTGGG-EEESSS-GGGS-----TTTSPEEETTEEEE-BSSSS-B----B--EEE-SHHHHHHTTT--EEBS-EEE---SS--HHHHHHHHHTT--EESS-EEEES-TT-S-STT-SS--EE--SS--TT-EEEEEE--TT----PPP-SSS---EE-STT-EEEEESBTTS-HHHHHHHHHHHHHTTT-----TTTB-SSSBSTTS--------EEEEEE-SS-EEEEEE----SSGGGEEEEEEEEEE-S-SS--TTTT--TT--SS--EEEEEPPPSSSEEEEEE-SPPTT--EEEEEEEEE----------

Foldseek 3Di:
DDDDDDPDDDDDPPADDDFFADWWEFFFDDDDDDDDDDDDDDDDDDDDDDDDDDDDDDDDDDDDDDDDDDPDDDDDDFADPQAAEAEEQAAEQEPCSLCSLPQHQEYPAEYEHEHPQDYPDDCPPAARANHAEYEAAYEYYNREPAAECCRHQVQHAEQNNPDADVQARYEHEQHQNHQFHNNLNYQAHNGGEYHAAQNANYDLPVLAPRCRHYDVVHNVVHHHDHYHDHVVDPNAADPPPFDADDPVDPRGRARDNDGGRLYQEAPAEAADLVSLQSQQSPAEHNEEYEYAYDPDDPNPVSLLRRQCRHQEYAAAYHYENRQVEQEQQSPNRHAEQANNDYDPPQARAEYEQHARHQYYHDADPVRQAREHNDLPHAHADFQHQNYAPVRVVVRVCSHVVVVVHRDHDCVRYDPCRGNNNHSNDMDIWPWDWDDDDQWKTKIKTFDDDHPDPQFFAWKKKWKFWDPGNDDDPRPQCPPPGDPGHTDIDTGGDDPDGMDMDMGGRHHGPIYMYIDMYTDGDDHDDDPDDD

Solvent-accessible surface area (backbone atoms only — not comparable to full-atom values): 30165 Å² total; per-residue (Å²): 142,80,82,82,78,83,82,80,72,86,78,72,96,85,74,77,81,67,75,44,82,58,80,58,28,68,51,78,69,79,81,74,80,91,82,91,78,93,78,92,86,90,82,89,88,87,84,90,80,89,88,86,90,85,88,87,87,86,85,90,82,83,91,79,84,91,78,87,76,88,86,86,74,79,83,76,83,83,67,56,99,84,46,35,76,34,64,60,46,75,26,47,57,47,68,73,42,54,60,80,50,63,72,30,18,29,30,66,25,37,43,36,41,35,52,20,77,73,57,88,65,76,68,87,85,44,62,32,71,53,28,33,38,32,40,13,28,43,39,40,35,34,34,46,80,44,39,61,34,35,66,38,34,40,38,36,8,36,35,44,23,78,45,56,62,95,60,19,20,39,37,42,34,50,24,50,50,19,40,29,63,23,54,50,31,40,35,32,30,63,28,38,18,43,37,38,37,43,21,58,47,28,34,36,70,85,35,42,63,56,64,76,28,30,27,82,92,24,42,92,61,50,43,77,47,71,43,37,58,73,92,81,37,89,74,53,50,44,82,95,72,41,63,58,78,42,102,87,44,96,46,48,22,12,33,41,62,80,40,48,53,51,71,57,71,32,66,45,65,32,60,47,66,70,53,33,56,68,38,44,48,26,40,53,32,64,28,32,43,36,40,41,32,59,89,88,70,84,43,71,64,49,41,37,64,13,36,26,52,26,31,35,33,36,9,26,44,35,42,36,54,22,49,71,38,48,54,44,56,35,45,66,47,51,37,38,31,37,35,77,57,60,57,97,82,36,37,30,37,35,43,33,44,20,61,45,22,53,50,60,58,82,67,43,92,94,41,72,45,47,44,63,66,36,84,88,48,38,64,36,38,37,43,20,26,31,26,31,51,73,56,52,53,55,52,49,48,46,30,30,55,76,71,75,44,96,76,76,65,65,80,42,41,39,85,79,32,28,19,55,74,32,63,65,45,57,52,74,60,64,75,42,76,82,50,72,61,64,34,38,38,34,39,32,31,66,50,83,89,50,98,54,63,85,26,56,72,28,33,37,39,34,37,32,72,40,89,65,73,82,76,66,95,69,56,43,71,55,99,83,57,91,68,71,35,63,47,77,43,84,39,74,78,58,94,60,70,59,39,74,50,73,49,67,86,45,58,65,85,60,35,42,38,49,40,58,42,71,40,68,56,76,83,73,78,81,82,72,83,126

Organism: Hypsibius exemplaris (NCBI:txid2072580)

Sequence (530 aa):
MAASERQHRKVDPASGFTLIFLFLLCIPGIYGRSILNATQNFVPELPGTNVLHAEAAGSSRKPSPVVQFNSAISPAPIPLVNEIICESINVMNIVENFDQIGNCTVIEGHLKIILIDFPEKSYDTLSFPNLREVTDFVLIYRVSKLRTLKNIFPNLAIIRGRKLIRNNALVIFENNELEEIGLIGLTRIVRGSIYIWRNNLLCYVDTVNWKALTDPESEDSNSIRDNKPEDQCANECPVNQCSSFYKSRQRDSCWTDQDCQKICKGNVVIDSVAAAQTLTGCTIINGFLEIQIGKGEKMVRELDSALQNIEEIRDYLKVVRSHALLSLSFFKRLRLIRGENLPLGQYALNIIDNQNLQDLLEFTPERPSLQIGRSDAKIGFHFNPQLCRSKIDVFVRKINAAKGIDDYDEHDISKTSNGDRAACDMKALDLRINSFSSQLAQLTWESFNLPDPRSLLGYVVFYRESPAQNLSKFEGRDACGTVNVWTPIDVTPIEGPLQSQILYELRPATQYGVYVTTYTVLRRGRVHKK